Protein AF-A0A352IZT3-F1 (afdb_monomer_lite)

pLDDT: mean 89.81, std 9.84, range [55.5, 98.81]

Sequence (440 aa):
MKTVVSVSQGSGEYDYDIETSFLGQPFRIIRIGTDGDLSRAEAVLESVHPQADAIGLSMVHDHYEVGREQLEHPDTARLEACVPDKPVTTGAGLRAILQEWAVRHTQSELGHFFDNARVLFLNGQAGYRIARALSEHTENLFFADPYTDFGVPRLLTSLKQLETYTSLTAPIMFRPAAVKAVETILRTPLYRLGENLVKGSLHHAVSEAHVIVASIGDLENFTAKELDGKTVITSRVTDAAMDWMRSRKVAMVVDYSPWLEGRPVGVNVMEAMISAALSRTPDQLGPDDYLDVIQSLQIEPRILYPNGYRRVNRFAFVIHPLSQQYLTKTPPLDWVANVSPPVVMNLVEKAIAYSPPFIYSKVSGIRSPNGDEVEGWLITVGGTPREIMAHGPEFTYARLLQAAKLAKKLGAQIMGLGAFTKVVGDAGITVAKRAPLPIT

Secondary structure (DSSP, 8-state):
-EEEEEEESS-GGG-EEEEEEETTEEEEEEEEE-TT-HHHHHHHHHHHTTT-SEEEEESSPPPEEETTEEE--HHHHHHHTTSTTS-EE-SHHHHHHHHHHHHHHHHHHHSSSSTT--EEES-TTTTHHHHHHHHTT-S-EEE-HHHHHH--S--B-SHHHHHHHHHHHHHHHT-HHHHHHHHHHHTSHHHHHHHHHHHHHHHHHHHH-SEEE--TGGGTT--HHHHTT-EEEES---HHHHHHHHHTT--EEEE---EETTEE--HHHHHHHHHHHHT--GGG--HHHHHHHHHHHT---EEE-TTS---EEEEEEEE--SSHHHHTTSTTHHHHHTT--HHHHHHHHHHHHTSPPEEEEEEEEEE-TTS-EEEEEEEEPS--HHHHHHS-HHHHHHHHHHHHHHHHHHT-SEEE-TTHHHHSTTTTHHHHHH-SS-B-

Structure (mmCIF, N/CA/C/O backbone):
data_AF-A0A352IZT3-F1
#
_entry.id   AF-A0A352IZT3-F1
#
loop_
_atom_site.group_PDB
_atom_site.id
_atom_site.type_symbol
_atom_site.label_atom_id
_atom_site.label_alt_id
_atom_site.label_comp_id
_atom_site.label_asym_id
_atom_site.label_entity_id
_atom_site.label_seq_id
_atom_site.pdbx_PDB_ins_code
_atom_site.Cartn_x
_atom_site.Cartn_y
_atom_site.Cartn_z
_atom_site.occupancy
_atom_site.B_iso_or_equiv
_atom_site.auth_seq_id
_atom_site.auth_comp_id
_atom_site.auth_asym_id
_atom_site.auth_atom_id
_atom_site.pdbx_PDB_model_num
ATOM 1 N N . MET A 1 1 ? -16.660 -14.679 31.565 1.00 93.44 1 MET A N 1
ATOM 2 C CA . MET A 1 1 ? -16.627 -14.410 30.114 1.00 93.44 1 MET A CA 1
ATOM 3 C C . MET A 1 1 ? -16.031 -13.032 29.942 1.00 93.44 1 MET A C 1
ATOM 5 O O . MET A 1 1 ? -16.462 -12.153 30.678 1.00 93.44 1 MET A O 1
ATOM 9 N N . LYS A 1 2 ? -15.026 -12.875 29.076 1.00 97.56 2 LYS A N 1
ATOM 10 C CA . LYS A 1 2 ? -14.408 -11.568 28.808 1.00 97.56 2 LYS A CA 1
ATOM 11 C C . LYS A 1 2 ? -15.221 -10.815 27.756 1.00 97.56 2 LYS A C 1
ATOM 13 O O . LYS A 1 2 ? -15.743 -11.447 26.842 1.00 97.56 2 LYS A O 1
ATOM 18 N N . THR A 1 3 ? -15.330 -9.500 27.861 1.00 98.25 3 THR A N 1
ATOM 19 C CA . THR A 1 3 ? -16.083 -8.650 26.936 1.00 98.25 3 THR A CA 1
ATOM 20 C C . THR A 1 3 ? -15.140 -7.677 26.245 1.00 98.25 3 THR A C 1
ATOM 22 O O . THR A 1 3 ? -14.497 -6.854 26.892 1.00 98.25 3 THR A O 1
ATOM 25 N N . VAL A 1 4 ? -15.084 -7.739 24.919 1.00 98.12 4 VAL A N 1
ATOM 26 C CA . VAL A 1 4 ? -14.354 -6.774 24.093 1.00 98.12 4 VAL A CA 1
ATOM 27 C C . VAL A 1 4 ? -15.353 -5.898 23.363 1.00 98.12 4 VAL A C 1
ATOM 29 O O . VAL A 1 4 ? -16.278 -6.405 22.725 1.00 98.12 4 VAL A O 1
ATOM 32 N N . VAL A 1 5 ? -15.157 -4.584 23.432 1.00 98.12 5 VAL A N 1
ATOM 33 C CA . VAL A 1 5 ? -16.035 -3.627 22.755 1.00 98.12 5 VAL A CA 1
ATOM 34 C C . VAL A 1 5 ? -15.265 -2.861 21.695 1.00 98.12 5 VAL A C 1
ATOM 36 O O . VAL A 1 5 ? -14.282 -2.189 21.985 1.00 98.12 5 VAL A O 1
ATOM 39 N N . SER A 1 6 ? -15.724 -2.937 20.452 1.00 97.62 6 SER A N 1
ATOM 40 C CA . SER A 1 6 ? -15.241 -2.099 19.370 1.00 97.62 6 SER A CA 1
ATOM 41 C C . SER A 1 6 ? -16.131 -0.879 19.198 1.00 97.62 6 SER A C 1
ATOM 43 O O . SER A 1 6 ? -17.259 -0.995 18.721 1.00 97.62 6 SER A O 1
ATOM 45 N N . VAL A 1 7 ? -15.602 0.292 19.542 1.00 97.88 7 VAL A N 1
ATOM 46 C CA . VAL A 1 7 ? -16.253 1.576 19.261 1.00 97.88 7 VAL A CA 1
ATOM 47 C C . VAL A 1 7 ? -15.748 2.062 17.909 1.00 97.88 7 VAL A C 1
ATOM 49 O O . VAL A 1 7 ? -14.551 2.268 17.719 1.00 97.88 7 VAL A O 1
ATOM 52 N N . SER A 1 8 ? -16.645 2.160 16.933 1.00 95.69 8 SER A N 1
ATOM 53 C CA . SER A 1 8 ? -16.301 2.413 15.536 1.00 95.69 8 SER A CA 1
ATOM 54 C C . SER A 1 8 ? -16.874 3.739 15.067 1.00 95.69 8 SER A C 1
ATOM 56 O O . SER A 1 8 ? -18.080 3.929 15.139 1.00 95.69 8 SER A O 1
ATOM 58 N N . GLN A 1 9 ? -16.044 4.592 14.463 1.00 93.50 9 GLN A N 1
ATOM 59 C CA . GLN A 1 9 ? -16.520 5.778 13.733 1.00 93.50 9 GLN A CA 1
ATOM 60 C C . GLN A 1 9 ? -17.295 5.425 12.451 1.00 93.50 9 GLN A C 1
ATOM 62 O O . GLN A 1 9 ? -17.866 6.296 11.806 1.00 93.50 9 GLN A O 1
ATOM 67 N N . GLY A 1 10 ? -17.338 4.147 12.065 1.00 90.31 10 GLY A N 1
ATOM 68 C CA . GLY A 1 10 ? -18.179 3.674 10.969 1.00 90.31 10 GLY A CA 1
ATOM 69 C C . GLY A 1 10 ? -19.666 3.624 11.332 1.00 90.31 10 GLY A C 1
ATOM 70 O O . GLY A 1 10 ? -20.070 3.889 12.466 1.00 90.31 10 GLY A O 1
ATOM 71 N N . SER A 1 11 ? -20.486 3.225 10.357 1.00 90.81 11 SER A N 1
ATOM 72 C CA . SER A 1 11 ? -21.936 3.195 10.547 1.00 90.81 11 SER A CA 1
ATOM 73 C C . SER A 1 11 ? -22.393 2.166 11.587 1.00 90.81 11 SER A C 1
ATOM 75 O O . SER A 1 11 ? -21.790 1.091 11.709 1.00 90.81 11 SER A O 1
ATOM 77 N N . GLY A 1 12 ? -23.476 2.490 12.300 1.00 90.50 12 GLY A N 1
ATOM 78 C CA . GLY A 1 12 ? -24.198 1.568 13.184 1.00 90.50 12 GLY A CA 1
ATOM 79 C C . GLY A 1 12 ? -24.889 0.402 12.461 1.00 90.50 12 GLY A C 1
ATOM 80 O O . GLY A 1 12 ? -25.223 -0.599 13.083 1.00 90.50 12 GLY A O 1
ATOM 81 N N . GLU A 1 13 ? -25.065 0.476 11.136 1.00 90.44 13 GLU A N 1
ATOM 82 C CA . GLU A 1 13 ? -25.659 -0.613 10.336 1.00 90.44 13 GLU A CA 1
ATOM 83 C C . GLU A 1 13 ? -24.861 -1.927 10.431 1.00 90.44 13 GLU A C 1
ATOM 85 O O . GLU A 1 13 ? -25.414 -3.016 10.298 1.00 90.44 13 GLU A O 1
ATOM 90 N N . TYR A 1 14 ? -23.560 -1.830 10.710 1.00 88.44 14 TYR A N 1
ATOM 91 C CA . TYR A 1 14 ? -22.654 -2.973 10.827 1.00 88.44 14 TYR A CA 1
ATOM 92 C C . TYR A 1 14 ? -22.436 -3.421 12.279 1.00 88.44 14 TYR A C 1
ATOM 94 O O . TYR A 1 14 ? -21.427 -4.070 12.585 1.00 88.44 14 TYR A O 1
ATOM 102 N N . ASP A 1 15 ? -23.293 -2.993 13.205 1.00 94.75 15 ASP A N 1
ATOM 103 C CA . ASP A 1 15 ? -23.199 -3.358 14.618 1.00 94.75 15 ASP A CA 1
ATOM 104 C C . ASP A 1 15 ? -23.476 -4.846 14.809 1.00 94.75 15 ASP A C 1
ATOM 106 O O . ASP A 1 15 ? -24.270 -5.465 14.099 1.00 94.75 15 ASP A O 1
ATOM 110 N N . TYR A 1 16 ? -22.773 -5.441 15.765 1.00 93.88 16 TYR A N 1
ATOM 111 C CA . TYR A 1 16 ? -22.929 -6.851 16.084 1.00 93.88 16 TYR A CA 1
ATOM 112 C C . TYR A 1 16 ? -22.620 -7.115 17.551 1.00 93.88 16 TYR A C 1
ATOM 114 O O . TYR A 1 16 ? -21.836 -6.404 18.178 1.00 93.88 16 TYR A O 1
ATOM 122 N N . ASP A 1 17 ? -23.206 -8.188 18.064 1.00 95.94 17 ASP A N 1
ATOM 123 C CA . ASP A 1 17 ? -22.959 -8.739 19.389 1.00 95.94 17 ASP A CA 1
ATOM 124 C C . ASP A 1 17 ? -22.908 -10.255 19.249 1.00 95.94 17 ASP A C 1
ATOM 126 O O . ASP A 1 17 ? -23.835 -10.874 18.722 1.00 95.94 17 ASP A O 1
ATOM 130 N N . ILE A 1 18 ? -21.775 -10.834 19.610 1.00 94.06 18 ILE A N 1
ATOM 131 C CA . ILE A 1 18 ? -21.470 -12.236 19.347 1.00 94.06 18 ILE A CA 1
ATOM 132 C C . ILE A 1 18 ? -20.691 -12.834 20.508 1.00 94.06 18 ILE A C 1
ATOM 134 O O . ILE A 1 18 ? -19.965 -12.134 21.215 1.00 94.06 18 ILE A O 1
ATOM 138 N N . GLU A 1 19 ? -20.754 -14.152 20.617 1.00 95.56 19 GLU A N 1
ATOM 139 C CA . GLU A 1 19 ? -19.918 -14.933 21.518 1.00 95.56 19 GLU A CA 1
ATOM 140 C C . GLU A 1 19 ? -18.978 -15.825 20.706 1.00 95.56 19 GLU A C 1
ATOM 142 O O . GLU A 1 19 ? -19.343 -16.309 19.637 1.00 95.56 19 GLU A O 1
ATOM 147 N N . THR A 1 20 ? -17.754 -16.011 21.193 1.00 93.88 20 THR A N 1
ATOM 148 C CA . THR A 1 20 ? -16.701 -16.792 20.528 1.00 93.88 20 THR A CA 1
ATOM 149 C C . THR A 1 20 ? -15.732 -17.368 21.561 1.00 93.88 20 THR A C 1
ATOM 151 O O . THR A 1 20 ? -15.731 -16.964 22.731 1.00 93.88 20 THR A O 1
ATOM 154 N N . SER A 1 21 ? -14.882 -18.307 21.147 1.00 92.69 21 SER A N 1
ATOM 155 C CA . SER A 1 21 ? -13.728 -18.737 21.936 1.00 92.69 21 SER A CA 1
ATOM 156 C C . SER A 1 21 ? -12.425 -18.207 21.347 1.00 92.69 21 SER A C 1
ATOM 158 O O . SER A 1 21 ? -12.172 -18.316 20.152 1.00 92.69 21 SER A O 1
ATOM 160 N N . PHE A 1 22 ? -11.563 -17.667 22.205 1.00 93.69 22 PHE A N 1
ATOM 161 C CA . PHE A 1 22 ? -10.248 -17.167 21.821 1.00 93.69 22 PHE A CA 1
ATOM 162 C C . PHE A 1 22 ? -9.214 -17.568 22.869 1.00 93.69 22 PHE A C 1
ATOM 164 O O . PHE A 1 22 ? -9.412 -17.338 24.063 1.00 93.69 22 PHE A O 1
ATOM 171 N N . LEU A 1 23 ? -8.134 -18.222 22.425 1.00 91.50 23 LEU A N 1
ATOM 172 C CA . LEU A 1 23 ? -7.086 -18.790 23.288 1.00 91.50 23 LEU A CA 1
ATOM 173 C C . LEU A 1 23 ? -7.653 -19.653 24.436 1.00 91.50 23 LEU A C 1
ATOM 175 O O . LEU A 1 23 ? -7.215 -19.565 25.583 1.00 91.50 23 LEU A O 1
ATOM 179 N N . GLY A 1 24 ? -8.683 -20.454 24.137 1.00 91.00 24 GLY A N 1
ATOM 180 C CA . GLY A 1 24 ? -9.352 -21.329 25.106 1.00 91.00 24 GLY A CA 1
ATOM 181 C C . GLY A 1 24 ? -10.252 -20.614 26.123 1.00 91.00 24 GLY A C 1
ATOM 182 O O . GLY A 1 24 ? -10.745 -21.253 27.050 1.00 91.00 24 GLY A O 1
ATOM 183 N N . GLN A 1 25 ? -10.488 -19.307 25.973 1.00 95.12 25 GLN A N 1
ATOM 184 C CA . GLN A 1 25 ? -11.322 -18.504 26.872 1.00 95.12 25 GLN A CA 1
ATOM 185 C C . GLN A 1 25 ? -12.613 -18.055 26.161 1.00 95.12 25 GLN A C 1
ATOM 187 O O . GLN A 1 25 ? -12.575 -17.780 24.960 1.00 95.12 25 GLN A O 1
ATOM 192 N N . PRO A 1 26 ? -13.763 -17.968 26.860 1.00 96.94 26 PRO A N 1
ATOM 193 C CA . PRO A 1 26 ? -15.004 -17.455 26.285 1.00 96.94 26 PRO A CA 1
ATOM 194 C C . PRO A 1 26 ? -15.005 -15.922 26.235 1.00 96.94 26 PRO A C 1
ATOM 196 O O . PRO A 1 26 ? -14.772 -15.256 27.256 1.00 96.94 26 PRO A O 1
ATOM 199 N N . PHE A 1 27 ? -15.331 -15.382 25.064 1.00 97.50 27 PHE A N 1
ATOM 200 C CA . PHE A 1 27 ? -15.415 -13.956 24.773 1.00 97.50 27 PHE A CA 1
ATOM 201 C C . PHE A 1 27 ? -16.803 -13.565 24.271 1.00 97.50 27 PHE A C 1
ATOM 203 O O . PHE A 1 27 ? -17.392 -14.278 23.464 1.00 97.50 27 PHE A O 1
ATOM 210 N N . ARG A 1 28 ? -17.267 -12.383 24.677 1.00 97.31 28 ARG A N 1
ATOM 211 C CA . ARG A 1 28 ? -18.326 -11.623 24.012 1.00 97.31 28 ARG A CA 1
ATOM 212 C C . ARG A 1 28 ? -17.690 -10.447 23.281 1.00 97.31 28 ARG A C 1
ATOM 214 O O . ARG A 1 28 ? -16.887 -9.724 23.870 1.00 97.31 28 ARG A O 1
ATOM 221 N N . ILE A 1 29 ? -18.024 -10.253 22.012 1.00 96.44 29 ILE A N 1
ATOM 222 C CA . ILE A 1 29 ? -17.505 -9.153 21.196 1.00 96.44 29 ILE A CA 1
ATOM 223 C C . ILE A 1 29 ? -18.677 -8.298 20.747 1.00 96.44 29 ILE A C 1
ATOM 225 O O . ILE A 1 29 ? -19.578 -8.780 20.066 1.00 96.44 29 ILE A O 1
ATOM 229 N N . ILE A 1 30 ? -18.622 -7.015 21.079 1.00 96.94 30 ILE A N 1
ATOM 230 C CA . ILE A 1 30 ? -19.651 -6.041 20.728 1.00 96.94 30 ILE A CA 1
ATOM 231 C C . ILE A 1 30 ? -19.013 -5.009 19.807 1.00 96.94 30 ILE A C 1
ATOM 233 O O . ILE A 1 30 ? -17.962 -4.470 20.138 1.00 96.94 30 ILE A O 1
ATOM 237 N N . ARG A 1 31 ? -19.620 -4.709 18.661 1.00 96.19 31 ARG A N 1
ATOM 238 C CA . ARG A 1 31 ? -19.262 -3.541 17.847 1.00 96.19 31 ARG A CA 1
ATOM 239 C C . ARG A 1 31 ? -20.408 -2.542 17.878 1.00 96.19 31 ARG A C 1
ATOM 241 O O . ARG A 1 31 ? -21.535 -2.920 17.580 1.00 96.19 31 ARG A O 1
ATOM 248 N N . ILE A 1 32 ? -20.080 -1.287 18.179 1.00 97.75 32 ILE A N 1
ATOM 249 C CA . ILE A 1 32 ? -21.017 -0.163 18.209 1.00 97.75 32 ILE A CA 1
ATOM 250 C C . ILE A 1 32 ? -20.498 0.942 17.289 1.00 97.75 32 ILE A C 1
ATOM 252 O O . ILE A 1 32 ? -19.382 1.440 17.465 1.00 97.75 32 ILE A O 1
ATOM 256 N N . GLY A 1 33 ? -21.304 1.310 16.301 1.00 96.75 33 GLY A N 1
ATOM 257 C CA . GLY A 1 33 ? -21.048 2.374 15.344 1.00 96.75 33 GLY A CA 1
ATOM 258 C C . GLY A 1 33 ? -21.517 3.731 15.860 1.00 96.75 33 GLY A C 1
ATOM 259 O O . GLY A 1 33 ? -22.563 3.859 16.506 1.00 96.75 33 GLY A O 1
ATOM 260 N N . THR A 1 34 ? -20.736 4.762 15.560 1.00 96.50 34 THR A N 1
ATOM 261 C CA . THR A 1 34 ? -20.986 6.143 15.990 1.00 96.50 34 THR A CA 1
ATOM 262 C C . THR A 1 34 ? -21.278 7.069 14.813 1.00 96.50 34 THR A C 1
ATOM 264 O O . THR A 1 34 ? -21.516 8.252 15.029 1.00 96.50 34 THR A O 1
ATOM 267 N N . ASP A 1 35 ? -21.319 6.534 13.584 1.00 92.69 35 ASP A N 1
ATOM 268 C CA . ASP A 1 35 ? -21.677 7.253 12.352 1.00 92.69 35 ASP A CA 1
ATOM 269 C C . ASP A 1 35 ? -20.827 8.526 12.124 1.00 92.69 35 ASP A C 1
ATOM 271 O O . ASP A 1 35 ? -21.317 9.545 11.640 1.00 92.69 35 ASP A O 1
ATOM 275 N N . GLY A 1 36 ? -19.543 8.473 12.491 1.00 89.62 36 GLY A N 1
ATOM 276 C CA . GLY A 1 36 ? -18.584 9.574 12.361 1.00 89.62 36 GLY A CA 1
ATOM 277 C C . GLY A 1 36 ? -18.680 10.654 13.445 1.00 89.62 36 GLY A C 1
ATOM 278 O O . GLY A 1 36 ? -17.962 11.651 13.371 1.00 89.62 36 GLY A O 1
ATOM 279 N N . ASP A 1 37 ? -19.561 10.493 14.437 1.00 93.19 37 ASP A N 1
ATOM 280 C CA . ASP A 1 37 ? -19.717 11.441 15.539 1.00 93.19 37 ASP A CA 1
ATOM 281 C C . ASP A 1 37 ? -18.793 11.079 16.714 1.00 93.19 37 ASP A C 1
ATOM 283 O O . ASP A 1 37 ? -18.967 10.069 17.407 1.00 93.19 37 ASP A O 1
ATOM 287 N N . LEU A 1 38 ? -17.802 11.941 16.953 1.00 92.75 38 LEU A N 1
ATOM 288 C CA . LEU A 1 38 ? -16.836 11.783 18.035 1.00 92.75 38 LEU A CA 1
ATOM 289 C C . LEU A 1 38 ? -17.475 11.908 19.424 1.00 92.75 38 LEU A C 1
ATOM 291 O O . LEU A 1 38 ? -17.121 11.148 20.317 1.00 92.75 38 LEU A O 1
ATOM 295 N N . SER A 1 39 ? -18.449 12.799 19.609 1.00 95.31 39 SER A N 1
ATOM 296 C CA . SER A 1 39 ? -19.148 12.946 20.891 1.00 95.31 39 SER A CA 1
ATOM 297 C C . SER A 1 39 ? -20.062 11.763 21.181 1.00 95.31 39 SER A C 1
ATOM 299 O O . SER A 1 39 ? -20.186 11.334 22.328 1.00 95.31 39 SER A O 1
ATOM 301 N N . ARG A 1 40 ? -20.655 11.164 20.145 1.00 96.31 40 ARG A N 1
ATOM 302 C CA . ARG A 1 40 ? -21.346 9.880 20.296 1.00 96.31 40 ARG A CA 1
ATOM 303 C C . ARG A 1 40 ? -20.377 8.763 20.681 1.00 96.31 40 ARG A C 1
ATOM 305 O O . ARG A 1 40 ? -20.745 7.921 21.495 1.00 96.31 40 ARG A O 1
ATOM 312 N N . ALA A 1 41 ? -19.161 8.749 20.136 1.00 97.25 41 ALA A N 1
ATOM 313 C CA . ALA A 1 41 ? -18.144 7.771 20.519 1.00 97.25 41 ALA A CA 1
ATOM 314 C C . ALA A 1 41 ? -17.748 7.883 21.997 1.00 97.25 41 ALA A C 1
ATOM 316 O O . ALA A 1 41 ? -17.681 6.857 22.669 1.00 97.25 41 ALA A O 1
ATOM 317 N N . GLU A 1 42 ? -17.582 9.099 22.522 1.00 97.75 42 GLU A N 1
ATOM 318 C CA . GLU A 1 42 ? -17.353 9.337 23.957 1.00 97.75 42 GLU A CA 1
ATOM 319 C C . GLU A 1 42 ? -18.495 8.774 24.812 1.00 97.75 42 GLU A C 1
ATOM 321 O O . GLU A 1 42 ? -18.259 7.988 25.727 1.00 97.75 42 GLU A O 1
ATOM 326 N N . ALA A 1 43 ? -19.747 9.089 24.461 1.00 97.31 43 ALA A N 1
ATOM 327 C CA . ALA A 1 43 ? -20.914 8.588 25.187 1.00 97.31 43 ALA A CA 1
ATOM 328 C C . ALA A 1 43 ? -21.011 7.050 25.154 1.00 97.31 43 ALA A C 1
ATOM 330 O O . ALA A 1 43 ? -21.382 6.417 26.145 1.00 97.31 43 ALA A O 1
ATOM 331 N N . VAL A 1 44 ? -20.659 6.428 24.023 1.00 97.44 44 VAL A N 1
ATOM 332 C CA . VAL A 1 44 ? -20.593 4.966 23.916 1.00 97.44 44 VAL A CA 1
ATOM 333 C C . VAL A 1 44 ? -19.501 4.414 24.830 1.00 97.44 44 VAL A C 1
ATOM 335 O O . VAL A 1 44 ? -19.785 3.473 25.570 1.00 97.44 44 VAL A O 1
ATOM 338 N N . LEU A 1 45 ? -18.298 4.995 24.825 1.00 97.81 45 LEU A N 1
ATOM 339 C CA . LEU A 1 45 ? -17.187 4.574 25.686 1.00 97.81 45 LEU A CA 1
ATOM 340 C C . LEU A 1 45 ? -17.569 4.616 27.167 1.00 97.81 45 LEU A C 1
ATOM 342 O O . LEU A 1 45 ? -17.378 3.621 27.865 1.00 97.81 45 LEU A O 1
ATOM 346 N N . GLU A 1 46 ? -18.190 5.704 27.622 1.00 96.19 46 GLU A N 1
ATOM 347 C CA . GLU A 1 46 ? -18.705 5.826 28.991 1.00 96.19 46 GLU A CA 1
ATOM 348 C C . GLU A 1 46 ? -19.743 4.740 29.310 1.00 96.19 46 GLU A C 1
ATOM 350 O O . GLU A 1 46 ? -19.701 4.121 30.373 1.00 96.19 46 GLU A O 1
ATOM 355 N N . SER A 1 47 ? -20.657 4.456 28.375 1.00 96.50 47 SER A N 1
ATOM 356 C CA . SER A 1 47 ? -21.720 3.465 28.586 1.00 96.50 47 SER A CA 1
ATOM 357 C C . SER A 1 47 ? -21.209 2.022 28.683 1.00 96.50 47 SER A C 1
ATOM 359 O O . SER A 1 47 ? -21.774 1.212 29.419 1.00 96.50 47 SER A O 1
ATOM 361 N N . VAL A 1 48 ? -20.140 1.684 27.953 1.00 95.62 48 VAL A N 1
ATOM 362 C CA . VAL A 1 48 ? -19.591 0.318 27.895 1.00 95.62 48 VAL A CA 1
ATOM 363 C C . VAL A 1 48 ? -18.437 0.096 28.866 1.00 95.62 48 VAL A C 1
ATOM 365 O O . VAL A 1 48 ? -18.077 -1.054 29.125 1.00 95.62 48 VAL A O 1
ATOM 368 N N . HIS A 1 49 ? -17.882 1.168 29.431 1.00 94.81 49 HIS A N 1
ATOM 369 C CA . HIS A 1 49 ? -16.771 1.138 30.380 1.00 94.81 49 HIS A CA 1
ATOM 370 C C . HIS A 1 49 ? -16.941 0.109 31.516 1.00 94.81 49 HIS A C 1
ATOM 372 O O . HIS A 1 49 ? -16.014 -0.681 31.724 1.00 94.81 49 HIS A O 1
ATOM 378 N N . PRO A 1 50 ? -18.105 -0.010 32.193 1.00 95.25 50 PRO A N 1
ATOM 379 C CA . PRO A 1 50 ? -18.242 -0.938 33.318 1.00 95.25 50 PRO A CA 1
ATOM 380 C C . PRO A 1 50 ? -18.158 -2.415 32.918 1.00 95.25 50 PRO A C 1
ATOM 382 O O . PRO A 1 50 ? -17.802 -3.253 33.744 1.00 95.25 50 PRO A O 1
ATOM 385 N N . GLN A 1 51 ? -18.502 -2.740 31.668 1.00 95.06 51 GLN A N 1
ATOM 386 C CA . GLN A 1 51 ? -18.611 -4.118 31.183 1.00 95.06 51 GLN A CA 1
ATOM 387 C C . GLN A 1 51 ? -17.438 -4.560 30.301 1.00 95.06 51 GLN A C 1
ATOM 389 O O . GLN A 1 51 ? -17.281 -5.758 30.095 1.00 95.06 51 GLN A O 1
ATOM 394 N N . ALA A 1 52 ? -16.639 -3.634 29.764 1.00 97.50 52 ALA A N 1
ATOM 395 C CA . ALA A 1 52 ? -15.544 -3.954 28.852 1.00 97.50 52 ALA A CA 1
ATOM 396 C C . ALA A 1 52 ? -14.266 -4.374 29.600 1.00 97.50 52 ALA A C 1
ATOM 398 O O . ALA A 1 52 ? -13.810 -3.677 30.508 1.00 97.50 52 ALA A O 1
ATOM 399 N N . ASP A 1 53 ? -13.654 -5.482 29.179 1.00 98.19 53 ASP A N 1
ATOM 400 C CA . ASP A 1 53 ? -12.312 -5.910 29.598 1.00 98.19 53 ASP A CA 1
ATOM 401 C C . ASP A 1 53 ? -11.215 -5.269 28.735 1.00 98.19 53 ASP A C 1
ATOM 403 O O . ASP A 1 53 ? -10.113 -5.027 29.218 1.00 98.19 53 ASP A O 1
ATOM 407 N N . ALA A 1 54 ? -11.516 -4.979 27.467 1.00 98.25 54 ALA A N 1
ATOM 408 C CA . ALA A 1 54 ? -10.673 -4.201 26.562 1.00 98.25 54 ALA A CA 1
ATOM 409 C C . ALA A 1 54 ? -11.523 -3.541 25.468 1.00 98.25 54 ALA A C 1
ATOM 411 O O . ALA A 1 54 ? -12.619 -4.011 25.136 1.00 98.25 54 ALA A O 1
ATOM 412 N N . ILE A 1 55 ? -11.012 -2.454 24.898 1.00 98.44 55 ILE A N 1
ATOM 413 C CA . ILE A 1 55 ? -11.718 -1.621 23.926 1.00 98.44 55 ILE A CA 1
ATOM 414 C C . ILE A 1 55 ? -10.879 -1.473 22.655 1.00 98.44 55 ILE A C 1
ATOM 416 O O . ILE A 1 55 ? -9.697 -1.150 22.698 1.00 98.44 55 ILE A O 1
ATOM 420 N N . GLY A 1 56 ? -11.512 -1.693 21.504 1.00 98.00 56 GLY A N 1
ATOM 421 C CA . GLY A 1 56 ? -10.909 -1.490 20.190 1.00 98.00 56 GLY A CA 1
ATOM 422 C C . GLY A 1 56 ? -11.516 -0.285 19.471 1.00 98.00 56 GLY A C 1
ATOM 423 O O . GLY A 1 56 ? -12.624 -0.391 18.940 1.00 98.00 56 GLY A O 1
ATOM 424 N N . LEU A 1 57 ? -10.791 0.820 19.346 1.00 97.56 57 LEU A N 1
ATOM 425 C CA . LEU A 1 57 ? -11.206 1.963 18.534 1.00 97.56 57 LEU A CA 1
ATOM 426 C C . LEU A 1 57 ? -11.052 1.628 17.043 1.00 97.56 57 LEU A C 1
ATOM 428 O O . LEU A 1 57 ? -10.007 1.167 16.591 1.00 97.56 57 LEU A O 1
ATOM 432 N N . SER A 1 58 ? -12.115 1.806 16.264 1.00 93.31 58 SER A N 1
ATOM 433 C CA . SER A 1 58 ? -12.156 1.454 14.840 1.00 93.31 58 SER A CA 1
ATOM 434 C C . SER A 1 58 ? -12.468 2.674 13.985 1.00 93.31 58 SER A C 1
ATOM 436 O O . SER A 1 58 ? -13.309 3.489 14.363 1.00 93.31 58 SER A O 1
ATOM 438 N N . MET A 1 59 ? -11.849 2.761 12.801 1.00 89.25 59 MET A N 1
ATOM 439 C CA . MET A 1 59 ? -12.011 3.890 11.869 1.00 89.25 59 MET A CA 1
ATOM 440 C C . MET A 1 59 ? -11.613 5.243 12.491 1.00 89.25 59 MET A C 1
ATOM 442 O O . MET A 1 59 ? -12.112 6.288 12.088 1.00 89.25 59 MET A O 1
ATOM 446 N N . VAL A 1 60 ? -10.718 5.212 13.480 1.00 90.25 60 VAL A N 1
ATOM 447 C CA . VAL A 1 60 ? -10.020 6.384 14.017 1.00 90.25 60 VAL A CA 1
ATOM 448 C C . VAL A 1 60 ? -8.590 6.390 13.484 1.00 90.25 60 VAL A C 1
ATOM 450 O O . VAL A 1 60 ? -8.083 5.351 13.056 1.00 90.25 60 VAL A O 1
ATOM 453 N N . HIS A 1 61 ? -7.937 7.546 13.516 1.00 88.38 61 HIS A N 1
ATOM 454 C CA . HIS A 1 61 ? -6.512 7.632 13.220 1.00 88.38 61 HIS A CA 1
ATOM 455 C C . HIS A 1 61 ? -5.679 6.977 14.328 1.00 88.38 61 HIS A C 1
ATOM 457 O O . HIS A 1 61 ? -6.073 6.953 15.494 1.00 88.38 61 HIS A O 1
ATOM 463 N N . ASP A 1 62 ? -4.508 6.468 13.968 1.00 89.62 62 ASP A N 1
ATOM 464 C CA . ASP A 1 62 ? -3.553 5.949 14.943 1.00 89.62 62 ASP A CA 1
ATOM 465 C C . ASP A 1 62 ? -2.747 7.068 15.587 1.00 89.62 62 ASP A C 1
ATOM 467 O O . ASP A 1 62 ? -2.628 8.167 15.044 1.00 89.62 62 ASP A O 1
ATOM 471 N N . HIS A 1 63 ? -2.078 6.732 16.685 1.00 89.94 63 HIS A N 1
ATOM 472 C CA . HIS A 1 63 ? -0.818 7.390 17.002 1.00 89.94 63 HIS A CA 1
ATOM 473 C C . HIS A 1 63 ? 0.216 6.959 15.954 1.00 89.94 63 HIS A C 1
ATOM 475 O O . HIS A 1 63 ? 0.411 5.765 15.711 1.00 89.94 63 HIS A O 1
ATOM 481 N N . TYR A 1 64 ? 0.846 7.920 15.284 1.00 84.06 64 TYR A N 1
ATOM 482 C CA . TYR A 1 64 ? 1.737 7.632 14.166 1.00 84.06 64 TYR A CA 1
ATOM 483 C C . TYR A 1 64 ? 3.184 7.487 14.630 1.00 84.06 64 TYR A C 1
ATOM 485 O O . TYR A 1 64 ? 3.724 8.377 15.283 1.00 84.06 64 TYR A O 1
ATOM 493 N N . GLU A 1 65 ? 3.831 6.408 14.190 1.00 87.38 65 GLU A N 1
ATOM 494 C CA . GLU A 1 65 ? 5.279 6.216 14.271 1.00 87.38 65 GLU A CA 1
ATOM 495 C C . GLU A 1 65 ? 5.868 6.276 12.855 1.00 87.38 65 GLU A C 1
ATOM 497 O O . GLU A 1 65 ? 5.799 5.311 12.086 1.00 87.38 65 GLU A O 1
ATOM 502 N N . VAL A 1 66 ? 6.455 7.420 12.496 1.00 88.00 66 VAL A N 1
ATOM 503 C CA . VAL A 1 66 ? 7.049 7.646 11.170 1.00 88.00 66 VAL A CA 1
ATOM 504 C C . VAL A 1 66 ? 8.524 7.981 11.330 1.00 88.00 66 VAL A C 1
ATOM 506 O O . VAL A 1 66 ? 8.917 9.095 11.684 1.00 88.00 66 VAL A O 1
ATOM 509 N N . GLY A 1 67 ? 9.375 6.995 11.058 1.00 89.00 67 GLY A N 1
ATOM 510 C CA . GLY A 1 67 ? 10.813 7.109 11.272 1.00 89.00 67 GLY A CA 1
ATOM 511 C C . GLY A 1 67 ? 11.139 7.279 12.755 1.00 89.00 67 GLY A C 1
ATOM 512 O O . GLY A 1 67 ? 11.097 6.312 13.507 1.00 89.00 67 GLY A O 1
ATOM 513 N N . ARG A 1 68 ? 11.513 8.496 13.161 1.00 84.88 68 ARG A N 1
ATOM 514 C CA . ARG A 1 68 ? 11.782 8.853 14.569 1.00 84.88 68 ARG A CA 1
ATOM 515 C C . ARG A 1 68 ? 10.671 9.685 15.203 1.00 84.88 68 ARG A C 1
ATOM 517 O O . ARG A 1 68 ? 10.727 9.934 16.403 1.00 84.88 68 ARG A O 1
ATOM 524 N N . GLU A 1 69 ? 9.716 10.144 14.403 1.00 83.25 69 GLU A N 1
ATOM 525 C CA . GLU A 1 69 ? 8.610 10.963 14.878 1.00 83.25 69 GLU A CA 1
ATOM 526 C C . GLU A 1 69 ? 7.543 10.058 15.491 1.00 83.25 69 GLU A C 1
ATOM 528 O O . GLU A 1 69 ? 7.127 9.075 14.875 1.00 83.25 69 GLU A O 1
ATOM 533 N N . GLN A 1 70 ? 7.116 10.413 16.698 1.00 87.38 70 GLN A N 1
ATOM 534 C CA . GLN A 1 70 ? 6.011 9.793 17.421 1.00 87.38 70 GLN A CA 1
ATOM 535 C C . GLN A 1 70 ? 4.947 10.865 17.607 1.00 87.38 70 GLN A C 1
ATOM 537 O O . GLN A 1 70 ? 5.219 11.912 18.200 1.00 87.38 70 GLN A O 1
ATOM 542 N N . LEU A 1 71 ? 3.765 10.639 17.047 1.00 86.81 71 LEU A N 1
ATOM 543 C CA . LEU A 1 71 ? 2.718 11.646 16.959 1.00 86.81 71 LEU A CA 1
ATOM 544 C C . LEU A 1 71 ? 1.433 11.125 17.570 1.00 86.81 71 LEU A C 1
ATOM 546 O O . LEU A 1 71 ? 0.873 10.127 17.124 1.00 86.81 71 LEU A O 1
ATOM 550 N N . GLU A 1 72 ? 0.949 11.845 18.572 1.00 88.69 72 GLU A N 1
ATOM 551 C CA . GLU A 1 72 ? -0.297 11.522 19.241 1.00 88.69 72 GLU A CA 1
ATOM 552 C C . GLU A 1 72 ? -1.475 12.171 18.505 1.00 88.69 72 GLU A C 1
ATOM 554 O O . GLU A 1 72 ? -1.519 13.395 18.353 1.00 88.69 72 GLU A O 1
ATOM 559 N N . HIS A 1 73 ? -2.428 11.366 18.027 1.00 88.38 73 HIS A N 1
ATOM 560 C CA . HIS A 1 73 ? -3.605 11.908 17.356 1.00 88.38 73 HIS A CA 1
ATOM 561 C C . HIS A 1 73 ? -4.623 12.420 18.395 1.00 88.38 73 HIS A C 1
ATOM 563 O O . HIS A 1 73 ? -5.067 11.637 19.237 1.00 88.38 73 HIS A O 1
ATOM 569 N N . PRO A 1 74 ? -5.048 13.699 18.339 1.00 87.06 74 PRO A N 1
ATOM 570 C CA . PRO A 1 74 ? -5.815 14.341 19.405 1.00 87.06 74 PRO A CA 1
ATOM 571 C C . PRO A 1 74 ? -7.188 13.708 19.619 1.00 87.06 74 PRO A C 1
ATOM 573 O O . PRO A 1 74 ? -7.610 13.566 20.761 1.00 87.06 74 PRO A O 1
ATOM 576 N N . ASP A 1 75 ? -7.875 13.297 18.550 1.00 89.75 75 ASP A N 1
ATOM 577 C CA . ASP A 1 75 ? -9.181 12.644 18.694 1.00 89.75 75 ASP A CA 1
ATOM 578 C C . ASP A 1 75 ? -9.051 11.246 19.306 1.00 89.75 75 ASP A C 1
ATOM 580 O O . ASP A 1 75 ? -9.919 10.828 20.063 1.00 89.75 75 ASP A O 1
ATOM 584 N N . THR A 1 76 ? -7.956 10.535 19.024 1.00 93.38 76 THR A N 1
ATOM 585 C CA . THR A 1 76 ? -7.718 9.185 19.557 1.00 93.38 76 THR A CA 1
ATOM 586 C C . THR A 1 76 ? -7.348 9.279 21.030 1.00 93.38 76 THR A C 1
ATOM 588 O O . THR A 1 76 ? -8.006 8.654 21.854 1.00 93.38 76 THR A O 1
ATOM 591 N N . ALA A 1 77 ? -6.427 10.183 21.377 1.00 93.19 77 ALA A N 1
ATOM 592 C CA . ALA A 1 77 ? -6.083 10.511 22.760 1.00 93.19 77 ALA A CA 1
ATOM 593 C C . ALA A 1 77 ? -7.299 10.958 23.585 1.00 93.19 77 ALA A C 1
ATOM 595 O O . ALA A 1 77 ? -7.467 10.575 24.742 1.00 93.19 77 ALA A O 1
ATOM 596 N N . ARG A 1 78 ? -8.186 11.759 22.980 1.00 93.62 78 ARG A N 1
ATOM 597 C CA . ARG A 1 78 ? -9.439 12.199 23.602 1.00 93.62 78 ARG A CA 1
ATOM 598 C C . ARG A 1 78 ? -10.357 11.020 23.930 1.00 93.62 78 ARG A C 1
ATOM 600 O O . ARG A 1 78 ? -10.911 10.994 25.022 1.00 93.62 78 ARG A O 1
ATOM 607 N N . LEU A 1 79 ? -10.494 10.052 23.023 1.00 95.88 79 LEU A N 1
ATOM 608 C CA . LEU A 1 79 ? -11.290 8.842 23.255 1.00 95.88 79 LEU A CA 1
ATOM 609 C C . LEU A 1 79 ? -10.649 7.917 24.298 1.00 95.88 79 LEU A C 1
ATOM 611 O O . LEU A 1 79 ? -11.348 7.388 25.158 1.00 95.88 79 LEU A O 1
ATOM 615 N N . GLU A 1 80 ? -9.331 7.742 24.264 1.00 95.81 80 GLU A N 1
ATOM 616 C CA . GLU A 1 80 ? -8.598 6.958 25.268 1.00 95.81 80 GLU A CA 1
ATOM 617 C C . GLU A 1 80 ? -8.760 7.551 26.675 1.00 95.81 80 GLU A C 1
ATOM 619 O O . GLU A 1 80 ? -8.998 6.822 27.640 1.00 95.81 80 GLU A O 1
ATOM 624 N N . ALA A 1 81 ? -8.740 8.882 26.791 1.00 95.25 81 ALA A N 1
ATOM 625 C CA . ALA A 1 81 ? -8.925 9.589 28.055 1.00 95.25 81 ALA A CA 1
ATOM 626 C C . ALA A 1 81 ? -10.322 9.409 28.684 1.00 95.25 81 ALA A C 1
ATOM 628 O O . ALA A 1 81 ? -10.466 9.636 29.886 1.00 95.25 81 ALA A O 1
ATOM 629 N N . CYS A 1 82 ? -11.341 8.985 27.924 1.00 95.88 82 CYS A N 1
ATOM 630 C CA . CYS A 1 82 ? -12.666 8.661 28.471 1.00 95.88 82 CYS A CA 1
ATOM 631 C C . CYS A 1 82 ? -12.652 7.401 29.351 1.00 95.88 82 CYS A C 1
ATOM 633 O O . CYS A 1 82 ? -13.541 7.225 30.183 1.00 95.88 82 CYS A O 1
ATOM 635 N N . VAL A 1 83 ? -11.676 6.509 29.159 1.00 95.25 83 VAL A N 1
ATOM 636 C CA . VAL A 1 83 ? -11.622 5.176 29.782 1.00 95.25 83 VAL A CA 1
ATOM 637 C C . VAL A 1 83 ? -10.187 4.815 30.223 1.00 95.25 83 VAL A C 1
ATOM 639 O O . VAL A 1 83 ? -9.653 3.782 29.819 1.00 95.25 83 VAL A O 1
ATOM 642 N N . PRO A 1 84 ? -9.538 5.646 31.065 1.00 93.06 84 PRO A N 1
ATOM 643 C CA . PRO A 1 84 ? -8.091 5.592 31.315 1.00 93.06 84 PRO A CA 1
ATOM 644 C C . PRO A 1 84 ? -7.612 4.334 32.060 1.00 93.06 84 PRO A C 1
ATOM 646 O O . PRO A 1 84 ? -6.420 4.046 32.099 1.00 93.06 84 PRO A O 1
ATOM 649 N N . ASP A 1 85 ? -8.522 3.596 32.690 1.00 93.81 85 ASP A N 1
ATOM 650 C CA . ASP A 1 85 ? -8.279 2.347 33.417 1.00 93.81 85 ASP A CA 1
ATOM 651 C C . ASP A 1 85 ? -8.526 1.090 32.564 1.00 93.81 85 ASP A C 1
ATOM 653 O O . ASP A 1 85 ? -8.397 -0.030 33.065 1.00 93.81 85 ASP A O 1
ATOM 657 N N . LYS A 1 86 ? -8.883 1.247 31.282 1.00 95.19 86 LYS A N 1
ATOM 658 C CA . LYS A 1 86 ? -9.130 0.137 30.357 1.00 95.19 86 LYS A CA 1
ATOM 659 C C . LYS A 1 86 ? -8.006 0.005 29.329 1.00 95.19 86 LYS A C 1
ATOM 661 O O . LYS A 1 86 ? -7.495 1.011 28.848 1.00 95.19 86 LYS A O 1
ATOM 666 N N . PRO A 1 87 ? -7.653 -1.224 28.914 1.00 96.75 87 PRO A N 1
ATOM 667 C CA . PRO A 1 87 ? -6.871 -1.434 27.701 1.00 96.75 87 PRO A CA 1
ATOM 668 C C . PRO A 1 87 ? -7.640 -0.894 26.485 1.00 96.75 87 PRO A C 1
ATOM 670 O O . PRO A 1 87 ? -8.709 -1.417 26.159 1.00 96.75 87 PRO A O 1
ATOM 673 N N . VAL A 1 88 ? -7.106 0.128 25.814 1.00 97.38 88 VAL A N 1
ATOM 674 C CA . VAL A 1 88 ? -7.684 0.715 24.594 1.00 97.38 88 VAL A CA 1
ATOM 675 C C . VAL A 1 88 ? -6.683 0.615 23.457 1.00 97.38 88 VAL A C 1
ATOM 677 O O . VAL A 1 88 ? -5.513 0.918 23.650 1.00 97.38 88 VAL A O 1
ATOM 680 N N . THR A 1 89 ? -7.129 0.194 22.275 1.00 97.19 89 THR A N 1
ATOM 681 C CA . THR A 1 89 ? -6.260 0.109 21.099 1.00 97.19 89 THR A CA 1
ATOM 682 C C . THR A 1 89 ? -6.962 0.433 19.779 1.00 97.19 89 THR A C 1
ATOM 684 O O . THR A 1 89 ? -8.140 0.133 19.599 1.00 97.19 89 THR A O 1
ATOM 687 N N . THR A 1 90 ? -6.217 0.962 18.805 1.00 95.75 90 THR A N 1
ATOM 688 C CA . THR A 1 90 ? -6.607 1.027 17.384 1.00 95.75 90 THR A CA 1
ATOM 689 C C . THR A 1 90 ? -6.199 -0.219 16.575 1.00 95.75 90 THR A C 1
ATOM 691 O O . THR A 1 90 ? -6.551 -0.364 15.401 1.00 95.75 90 THR A O 1
ATOM 694 N N . GLY A 1 91 ? -5.444 -1.145 17.174 1.00 94.50 91 GLY A N 1
ATOM 695 C CA . GLY A 1 91 ? -4.851 -2.309 16.512 1.00 94.50 91 GLY A CA 1
ATOM 696 C C . GLY A 1 91 ? -3.601 -1.984 15.692 1.00 94.50 91 GLY A C 1
ATOM 697 O O . GLY A 1 91 ? -3.268 -2.736 14.771 1.00 94.50 91 GLY A O 1
ATOM 698 N N . ALA A 1 92 ? -2.956 -0.838 15.933 1.00 92.38 92 ALA A N 1
ATOM 699 C CA . ALA A 1 92 ? -1.780 -0.397 15.184 1.00 92.38 92 ALA A CA 1
ATOM 700 C C . ALA A 1 92 ? -0.600 -1.375 15.301 1.00 92.38 92 ALA A C 1
ATOM 702 O O . ALA A 1 92 ? 0.040 -1.667 14.287 1.00 92.38 92 ALA A O 1
ATOM 703 N N . GLY A 1 93 ? -0.353 -1.927 16.495 1.00 91.50 93 GLY A N 1
ATOM 704 C CA . GLY A 1 93 ? 0.735 -2.878 16.741 1.00 91.50 93 GLY A CA 1
ATOM 705 C C . GLY A 1 93 ? 0.584 -4.143 15.898 1.00 91.50 93 GLY A C 1
ATOM 706 O O . GLY A 1 93 ? 1.431 -4.452 15.053 1.00 91.50 93 GLY A O 1
ATOM 707 N N . LEU A 1 94 ? -0.550 -4.821 16.052 1.00 93.88 94 LEU A N 1
ATOM 708 C CA . LEU A 1 94 ? -0.902 -6.030 15.323 1.00 93.88 94 LEU A CA 1
ATOM 709 C C . LEU A 1 94 ? -0.962 -5.787 13.815 1.00 93.88 94 LEU A C 1
ATOM 711 O O . LEU A 1 94 ? -0.437 -6.590 13.045 1.00 93.88 94 LEU A O 1
ATOM 715 N N . ARG A 1 95 ? -1.566 -4.681 13.361 1.00 93.50 95 ARG A N 1
ATOM 716 C CA . ARG A 1 95 ? -1.605 -4.348 11.928 1.00 93.50 95 ARG A CA 1
ATOM 717 C C . ARG A 1 95 ? -0.211 -4.260 11.339 1.00 93.50 95 ARG A C 1
ATOM 719 O O . ARG A 1 95 ? -0.002 -4.783 10.249 1.00 93.50 95 ARG A O 1
ATOM 726 N N . ALA A 1 96 ? 0.716 -3.604 12.028 1.00 91.75 96 ALA A N 1
ATOM 727 C CA . ALA A 1 96 ? 2.060 -3.423 11.512 1.00 91.75 96 ALA A CA 1
ATOM 728 C C . ALA A 1 96 ?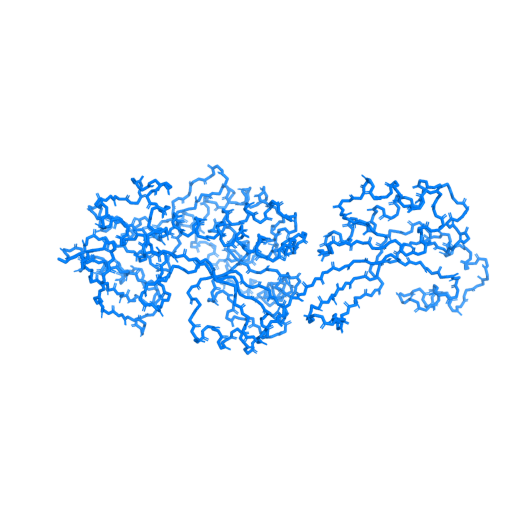 2.774 -4.774 11.320 1.00 91.75 96 ALA A C 1
ATOM 730 O O . ALA A 1 96 ? 3.409 -4.984 10.287 1.00 91.75 96 ALA A O 1
ATOM 731 N N . ILE A 1 97 ? 2.588 -5.708 12.261 1.00 93.44 97 ILE A N 1
ATOM 732 C CA . ILE A 1 97 ? 3.102 -7.084 12.179 1.00 93.44 97 ILE A CA 1
ATOM 733 C C . ILE A 1 97 ? 2.451 -7.843 11.016 1.00 93.44 97 ILE A C 1
ATOM 735 O O . ILE A 1 97 ? 3.153 -8.391 10.167 1.00 93.44 97 ILE A O 1
ATOM 739 N N . LEU A 1 98 ? 1.117 -7.852 10.941 1.00 95.12 98 LEU A N 1
ATOM 740 C CA . LEU A 1 98 ? 0.382 -8.594 9.911 1.00 95.12 98 LEU A CA 1
ATOM 741 C C . LEU A 1 98 ? 0.662 -8.063 8.502 1.00 95.12 98 LEU A C 1
ATOM 743 O O . LEU A 1 98 ? 0.778 -8.844 7.561 1.00 95.12 98 LEU A O 1
ATOM 747 N N . GLN A 1 99 ? 0.802 -6.748 8.341 1.00 95.44 99 GLN A N 1
ATOM 748 C CA . GLN A 1 99 ? 1.130 -6.144 7.054 1.00 95.44 99 GLN A CA 1
ATOM 749 C C . GLN A 1 99 ? 2.558 -6.467 6.603 1.00 95.44 99 GLN A C 1
ATOM 751 O O . GLN A 1 99 ? 2.760 -6.816 5.439 1.00 95.44 99 GLN A O 1
ATOM 756 N N . GLU A 1 100 ? 3.548 -6.361 7.497 1.00 94.94 100 GLU A N 1
ATOM 757 C CA . GLU A 1 100 ? 4.922 -6.768 7.186 1.00 94.94 100 GLU A CA 1
ATOM 758 C C . GLU A 1 100 ? 4.962 -8.249 6.801 1.00 94.94 100 GLU A C 1
ATOM 760 O O . GLU A 1 100 ? 5.549 -8.619 5.780 1.00 94.94 100 GLU A O 1
ATOM 765 N N . TRP A 1 101 ? 4.276 -9.090 7.574 1.00 95.19 101 TRP A N 1
ATOM 766 C CA . TRP A 1 101 ? 4.199 -10.507 7.281 1.00 95.19 101 TRP A CA 1
ATOM 767 C C . TRP A 1 101 ? 3.538 -10.789 5.930 1.00 95.19 101 TRP A C 1
ATOM 769 O O . TRP A 1 101 ? 4.070 -11.576 5.152 1.00 95.19 101 TRP A O 1
ATOM 779 N N . ALA A 1 102 ? 2.446 -10.105 5.594 1.00 97.25 102 ALA A N 1
ATOM 780 C CA . ALA A 1 102 ? 1.766 -10.268 4.313 1.00 97.25 102 ALA A CA 1
ATOM 781 C C . ALA A 1 102 ? 2.671 -9.960 3.112 1.00 97.25 102 ALA A C 1
ATOM 783 O O . ALA A 1 102 ? 2.634 -10.682 2.110 1.00 97.25 102 ALA A O 1
ATOM 784 N N . VAL A 1 103 ? 3.530 -8.941 3.219 1.00 98.06 103 VAL A N 1
ATOM 785 C CA . VAL A 1 103 ? 4.542 -8.636 2.195 1.00 98.06 103 VAL A CA 1
ATOM 786 C C . VAL A 1 103 ? 5.559 -9.771 2.090 1.00 98.06 103 VAL A C 1
ATOM 788 O O . VAL A 1 103 ? 5.777 -10.291 0.995 1.00 98.06 103 VAL A O 1
ATOM 791 N N . ARG A 1 104 ? 6.147 -10.194 3.217 1.00 96.19 104 ARG A N 1
ATOM 792 C CA . ARG A 1 104 ? 7.175 -11.249 3.243 1.00 96.19 104 ARG A CA 1
ATOM 793 C C . ARG A 1 104 ? 6.634 -12.591 2.741 1.00 96.19 104 ARG A C 1
ATOM 795 O O . ARG A 1 104 ? 7.281 -13.236 1.920 1.00 96.19 104 ARG A O 1
ATOM 802 N N . HIS A 1 105 ? 5.434 -12.969 3.175 1.00 96.50 105 HIS A N 1
ATOM 803 C CA . HIS A 1 105 ? 4.731 -14.171 2.734 1.00 96.50 105 HIS A CA 1
ATOM 804 C C . HIS A 1 105 ? 4.479 -14.133 1.223 1.00 96.50 105 HIS A C 1
ATOM 806 O O . HIS A 1 105 ? 4.913 -15.030 0.510 1.00 96.50 105 HIS A O 1
ATOM 812 N N . THR A 1 106 ? 3.895 -13.048 0.704 1.00 97.75 106 THR A N 1
ATOM 813 C CA . THR A 1 106 ? 3.620 -12.913 -0.738 1.00 97.75 106 THR A CA 1
ATOM 814 C C . THR A 1 106 ? 4.897 -12.960 -1.576 1.00 97.75 106 THR A C 1
ATOM 816 O O . THR A 1 106 ? 4.929 -13.612 -2.620 1.00 97.75 106 THR A O 1
ATOM 819 N N . GLN A 1 107 ? 5.967 -12.293 -1.131 1.00 96.62 107 GLN A N 1
ATOM 820 C CA . GLN A 1 107 ? 7.251 -12.320 -1.832 1.00 96.62 107 GLN A CA 1
ATOM 821 C C . GLN A 1 107 ? 7.864 -13.729 -1.845 1.00 96.62 107 GLN A C 1
ATOM 823 O O . GLN A 1 107 ? 8.413 -14.130 -2.872 1.00 96.62 107 GLN A O 1
ATOM 828 N N . SER A 1 108 ? 7.761 -14.466 -0.734 1.00 96.38 108 SER A N 1
ATOM 829 C CA . SER A 1 108 ? 8.243 -15.845 -0.604 1.00 96.38 108 SER A CA 1
ATOM 830 C C . SER A 1 108 ? 7.458 -16.810 -1.496 1.00 96.38 108 SER A C 1
ATOM 832 O O . SER A 1 108 ? 8.059 -17.549 -2.270 1.00 96.38 108 SER A O 1
ATOM 834 N N . GLU A 1 109 ? 6.125 -16.766 -1.432 1.00 96.38 109 GLU A N 1
ATOM 835 C CA . GLU A 1 109 ? 5.236 -17.672 -2.171 1.00 96.38 109 GLU A CA 1
ATOM 836 C C . GLU A 1 109 ? 5.291 -17.445 -3.685 1.00 96.38 109 GLU A C 1
ATOM 838 O O . GLU A 1 109 ? 5.336 -18.392 -4.469 1.00 96.38 109 GLU A O 1
ATOM 843 N N . LEU A 1 110 ? 5.283 -16.182 -4.125 1.00 95.00 110 LEU A N 1
ATOM 844 C CA . LEU A 1 110 ? 5.165 -15.864 -5.550 1.00 95.00 110 LEU A CA 1
ATOM 845 C C . LEU A 1 110 ? 6.511 -15.630 -6.242 1.00 95.00 110 LEU A C 1
ATOM 847 O O . LEU A 1 110 ? 6.569 -15.731 -7.470 1.00 95.00 110 LEU A O 1
ATOM 851 N N . GLY A 1 111 ? 7.570 -15.309 -5.492 1.00 93.69 111 GLY A N 1
ATOM 852 C CA . GLY A 1 111 ? 8.913 -15.030 -6.001 1.00 93.69 111 GLY A CA 1
ATOM 853 C C . GLY A 1 111 ? 8.995 -13.775 -6.879 1.00 93.69 111 GLY A C 1
ATOM 854 O O . GLY A 1 111 ? 8.286 -13.636 -7.878 1.00 93.69 111 GLY A O 1
ATOM 855 N N . HIS A 1 112 ? 9.903 -12.853 -6.552 1.00 93.69 112 HIS A N 1
ATOM 856 C CA . HIS A 1 112 ? 10.153 -11.629 -7.335 1.00 93.69 112 HIS A CA 1
ATOM 857 C C . HIS A 1 112 ? 8.899 -10.772 -7.599 1.00 93.69 112 HIS A C 1
ATOM 859 O O . HIS A 1 112 ? 8.807 -10.063 -8.606 1.00 93.69 112 HIS A O 1
ATOM 865 N N . PHE A 1 113 ? 7.882 -10.875 -6.739 1.00 96.38 113 PHE A N 1
ATOM 866 C CA . PHE A 1 113 ? 6.572 -10.294 -7.014 1.00 96.38 113 PHE A CA 1
ATOM 867 C C . PHE A 1 113 ? 6.592 -8.767 -6.893 1.00 96.38 113 PHE A C 1
ATOM 869 O O . PHE A 1 113 ? 6.125 -8.066 -7.795 1.00 96.38 113 PHE A O 1
ATOM 876 N N . PHE A 1 114 ? 7.180 -8.252 -5.811 1.00 98.06 114 PHE A N 1
ATOM 877 C CA . PHE A 1 114 ? 7.287 -6.815 -5.551 1.00 98.06 114 PHE A CA 1
ATOM 878 C C . PHE A 1 114 ? 8.512 -6.159 -6.189 1.00 98.06 114 PHE A C 1
ATOM 880 O O . PHE A 1 114 ? 8.637 -4.935 -6.124 1.00 98.06 114 PHE A O 1
ATOM 887 N N . ASP A 1 115 ? 9.391 -6.937 -6.826 1.00 97.56 115 ASP A N 1
ATOM 888 C CA . ASP A 1 115 ? 10.634 -6.446 -7.418 1.00 97.56 115 ASP A CA 1
ATOM 889 C C . ASP A 1 115 ? 10.356 -5.258 -8.347 1.00 97.56 115 ASP A C 1
ATOM 891 O O . ASP A 1 115 ? 9.636 -5.359 -9.344 1.00 97.56 115 ASP A O 1
ATOM 895 N N . ASN A 1 116 ? 10.913 -4.102 -7.984 1.00 98.12 116 ASN A N 1
ATOM 896 C CA . ASN A 1 116 ? 10.769 -2.832 -8.694 1.00 98.12 116 ASN A CA 1
ATOM 897 C C . ASN A 1 116 ? 9.310 -2.376 -8.965 1.00 98.12 116 ASN A C 1
ATOM 899 O O . ASN A 1 116 ? 9.070 -1.504 -9.807 1.00 98.12 116 ASN A O 1
ATOM 903 N N . ALA A 1 117 ? 8.316 -2.921 -8.258 1.00 98.19 117 ALA A N 1
ATOM 904 C CA . ALA A 1 117 ? 6.917 -2.539 -8.418 1.00 98.19 117 ALA A CA 1
ATOM 905 C C . ALA A 1 117 ? 6.689 -1.064 -8.044 1.00 98.19 117 ALA A C 1
ATOM 907 O O . ALA A 1 117 ? 7.310 -0.545 -7.120 1.00 98.19 117 ALA A O 1
ATOM 908 N N . ARG A 1 118 ? 5.778 -0.383 -8.748 1.00 98.75 118 ARG A N 1
ATOM 909 C CA . ARG A 1 118 ? 5.319 0.963 -8.388 1.00 98.75 118 ARG A CA 1
ATOM 910 C C . ARG A 1 118 ? 4.250 0.814 -7.316 1.00 98.75 118 ARG A C 1
ATOM 912 O O . ARG A 1 118 ? 3.165 0.310 -7.611 1.00 98.75 118 ARG A O 1
ATOM 919 N N . VAL A 1 119 ? 4.574 1.196 -6.088 1.00 98.81 119 VAL A N 1
ATOM 920 C CA . VAL A 1 119 ? 3.704 1.008 -4.925 1.00 98.81 119 VAL A CA 1
ATOM 921 C C . VAL A 1 119 ? 3.140 2.354 -4.505 1.00 98.81 119 VAL A C 1
ATOM 923 O O . VAL A 1 119 ? 3.902 3.268 -4.194 1.00 98.81 119 VAL A O 1
ATOM 926 N N . LEU A 1 120 ? 1.815 2.469 -4.492 1.00 98.75 120 LEU A N 1
ATOM 927 C CA . LEU A 1 120 ? 1.105 3.643 -4.000 1.00 98.75 120 LEU A CA 1
ATOM 928 C C . LEU A 1 120 ? 0.509 3.354 -2.621 1.00 98.75 120 LEU A C 1
ATOM 930 O O . LEU A 1 120 ? -0.262 2.411 -2.467 1.00 98.75 120 LEU A O 1
ATOM 934 N N . PHE A 1 121 ? 0.825 4.195 -1.645 1.00 98.56 121 PHE A N 1
ATOM 935 C CA . PHE A 1 121 ? 0.202 4.212 -0.327 1.00 98.56 121 PHE A CA 1
ATOM 936 C C . PHE A 1 121 ? -0.804 5.357 -0.297 1.00 98.56 121 PHE A C 1
ATOM 938 O O . PHE A 1 121 ? -0.420 6.509 -0.517 1.00 98.56 121 PHE A O 1
ATOM 945 N N . LEU A 1 122 ? -2.078 5.051 -0.040 1.00 96.56 122 LEU A N 1
ATOM 946 C CA . LEU A 1 122 ? -3.086 6.099 0.155 1.00 96.56 122 LEU A CA 1
ATOM 947 C C . LEU A 1 122 ? -2.969 6.759 1.533 1.00 96.56 122 LEU A C 1
ATOM 949 O O . LEU A 1 122 ? -3.285 7.933 1.659 1.00 96.56 122 LEU A O 1
ATOM 953 N N . ASN A 1 123 ? -2.425 6.037 2.516 1.00 93.44 123 ASN A N 1
ATOM 954 C CA . ASN A 1 123 ? -2.020 6.574 3.812 1.00 93.44 123 ASN A CA 1
ATOM 955 C C . ASN A 1 123 ? -0.643 5.996 4.186 1.00 93.44 123 ASN A C 1
ATOM 957 O O . ASN A 1 123 ? -0.524 4.846 4.620 1.00 93.44 123 ASN A O 1
ATOM 961 N N . GLY A 1 124 ? 0.412 6.767 3.928 1.00 94.75 124 GLY A N 1
ATOM 962 C CA . GLY A 1 124 ? 1.796 6.396 4.191 1.00 94.75 124 GLY A CA 1
ATOM 963 C C . GLY A 1 124 ? 2.162 6.449 5.667 1.00 94.75 124 GLY A C 1
ATOM 964 O O . GLY A 1 124 ? 2.907 5.585 6.125 1.00 94.75 124 GLY A O 1
ATOM 965 N N . GLN A 1 125 ? 1.635 7.420 6.413 1.00 92.12 125 GLN A N 1
ATOM 966 C CA . GLN A 1 125 ? 1.878 7.576 7.849 1.00 92.12 125 GLN A CA 1
ATOM 967 C C . GLN A 1 125 ? 1.377 6.364 8.643 1.00 92.12 125 GLN A C 1
ATOM 969 O O . GLN A 1 125 ? 2.148 5.754 9.382 1.00 92.12 125 GLN A O 1
ATOM 974 N N . ALA A 1 126 ? 0.129 5.940 8.418 1.00 89.00 126 ALA A N 1
ATOM 975 C CA . ALA A 1 126 ? -0.434 4.724 9.012 1.00 89.00 126 ALA A CA 1
ATOM 976 C C . ALA A 1 126 ? 0.211 3.440 8.456 1.00 89.00 126 ALA A C 1
ATOM 978 O O . ALA A 1 126 ? 0.205 2.394 9.105 1.00 89.00 126 ALA A O 1
ATOM 979 N N . GLY A 1 127 ? 0.741 3.506 7.230 1.00 92.56 127 GLY A N 1
ATOM 980 C CA . GLY A 1 127 ? 1.373 2.405 6.505 1.00 92.56 127 GLY A CA 1
ATOM 981 C C . GLY A 1 127 ? 2.905 2.402 6.551 1.00 92.56 127 GLY A C 1
ATOM 982 O O . GLY A 1 127 ? 3.529 1.777 5.691 1.00 92.56 127 GLY A O 1
ATOM 983 N N . TYR A 1 128 ? 3.551 3.085 7.502 1.00 95.00 128 TYR A N 1
ATOM 984 C CA . TYR A 1 128 ? 5.005 3.283 7.448 1.00 95.00 128 TYR A CA 1
ATOM 985 C C . TYR A 1 128 ? 5.794 1.963 7.538 1.00 95.00 128 TYR A C 1
ATOM 987 O O . TYR A 1 128 ? 6.752 1.759 6.787 1.00 95.00 128 TYR A O 1
ATOM 995 N N . ARG A 1 129 ? 5.375 1.017 8.395 1.00 93.75 129 ARG A N 1
ATOM 996 C CA . ARG A 1 129 ? 6.065 -0.284 8.533 1.00 93.75 129 ARG A CA 1
ATOM 997 C C . ARG A 1 129 ? 5.947 -1.149 7.277 1.00 93.75 129 ARG A C 1
ATOM 999 O O . ARG A 1 129 ? 6.955 -1.672 6.807 1.00 93.75 129 ARG A O 1
ATOM 1006 N N . ILE A 1 130 ? 4.760 -1.228 6.672 1.00 96.94 130 ILE A N 1
ATOM 1007 C CA . ILE A 1 130 ? 4.586 -1.938 5.397 1.00 96.94 130 ILE A CA 1
ATOM 1008 C C . ILE A 1 130 ? 5.349 -1.254 4.257 1.00 96.94 130 ILE A C 1
ATOM 1010 O O . ILE A 1 130 ? 5.935 -1.931 3.412 1.00 96.94 130 ILE A O 1
ATOM 1014 N N . ALA A 1 131 ? 5.427 0.078 4.262 1.00 98.06 131 ALA A N 1
ATOM 1015 C CA . ALA A 1 131 ? 6.245 0.811 3.305 1.00 98.06 131 ALA A CA 1
ATOM 1016 C C . ALA A 1 131 ? 7.736 0.482 3.443 1.00 98.06 131 ALA A C 1
ATOM 1018 O O . ALA A 1 131 ? 8.419 0.317 2.431 1.00 98.06 131 ALA A O 1
ATOM 1019 N N . ARG A 1 132 ? 8.240 0.317 4.674 1.00 97.69 132 ARG A N 1
ATOM 1020 C CA . ARG A 1 132 ? 9.606 -0.168 4.921 1.00 97.69 132 ARG A CA 1
ATOM 1021 C C . ARG A 1 132 ? 9.816 -1.590 4.410 1.00 97.69 132 ARG A C 1
ATOM 1023 O O . ARG A 1 132 ? 10.801 -1.807 3.711 1.00 97.69 132 ARG A O 1
ATOM 1030 N N . ALA A 1 133 ? 8.895 -2.513 4.676 1.00 97.88 133 ALA A N 1
ATOM 1031 C CA . ALA A 1 133 ? 8.987 -3.882 4.164 1.00 97.88 133 ALA A CA 1
ATOM 1032 C C . ALA A 1 133 ? 9.021 -3.913 2.623 1.00 97.88 133 ALA A C 1
ATOM 1034 O O . ALA A 1 133 ? 9.876 -4.557 2.026 1.00 97.88 133 ALA A O 1
ATOM 1035 N N . LEU A 1 134 ? 8.157 -3.141 1.956 1.00 98.56 134 LEU A N 1
ATOM 1036 C CA . LEU A 1 134 ? 8.145 -3.042 0.490 1.00 98.56 134 LEU A CA 1
ATOM 1037 C C . LEU A 1 134 ? 9.392 -2.341 -0.069 1.00 98.56 134 LEU A C 1
ATOM 1039 O O . LEU A 1 134 ? 9.828 -2.670 -1.174 1.00 98.56 134 LEU A O 1
ATOM 1043 N N . SER A 1 135 ? 10.008 -1.428 0.689 1.00 98.06 135 SER A N 1
ATOM 1044 C CA . SER A 1 135 ? 11.250 -0.754 0.282 1.00 98.06 135 SER A CA 1
ATOM 1045 C C . SER A 1 135 ? 12.445 -1.702 0.121 1.00 98.06 135 SER A C 1
ATOM 1047 O O . SER A 1 135 ? 13.384 -1.375 -0.602 1.00 98.06 135 SER A O 1
ATOM 1049 N N . GLU A 1 136 ? 12.395 -2.894 0.729 1.00 97.44 136 GLU A N 1
ATOM 1050 C CA . GLU A 1 136 ? 13.396 -3.953 0.535 1.00 97.44 136 GLU A CA 1
ATOM 1051 C C . GLU A 1 136 ? 13.365 -4.519 -0.901 1.00 97.44 136 GLU A C 1
ATOM 1053 O O . GLU A 1 136 ? 14.360 -5.071 -1.371 1.00 97.44 136 GLU A O 1
ATOM 1058 N N . HIS A 1 137 ? 12.246 -4.357 -1.620 1.00 97.44 137 HIS A N 1
ATOM 1059 C CA . HIS A 1 137 ? 12.020 -4.921 -2.959 1.00 97.44 137 HIS A CA 1
ATOM 1060 C C . HIS A 1 137 ? 11.900 -3.862 -4.065 1.00 97.44 137 HIS A C 1
ATOM 1062 O O . HIS A 1 137 ? 12.068 -4.169 -5.250 1.00 97.44 137 HIS A O 1
ATOM 1068 N N . THR A 1 138 ? 11.607 -2.606 -3.719 1.00 97.81 138 THR A N 1
ATOM 1069 C CA . THR A 1 138 ? 11.422 -1.536 -4.704 1.00 97.81 138 THR A CA 1
ATOM 1070 C C . THR A 1 138 ? 11.748 -0.147 -4.161 1.00 97.81 138 THR A C 1
ATOM 1072 O O . THR A 1 138 ? 11.430 0.204 -3.031 1.00 97.81 138 THR A O 1
ATOM 1075 N N . GLU A 1 139 ? 12.335 0.689 -5.020 1.00 96.69 139 GLU A N 1
ATOM 1076 C CA . GLU A 1 139 ? 12.537 2.123 -4.763 1.00 96.69 139 GLU A CA 1
ATOM 1077 C C . GLU A 1 139 ? 11.364 2.983 -5.273 1.00 96.69 139 GLU A C 1
ATOM 1079 O O . GLU A 1 139 ? 11.303 4.178 -4.988 1.00 96.69 139 GLU A O 1
ATOM 1084 N N . ASN A 1 140 ? 10.429 2.405 -6.037 1.00 98.00 140 ASN A N 1
ATOM 1085 C CA . ASN A 1 140 ? 9.299 3.118 -6.641 1.00 98.00 140 ASN A CA 1
ATOM 1086 C C . ASN A 1 140 ? 8.121 3.236 -5.659 1.00 98.00 140 ASN A C 1
ATOM 1088 O O . ASN A 1 140 ? 7.031 2.716 -5.911 1.00 98.00 140 ASN A O 1
ATOM 1092 N N . LEU A 1 141 ? 8.356 3.908 -4.535 1.00 98.56 141 LEU A N 1
ATOM 1093 C CA . LEU A 1 141 ? 7.346 4.166 -3.510 1.00 98.56 141 LEU A CA 1
ATOM 1094 C C . LEU A 1 141 ? 6.703 5.533 -3.738 1.00 98.56 141 LEU A C 1
ATOM 1096 O O . LEU A 1 141 ? 7.407 6.516 -3.973 1.00 98.56 141 LEU A O 1
ATOM 1100 N N . PHE A 1 142 ? 5.381 5.600 -3.632 1.00 98.62 142 PHE A N 1
ATOM 1101 C CA . PHE A 1 142 ? 4.596 6.817 -3.790 1.00 98.62 142 PHE A CA 1
ATOM 1102 C C . PHE A 1 142 ? 3.602 6.945 -2.641 1.00 98.62 142 PHE A C 1
ATOM 1104 O O . PHE A 1 142 ? 2.861 6.010 -2.367 1.00 98.62 142 PHE A O 1
ATOM 1111 N N . PHE A 1 143 ? 3.558 8.104 -1.997 1.00 98.50 143 PHE A N 1
ATOM 1112 C CA . PHE A 1 143 ? 2.701 8.356 -0.841 1.00 98.50 143 PHE A CA 1
ATOM 1113 C C . PHE A 1 143 ? 1.743 9.501 -1.150 1.00 98.50 143 PHE A C 1
ATOM 1115 O O . PHE A 1 143 ? 2.181 10.570 -1.597 1.00 98.50 143 PHE A O 1
ATOM 1122 N N . ALA A 1 144 ? 0.449 9.251 -0.960 1.00 97.19 144 ALA A N 1
ATOM 1123 C CA . ALA A 1 144 ? -0.621 10.196 -1.241 1.00 97.19 144 ALA A CA 1
ATOM 1124 C C . ALA A 1 144 ? -1.005 11.061 -0.031 1.00 97.19 144 ALA A C 1
ATOM 1126 O O . ALA A 1 144 ? -1.941 11.836 -0.148 1.00 97.19 144 ALA A O 1
ATOM 1127 N N . ASP A 1 145 ? -0.267 11.010 1.077 1.00 94.38 145 ASP A N 1
ATOM 1128 C CA . ASP A 1 145 ? -0.556 11.763 2.306 1.00 94.38 145 ASP A CA 1
ATOM 1129 C C . ASP A 1 145 ? -0.809 13.271 2.053 1.00 94.38 145 ASP A C 1
ATOM 1131 O O . ASP A 1 145 ? -1.817 13.802 2.513 1.00 94.38 145 ASP A O 1
ATOM 1135 N N . PRO A 1 146 ? -0.039 13.984 1.195 1.00 93.56 146 PRO A N 1
ATOM 1136 C CA . PRO A 1 146 ? -0.368 15.377 0.868 1.00 93.56 146 PRO A CA 1
ATOM 1137 C C . PRO A 1 146 ? -1.740 15.570 0.198 1.00 93.56 146 PRO A C 1
ATOM 1139 O O . PRO A 1 146 ? -2.329 16.648 0.318 1.00 93.56 146 PRO A O 1
ATOM 1142 N N . TYR A 1 147 ? -2.249 14.555 -0.512 1.00 89.56 147 TYR A N 1
ATOM 1143 C CA . TYR A 1 147 ? -3.595 14.558 -1.087 1.00 89.56 147 TYR A CA 1
ATOM 1144 C C . TYR A 1 147 ? -4.668 14.384 -0.016 1.00 89.56 147 TYR A C 1
ATOM 1146 O O . TYR A 1 147 ? -5.694 15.057 -0.071 1.00 89.56 147 TYR A O 1
ATOM 1154 N N . THR A 1 148 ? -4.465 13.462 0.919 1.00 83.38 148 THR A N 1
ATOM 1155 C CA . THR A 1 148 ? -5.469 13.143 1.938 1.00 83.38 148 THR A CA 1
ATOM 1156 C C . THR A 1 148 ? -5.552 14.232 2.996 1.00 83.38 148 THR A C 1
ATOM 1158 O O . THR A 1 148 ? -6.652 14.620 3.376 1.00 83.38 148 THR A O 1
ATOM 1161 N N . ASP A 1 149 ? -4.412 14.787 3.401 1.00 85.25 149 ASP A N 1
ATOM 1162 C CA . ASP A 1 149 ? -4.348 15.688 4.554 1.00 85.25 149 ASP A CA 1
ATOM 1163 C C . ASP A 1 149 ? -4.704 17.131 4.169 1.00 85.25 149 ASP A C 1
ATOM 1165 O O . ASP A 1 149 ? -5.381 17.847 4.906 1.00 85.25 149 ASP A O 1
ATOM 1169 N N . PHE A 1 150 ? -4.240 17.576 2.993 1.00 83.88 150 PHE A N 1
ATOM 1170 C CA . PHE A 1 150 ? -4.330 18.977 2.556 1.00 83.88 150 PHE A CA 1
ATOM 1171 C C . PHE A 1 150 ? -4.796 19.141 1.098 1.00 83.88 150 PHE A C 1
ATOM 1173 O O . PHE A 1 150 ? -4.794 20.260 0.581 1.00 83.88 150 PHE A O 1
ATOM 1180 N N . GLY A 1 151 ? -5.120 18.034 0.416 1.00 82.31 151 GLY A N 1
ATOM 1181 C CA . GLY A 1 151 ? -5.377 17.939 -1.028 1.00 82.31 151 GLY A CA 1
ATOM 1182 C C . GLY A 1 151 ? -4.445 18.752 -1.914 1.00 82.31 151 GLY A C 1
ATOM 1183 O O . GLY A 1 151 ? -4.831 19.411 -2.881 1.00 82.31 151 GLY A O 1
ATOM 1184 N N . VAL A 1 152 ? -3.161 18.628 -1.602 1.00 87.69 152 VAL A N 1
ATOM 1185 C CA . VAL A 1 152 ? -2.065 19.080 -2.445 1.00 87.69 152 VAL A CA 1
ATOM 1186 C C . VAL A 1 152 ? -1.783 17.984 -3.479 1.00 87.69 152 VAL A C 1
ATOM 1188 O O . VAL A 1 152 ? -1.487 16.854 -3.091 1.00 87.69 152 VAL A O 1
ATOM 1191 N N . PRO A 1 153 ? -1.811 18.282 -4.795 1.00 89.44 153 PRO A N 1
ATOM 1192 C CA . PRO A 1 153 ? -1.670 17.281 -5.852 1.00 89.44 153 PRO A CA 1
ATOM 1193 C C . PRO A 1 153 ? -0.207 16.862 -6.064 1.00 89.44 153 PRO A C 1
ATOM 1195 O O . PRO A 1 153 ? 0.378 17.050 -7.135 1.00 89.44 153 PRO A O 1
ATOM 1198 N N . ARG A 1 154 ? 0.429 16.330 -5.018 1.00 92.56 154 ARG A N 1
ATOM 1199 C CA . ARG A 1 154 ? 1.838 15.941 -5.018 1.00 92.56 154 ARG A CA 1
ATOM 1200 C C . ARG A 1 154 ? 2.041 14.649 -4.247 1.00 92.56 154 ARG A C 1
ATOM 1202 O O . ARG A 1 154 ? 1.700 14.556 -3.078 1.00 92.56 154 ARG A O 1
ATOM 1209 N N . LEU A 1 155 ? 2.666 13.679 -4.905 1.00 96.88 155 LEU A N 1
ATOM 1210 C CA . LEU A 1 155 ? 3.109 12.451 -4.254 1.00 96.88 155 LEU A CA 1
ATOM 1211 C C . LEU A 1 155 ? 4.474 12.672 -3.605 1.00 96.88 155 LEU A C 1
ATOM 1213 O O . LEU A 1 155 ? 5.349 13.321 -4.191 1.00 96.88 155 LEU A O 1
ATOM 1217 N N . LEU A 1 156 ? 4.672 12.082 -2.433 1.00 98.12 156 LEU A N 1
ATOM 1218 C CA . LEU A 1 156 ? 6.008 11.884 -1.875 1.00 98.12 156 LEU A CA 1
ATOM 1219 C C . LEU A 1 156 ? 6.580 10.602 -2.478 1.00 98.12 156 LEU A C 1
ATOM 1221 O O . LEU A 1 156 ? 5.848 9.640 -2.676 1.00 98.12 156 LEU A O 1
ATOM 1225 N N . THR A 1 157 ? 7.872 10.577 -2.791 1.00 97.44 157 THR A N 1
ATOM 1226 C CA . THR A 1 157 ? 8.485 9.493 -3.579 1.00 97.44 157 THR A CA 1
ATOM 1227 C C . THR A 1 157 ? 9.541 8.690 -2.820 1.00 97.44 157 THR A C 1
ATOM 1229 O O . THR A 1 157 ? 10.367 8.016 -3.428 1.00 97.44 157 THR A O 1
ATOM 1232 N N . SER A 1 158 ? 9.619 8.839 -1.495 1.00 97.12 158 SER A N 1
ATOM 1233 C CA . SER A 1 158 ? 10.508 8.039 -0.641 1.00 97.12 158 SER A CA 1
ATOM 1234 C C . SER A 1 158 ? 10.101 8.125 0.828 1.00 97.12 158 SER A C 1
ATOM 1236 O O . SER A 1 158 ? 9.496 9.113 1.243 1.00 97.12 158 SER A O 1
ATOM 1238 N N . LEU A 1 159 ? 10.524 7.138 1.625 1.00 97.56 159 LEU A N 1
ATOM 1239 C CA . LEU A 1 159 ? 10.344 7.131 3.083 1.00 97.56 159 LEU A CA 1
ATOM 1240 C C . LEU A 1 159 ? 10.898 8.404 3.737 1.00 97.56 159 LEU A C 1
ATOM 1242 O O . LEU A 1 159 ? 10.233 9.017 4.560 1.00 97.56 159 LEU A O 1
ATOM 1246 N N . LYS A 1 160 ? 12.063 8.886 3.286 1.00 97.00 160 LYS A N 1
ATOM 1247 C CA . LYS A 1 160 ? 12.654 10.135 3.788 1.00 97.00 160 LYS A CA 1
ATOM 1248 C C . LYS A 1 160 ? 11.770 11.359 3.525 1.00 97.00 160 LYS A C 1
ATOM 1250 O O . LYS A 1 160 ? 11.707 12.265 4.355 1.00 97.00 160 LYS A O 1
ATOM 1255 N N . GLN A 1 161 ? 11.112 11.419 2.364 1.00 97.19 161 GLN A N 1
ATOM 1256 C CA . GLN A 1 161 ? 10.162 12.497 2.081 1.00 97.19 161 GLN A CA 1
ATOM 1257 C C . GLN A 1 161 ? 8.915 12.385 2.959 1.00 97.19 161 GLN A C 1
ATOM 1259 O O . GLN A 1 161 ? 8.455 13.416 3.430 1.00 97.19 161 GLN A O 1
ATOM 1264 N N . LEU A 1 162 ? 8.416 11.171 3.215 1.00 96.81 162 LEU A N 1
ATOM 1265 C CA . LEU A 1 162 ? 7.308 10.929 4.144 1.00 96.81 162 LEU A CA 1
ATOM 1266 C C . LEU A 1 162 ? 7.656 11.352 5.579 1.00 96.81 162 LEU A C 1
ATOM 1268 O O . LEU A 1 162 ? 6.883 12.071 6.204 1.00 96.81 162 LEU A O 1
ATOM 1272 N N . GLU A 1 163 ? 8.842 10.999 6.074 1.00 95.62 163 GLU A N 1
ATOM 1273 C CA . GLU A 1 163 ? 9.346 11.429 7.388 1.00 95.62 163 GLU A CA 1
ATOM 1274 C C . GLU A 1 163 ? 9.459 12.955 7.484 1.00 95.62 163 GLU A C 1
ATOM 1276 O O . GLU A 1 163 ? 8.981 13.563 8.439 1.00 95.62 163 GLU A O 1
ATOM 1281 N N . THR A 1 164 ? 10.044 13.594 6.464 1.00 95.19 164 THR A N 1
ATOM 1282 C CA . THR A 1 164 ? 10.186 15.061 6.417 1.00 95.19 164 THR A CA 1
ATOM 1283 C C . THR A 1 164 ? 8.824 15.749 6.345 1.00 95.19 164 THR A C 1
ATOM 1285 O O . THR A 1 164 ? 8.597 16.758 6.999 1.00 95.19 164 THR A O 1
ATOM 1288 N N . TYR A 1 165 ? 7.908 15.219 5.539 1.00 94.06 165 TYR A N 1
ATOM 1289 C CA . TYR A 1 165 ? 6.548 15.732 5.441 1.00 94.06 165 TYR A CA 1
ATOM 1290 C C . TYR A 1 165 ? 5.825 15.632 6.785 1.00 94.06 165 TYR A C 1
ATOM 1292 O O . TYR A 1 165 ? 5.224 16.605 7.233 1.00 94.06 165 TYR A O 1
ATOM 1300 N N . THR A 1 166 ? 5.944 14.488 7.455 1.00 91.94 166 THR A N 1
ATOM 1301 C CA . THR A 1 166 ? 5.295 14.214 8.739 1.00 91.94 166 THR A CA 1
ATOM 1302 C C . THR A 1 166 ? 5.791 15.155 9.835 1.00 91.94 166 THR A C 1
ATOM 1304 O O . THR A 1 166 ? 4.978 15.787 10.506 1.00 91.94 166 THR A O 1
ATOM 1307 N N . SER A 1 167 ? 7.107 15.357 9.959 1.00 89.94 167 SER A N 1
ATOM 1308 C CA . SER A 1 167 ? 7.659 16.296 10.949 1.00 89.94 167 SER A CA 1
ATOM 1309 C C . SER A 1 167 ? 7.255 17.752 10.684 1.00 89.94 167 SER A C 1
ATOM 1311 O O . SER A 1 167 ? 6.991 18.506 11.621 1.00 89.94 167 SER A O 1
ATOM 1313 N N . LEU A 1 168 ? 7.149 18.157 9.413 1.00 90.69 168 LEU A N 1
ATOM 1314 C CA . LEU A 1 168 ? 6.726 19.509 9.035 1.00 90.69 168 LEU A CA 1
ATOM 1315 C C . LEU A 1 168 ? 5.231 19.761 9.262 1.00 90.69 168 LEU A C 1
ATOM 1317 O O . LEU A 1 168 ? 4.840 20.891 9.558 1.00 90.69 168 LEU A O 1
ATOM 1321 N N . THR A 1 169 ? 4.394 18.739 9.096 1.00 88.31 169 THR A N 1
ATOM 1322 C CA . THR A 1 169 ? 2.929 18.869 9.138 1.00 88.31 169 THR A CA 1
ATOM 1323 C C . THR A 1 169 ? 2.335 18.556 10.503 1.00 88.31 169 THR A C 1
ATOM 1325 O O . THR A 1 169 ? 1.258 19.067 10.811 1.00 88.31 169 THR A O 1
ATOM 1328 N N . ALA A 1 170 ? 3.047 17.829 11.367 1.00 83.44 170 ALA A N 1
ATOM 1329 C CA . ALA A 1 170 ? 2.610 17.515 12.724 1.00 83.44 170 ALA A CA 1
ATOM 1330 C C . ALA A 1 170 ? 2.088 18.733 13.522 1.00 83.44 170 ALA A C 1
ATOM 1332 O O . ALA A 1 170 ? 0.980 18.662 14.059 1.00 83.44 170 ALA A O 1
ATOM 1333 N N . PRO A 1 171 ? 2.766 19.902 13.555 1.00 79.88 171 PRO A N 1
ATOM 1334 C CA . PRO A 1 171 ? 2.250 21.059 14.290 1.00 79.88 171 PRO A CA 1
ATOM 1335 C C . PRO A 1 171 ? 0.918 21.599 13.751 1.00 79.88 171 PRO A C 1
ATOM 1337 O O . PRO A 1 171 ? 0.221 22.315 14.467 1.00 79.88 171 PRO A O 1
ATOM 1340 N N . ILE A 1 172 ? 0.593 21.313 12.488 1.00 79.56 172 ILE A N 1
ATOM 1341 C CA . ILE A 1 172 ? -0.628 21.760 11.811 1.00 79.56 172 ILE A CA 1
ATOM 1342 C C . ILE A 1 172 ? -1.746 20.738 12.023 1.00 79.56 172 ILE A C 1
ATOM 1344 O O . ILE A 1 172 ? -2.850 21.133 12.389 1.00 79.56 172 ILE A O 1
ATOM 1348 N N . MET A 1 173 ? -1.455 19.446 11.845 1.00 74.88 173 MET A N 1
ATOM 1349 C CA . MET A 1 173 ? -2.444 18.367 11.958 1.00 74.88 173 MET A CA 1
ATOM 1350 C C . MET A 1 173 ? -2.965 18.167 13.382 1.00 74.88 173 MET A C 1
ATOM 1352 O O . MET A 1 173 ? -4.114 17.784 13.561 1.00 74.88 173 MET A O 1
ATOM 1356 N N . PHE A 1 174 ? -2.158 18.469 14.402 1.00 70.06 174 PHE A N 1
ATOM 1357 C CA . PHE A 1 174 ? -2.521 18.178 15.796 1.00 70.06 174 PHE A CA 1
ATOM 1358 C C . PHE A 1 174 ? -2.870 19.418 16.625 1.00 70.06 174 PHE A C 1
ATOM 1360 O O . PHE A 1 174 ? -3.164 19.313 17.814 1.00 70.06 174 PHE A O 1
ATOM 1367 N N . ARG A 1 175 ? -2.869 20.618 16.025 1.00 73.56 175 ARG A N 1
ATOM 1368 C CA . ARG A 1 175 ? -3.333 21.845 16.695 1.00 73.56 175 ARG A CA 1
ATOM 1369 C C . ARG A 1 175 ? -4.745 22.200 16.227 1.00 73.56 175 ARG A C 1
ATOM 1371 O O . ARG A 1 175 ? -4.886 22.624 15.081 1.00 73.56 175 ARG A O 1
ATOM 1378 N N . PRO A 1 176 ? -5.771 22.180 17.102 1.00 70.31 176 PRO A N 1
ATOM 1379 C CA . PRO A 1 176 ? -7.163 22.427 16.706 1.00 70.31 176 PRO A CA 1
ATOM 1380 C C . PRO A 1 176 ? -7.379 23.735 15.929 1.00 70.31 176 PRO A C 1
ATOM 1382 O O . PRO A 1 176 ? -8.139 23.785 14.965 1.00 70.31 176 PRO A O 1
ATOM 1385 N N . ALA A 1 177 ? -6.669 24.803 16.309 1.00 70.12 177 ALA A N 1
ATOM 1386 C CA . ALA A 1 177 ? -6.734 26.087 15.611 1.00 70.12 177 ALA A CA 1
ATOM 1387 C C . ALA A 1 177 ? -6.157 26.026 14.183 1.00 70.12 177 ALA A C 1
ATOM 1389 O O . ALA A 1 177 ? -6.681 26.679 13.282 1.00 70.12 177 ALA A O 1
ATOM 1390 N N . ALA A 1 178 ? -5.097 25.241 13.974 1.00 70.25 178 ALA A N 1
ATOM 1391 C CA . ALA A 1 178 ? -4.465 25.064 12.673 1.00 70.25 178 ALA A CA 1
ATOM 1392 C C . ALA A 1 178 ? -5.296 24.139 11.770 1.00 70.25 178 ALA A C 1
ATOM 1394 O O . ALA A 1 178 ? -5.528 24.493 10.617 1.00 70.25 178 ALA A O 1
ATOM 1395 N N . VAL A 1 179 ? -5.839 23.042 12.312 1.00 70.81 179 VAL A N 1
ATOM 1396 C CA . VAL A 1 179 ? -6.783 22.155 11.605 1.00 70.81 179 VAL A CA 1
ATOM 1397 C C . VAL A 1 179 ? -7.993 22.943 11.113 1.00 70.81 179 VAL A C 1
ATOM 1399 O O . VAL A 1 179 ? -8.293 22.942 9.923 1.00 70.81 179 VAL A O 1
ATOM 1402 N N . LYS A 1 180 ? -8.633 23.724 11.992 1.00 69.75 180 LYS A N 1
ATOM 1403 C CA . LYS A 1 180 ? -9.788 24.552 11.620 1.00 69.75 180 LYS A CA 1
ATOM 1404 C C . LYS A 1 180 ? -9.449 25.581 10.538 1.00 69.75 180 LYS A C 1
ATOM 1406 O O . LYS A 1 180 ? -10.276 25.865 9.669 1.00 69.75 180 LYS A O 1
ATOM 1411 N N . ALA A 1 181 ? -8.243 26.151 10.571 1.00 71.00 181 ALA A N 1
ATOM 1412 C CA . ALA A 1 181 ? -7.774 27.063 9.531 1.00 71.00 181 ALA A CA 1
ATOM 1413 C C . ALA A 1 181 ? -7.592 26.342 8.186 1.00 71.00 181 ALA A C 1
ATOM 1415 O O . ALA A 1 181 ? -8.052 26.848 7.163 1.00 71.00 181 ALA A O 1
ATOM 1416 N N . VAL A 1 182 ? -6.996 25.146 8.190 1.00 72.19 182 VAL A N 1
ATOM 1417 C CA . VAL A 1 182 ? -6.856 24.291 7.003 1.00 72.19 182 VAL A CA 1
ATOM 1418 C C . VAL A 1 182 ? -8.223 23.914 6.442 1.00 72.19 182 VAL A C 1
ATOM 1420 O O . VAL A 1 182 ? -8.479 24.188 5.276 1.00 72.19 182 VAL A O 1
ATOM 1423 N N . GLU A 1 183 ? -9.144 23.394 7.255 1.00 71.75 183 GLU A N 1
ATOM 1424 C CA . GLU A 1 183 ? -10.507 23.061 6.815 1.00 71.75 183 GLU A CA 1
ATOM 1425 C C . GLU A 1 183 ? -11.219 24.260 6.184 1.00 71.75 183 GLU A C 1
ATOM 1427 O O . GLU A 1 183 ? -11.908 24.133 5.170 1.00 71.75 183 GLU A O 1
ATOM 1432 N N . THR A 1 184 ? -11.036 25.449 6.764 1.00 76.06 184 THR A N 1
ATOM 1433 C CA . THR A 1 184 ? -11.602 26.687 6.222 1.00 76.06 184 THR A CA 1
ATOM 1434 C C . THR A 1 184 ? -11.013 27.000 4.847 1.00 76.06 184 THR A C 1
ATOM 1436 O O . THR A 1 184 ? -11.765 27.336 3.934 1.00 76.06 184 THR A O 1
ATOM 1439 N N . ILE A 1 185 ? -9.694 26.846 4.673 1.00 75.75 185 ILE A N 1
ATOM 1440 C CA . ILE A 1 185 ? -8.995 27.042 3.393 1.00 75.75 185 ILE A CA 1
ATOM 1441 C C . ILE A 1 185 ? -9.464 26.022 2.348 1.00 75.75 185 ILE A C 1
ATOM 1443 O O . ILE A 1 185 ? -9.800 26.419 1.230 1.00 75.75 185 ILE A O 1
ATOM 1447 N N . LEU A 1 186 ? -9.559 24.740 2.708 1.00 73.00 186 LEU A N 1
ATOM 1448 C CA . LEU A 1 186 ? -10.036 23.670 1.823 1.00 73.00 186 LEU A CA 1
ATOM 1449 C C . LEU A 1 186 ? -11.488 23.901 1.373 1.00 73.00 186 LEU A C 1
ATOM 1451 O O . LEU A 1 186 ? -11.879 23.515 0.279 1.00 73.00 186 LEU A O 1
ATOM 1455 N N . ARG A 1 187 ? -12.303 24.599 2.172 1.00 75.94 187 ARG A N 1
ATOM 1456 C CA . ARG A 1 187 ? -13.683 24.961 1.803 1.00 75.94 187 ARG A CA 1
ATOM 1457 C C . ARG A 1 187 ? -13.788 26.223 0.938 1.00 75.94 187 ARG A C 1
ATOM 1459 O O . ARG A 1 187 ? -14.897 26.570 0.522 1.00 75.94 187 ARG A O 1
ATOM 1466 N N . THR A 1 188 ? -12.685 26.921 0.655 1.00 77.31 188 THR A N 1
ATOM 1467 C CA . THR A 1 188 ? -12.720 28.157 -0.142 1.00 77.31 188 THR A CA 1
ATOM 1468 C C . THR A 1 188 ? -13.052 27.902 -1.619 1.00 77.31 188 THR A C 1
ATOM 1470 O O . THR A 1 188 ? -12.712 26.853 -2.171 1.00 77.31 188 THR A O 1
ATOM 1473 N N . PRO A 1 189 ? -13.659 28.882 -2.320 1.00 72.81 189 PRO A N 1
ATOM 1474 C CA . PRO A 1 189 ? -13.941 28.771 -3.753 1.00 72.81 189 PRO A CA 1
ATOM 1475 C C . PRO A 1 189 ? -12.690 28.521 -4.608 1.00 72.81 189 PRO A C 1
ATOM 1477 O O . PRO A 1 189 ? -12.768 27.820 -5.613 1.00 72.81 189 PRO A O 1
ATOM 1480 N N . LEU A 1 190 ? -11.539 29.071 -4.200 1.00 72.50 190 LEU A N 1
ATOM 1481 C CA . LEU A 1 190 ? -10.262 28.896 -4.897 1.00 72.50 190 LEU A CA 1
ATOM 1482 C C . LEU A 1 190 ? -9.794 27.438 -4.864 1.00 72.50 190 LEU A C 1
ATOM 1484 O O . LEU A 1 190 ? -9.330 26.917 -5.874 1.00 72.50 190 LEU A O 1
ATOM 1488 N N . TYR A 1 191 ? -9.957 26.773 -3.722 1.00 71.25 191 TYR A N 1
ATOM 1489 C CA . TYR A 1 191 ? -9.631 25.362 -3.591 1.00 71.25 191 TYR A CA 1
ATOM 1490 C C . TYR A 1 191 ? -10.611 24.481 -4.382 1.00 71.25 191 TYR A C 1
ATOM 1492 O O . TYR A 1 191 ? -10.185 23.610 -5.140 1.00 71.25 191 TYR A O 1
ATOM 1500 N N . ARG A 1 192 ? -11.914 24.795 -4.334 1.00 71.62 192 ARG A N 1
ATOM 1501 C CA . ARG A 1 192 ? -12.954 24.113 -5.131 1.00 71.62 192 ARG A CA 1
ATOM 1502 C C . ARG A 1 192 ? -12.707 24.164 -6.641 1.00 71.62 192 ARG A C 1
ATOM 1504 O O . ARG A 1 192 ? -13.017 23.208 -7.343 1.00 71.62 192 ARG A O 1
ATOM 1511 N N . LEU A 1 193 ? -12.120 25.251 -7.149 1.00 70.56 193 LEU A N 1
ATOM 1512 C CA . LEU A 1 193 ? -11.695 25.362 -8.552 1.00 70.56 193 LEU A CA 1
ATOM 1513 C C . LEU A 1 193 ? -10.587 24.353 -8.912 1.00 70.56 193 LEU A C 1
ATOM 1515 O O . LEU A 1 193 ? -10.524 23.894 -10.052 1.00 70.56 193 LEU A O 1
ATOM 1519 N N . GLY A 1 194 ? -9.728 24.000 -7.951 1.00 76.56 194 GLY A N 1
ATOM 1520 C CA . GLY A 1 194 ? -8.632 23.044 -8.109 1.00 76.56 194 GLY A CA 1
ATOM 1521 C C . GLY A 1 194 ? -8.996 21.587 -7.807 1.00 76.56 194 GLY A C 1
ATOM 1522 O O . GLY A 1 194 ? -8.262 20.696 -8.229 1.00 76.56 194 GLY A O 1
ATOM 1523 N N . GLU A 1 195 ? -10.122 21.309 -7.143 1.00 78.88 195 GLU A N 1
ATOM 1524 C CA . GLU A 1 195 ? -10.514 19.951 -6.723 1.00 78.88 195 GLU A CA 1
ATOM 1525 C C . GLU A 1 195 ? -10.527 18.939 -7.874 1.00 78.88 195 GLU A C 1
ATOM 1527 O O . GLU A 1 195 ? -10.074 17.809 -7.710 1.00 78.88 195 GLU A O 1
ATOM 1532 N N . ASN A 1 196 ? -11.001 19.337 -9.057 1.00 82.31 196 ASN A N 1
ATOM 1533 C CA . ASN A 1 196 ? -11.019 18.453 -10.224 1.00 82.31 196 ASN A CA 1
ATOM 1534 C C . ASN A 1 196 ? -9.608 18.101 -10.711 1.00 82.31 196 ASN A C 1
ATOM 1536 O O . ASN A 1 196 ? -9.386 16.986 -11.181 1.00 82.31 196 ASN A O 1
ATOM 1540 N N . LEU A 1 197 ? -8.652 19.026 -10.582 1.00 83.38 197 LEU A N 1
ATOM 1541 C CA . LEU A 1 197 ? -7.250 18.770 -10.913 1.00 83.38 197 LEU A CA 1
ATOM 1542 C C . LEU A 1 197 ? -6.619 17.822 -9.892 1.00 83.38 197 LEU A C 1
ATOM 1544 O O . LEU A 1 197 ? -5.936 16.884 -10.292 1.00 83.38 197 LEU A O 1
ATOM 1548 N N . VAL A 1 198 ? -6.894 18.027 -8.600 1.00 84.44 198 VAL A N 1
ATOM 1549 C CA . VAL A 1 198 ? -6.410 17.163 -7.509 1.00 84.44 198 VAL A CA 1
ATOM 1550 C C . VAL A 1 198 ? -6.962 15.747 -7.653 1.00 84.44 198 VAL A C 1
ATOM 1552 O O . VAL A 1 198 ? -6.203 14.779 -7.634 1.00 84.44 198 VAL A O 1
ATOM 1555 N N . LYS A 1 199 ? -8.273 15.618 -7.880 1.00 85.88 199 LYS A N 1
ATOM 1556 C CA . LYS A 1 199 ? -8.917 14.331 -8.169 1.00 85.88 199 LYS A CA 1
ATOM 1557 C C . LYS A 1 199 ? -8.306 13.696 -9.414 1.00 85.88 199 LYS A C 1
ATOM 1559 O O . LYS A 1 199 ? -7.869 12.553 -9.361 1.00 85.88 199 LYS A O 1
ATOM 1564 N N . GLY A 1 200 ? -8.202 14.441 -10.514 1.00 89.69 200 GLY A N 1
ATOM 1565 C CA . GLY A 1 200 ? -7.614 13.944 -11.757 1.00 89.69 200 GLY A CA 1
ATOM 1566 C C . GLY A 1 200 ? -6.183 13.425 -11.584 1.00 89.69 200 GLY A C 1
ATOM 1567 O O . GLY A 1 200 ? -5.854 12.359 -12.105 1.00 89.69 200 GLY A O 1
ATOM 1568 N N . SER A 1 201 ? -5.339 14.123 -10.819 1.00 92.88 201 SER A N 1
ATOM 1569 C CA . SER A 1 201 ? -3.959 13.686 -10.587 1.00 92.88 201 SER A CA 1
ATOM 1570 C C . SER A 1 201 ? -3.864 12.489 -9.640 1.00 92.88 201 SER A C 1
ATOM 1572 O O . SER A 1 201 ? -3.004 11.636 -9.858 1.00 92.88 201 SER A O 1
ATOM 1574 N N . LEU A 1 202 ? -4.759 12.361 -8.653 1.00 94.12 202 LEU A N 1
ATOM 1575 C CA . LEU A 1 202 ? -4.844 11.162 -7.814 1.00 94.12 202 LEU A CA 1
ATOM 1576 C C . LEU A 1 202 ? -5.318 9.944 -8.621 1.00 94.12 202 LEU A C 1
ATOM 1578 O O . LEU A 1 202 ? -4.692 8.890 -8.551 1.00 94.12 202 LEU A O 1
ATOM 1582 N N . HIS A 1 203 ? -6.358 10.090 -9.451 1.00 95.88 203 HIS A N 1
ATOM 1583 C CA . HIS A 1 203 ? -6.796 9.032 -10.375 1.00 95.88 203 HIS A CA 1
ATOM 1584 C C . HIS A 1 203 ? -5.655 8.598 -11.303 1.00 95.88 203 HIS A C 1
ATOM 1586 O O . HIS A 1 203 ? -5.437 7.403 -11.512 1.00 95.88 203 HIS A O 1
ATOM 1592 N N . HIS A 1 204 ? -4.875 9.556 -11.813 1.00 95.69 204 HIS A N 1
ATOM 1593 C CA . HIS A 1 204 ? -3.689 9.245 -12.601 1.00 95.69 204 HIS A CA 1
ATOM 1594 C C . HIS A 1 204 ? -2.637 8.476 -11.782 1.00 95.69 204 HIS A C 1
ATOM 1596 O O . HIS A 1 204 ? -2.135 7.456 -12.251 1.00 95.69 204 HIS A O 1
ATOM 1602 N N . ALA A 1 205 ? -2.355 8.887 -10.542 1.00 96.62 205 ALA A N 1
ATOM 1603 C CA . ALA A 1 205 ? -1.431 8.182 -9.652 1.00 96.62 205 ALA A CA 1
ATOM 1604 C C . ALA A 1 205 ? -1.847 6.721 -9.406 1.00 96.62 205 ALA A C 1
ATOM 1606 O O . ALA A 1 205 ? -1.009 5.825 -9.498 1.00 96.62 205 ALA A O 1
ATOM 1607 N N . VAL A 1 206 ? -3.138 6.473 -9.160 1.00 97.75 206 VAL A N 1
ATOM 1608 C CA . VAL A 1 206 ? -3.694 5.118 -9.002 1.00 97.75 206 VAL A CA 1
ATOM 1609 C C . VAL A 1 206 ? -3.551 4.316 -10.296 1.00 97.75 206 VAL A C 1
ATOM 1611 O O . VAL A 1 206 ? -3.107 3.168 -10.263 1.00 97.75 206 VAL A O 1
ATOM 1614 N N . SER A 1 207 ? -3.845 4.924 -11.451 1.00 96.62 207 SER A N 1
ATOM 1615 C CA . SER A 1 207 ? -3.717 4.257 -12.754 1.00 96.62 207 SER A CA 1
ATOM 1616 C C . SER A 1 207 ? -2.278 3.826 -13.072 1.00 96.62 207 SER A C 1
ATOM 1618 O O . SER A 1 207 ? -2.067 2.781 -13.690 1.00 96.62 207 SER A O 1
ATOM 1620 N N . GLU A 1 208 ? -1.292 4.581 -12.586 1.00 96.12 208 GLU A N 1
ATOM 1621 C CA . GLU A 1 208 ? 0.137 4.328 -12.782 1.00 96.12 208 GLU A CA 1
ATOM 1622 C C . GLU A 1 208 ? 0.749 3.383 -11.732 1.00 96.12 208 GLU A C 1
ATOM 1624 O O . GLU A 1 208 ? 1.909 2.984 -11.867 1.00 96.12 208 GLU A O 1
ATOM 1629 N N . ALA A 1 209 ? 0.022 3.039 -10.667 1.00 98.31 209 ALA A N 1
ATOM 1630 C CA . ALA A 1 209 ? 0.492 2.103 -9.650 1.00 98.31 209 ALA A CA 1
ATOM 1631 C C . ALA A 1 209 ? 0.427 0.652 -10.159 1.00 98.31 209 ALA A C 1
ATOM 1633 O O . ALA A 1 209 ? -0.370 0.312 -11.032 1.00 98.31 209 ALA A O 1
ATOM 1634 N N . HIS A 1 210 ? 1.253 -0.231 -9.604 1.00 98.44 210 HIS A N 1
ATOM 1635 C CA . HIS A 1 210 ? 1.142 -1.685 -9.789 1.00 98.44 210 HIS A CA 1
ATOM 1636 C C . HIS A 1 210 ? 0.522 -2.333 -8.549 1.00 98.44 210 HIS A C 1
ATOM 1638 O O . HIS A 1 210 ? -0.320 -3.226 -8.655 1.00 98.44 210 HIS A O 1
ATOM 1644 N N . VAL A 1 211 ? 0.934 -1.840 -7.381 1.00 98.75 211 VAL A N 1
ATOM 1645 C CA . VAL A 1 211 ? 0.468 -2.265 -6.065 1.00 98.75 211 VAL A CA 1
ATOM 1646 C C . VAL A 1 211 ? -0.103 -1.048 -5.348 1.00 98.75 211 VAL A C 1
ATOM 1648 O O . VAL A 1 211 ? 0.510 0.021 -5.369 1.00 98.75 211 VAL A O 1
ATOM 1651 N N . ILE A 1 212 ? -1.262 -1.204 -4.718 1.00 98.75 212 ILE A N 1
ATOM 1652 C CA . ILE A 1 212 ? -1.911 -0.159 -3.927 1.00 98.75 212 ILE A CA 1
ATOM 1653 C C . ILE A 1 212 ? -2.080 -0.672 -2.499 1.00 98.75 212 ILE A C 1
ATOM 1655 O O . ILE A 1 212 ? -2.655 -1.739 -2.291 1.00 98.75 212 ILE A O 1
ATOM 1659 N N . VAL A 1 213 ? -1.585 0.087 -1.527 1.00 98.62 213 VAL A N 1
ATOM 1660 C CA . VAL A 1 213 ? -1.779 -0.159 -0.095 1.00 98.62 213 VAL A CA 1
ATOM 1661 C C . VAL A 1 213 ? -2.815 0.836 0.411 1.00 98.62 213 VAL A C 1
ATOM 1663 O O . VAL A 1 213 ? -2.572 2.046 0.411 1.00 98.62 213 VAL A O 1
ATOM 1666 N N . ALA A 1 214 ? -3.988 0.327 0.779 1.00 96.25 214 ALA A N 1
ATOM 1667 C CA . ALA A 1 214 ? -5.154 1.145 1.100 1.00 96.25 214 ALA A CA 1
ATOM 1668 C C . ALA A 1 214 ? -6.197 0.358 1.902 1.00 96.25 214 ALA A C 1
ATOM 1670 O O . ALA A 1 214 ? -6.248 -0.875 1.828 1.00 96.25 214 ALA A O 1
ATOM 1671 N N . SER A 1 215 ? -7.075 1.056 2.621 1.00 92.81 215 SER A N 1
ATOM 1672 C CA . SER A 1 215 ? -8.337 0.464 3.066 1.00 92.81 215 SER A CA 1
ATOM 1673 C C . SER A 1 215 ? -9.301 0.324 1.881 1.00 92.81 215 SER A C 1
ATOM 1675 O O . SER A 1 215 ? -9.150 0.984 0.854 1.00 92.81 215 SER A O 1
ATOM 1677 N N . ILE A 1 216 ? -10.314 -0.536 2.010 1.00 90.62 216 ILE A N 1
ATOM 1678 C CA . ILE A 1 216 ? -11.349 -0.677 0.973 1.00 90.62 216 ILE A CA 1
ATOM 1679 C C . ILE A 1 216 ? -12.096 0.652 0.763 1.00 90.62 216 ILE A C 1
ATOM 1681 O O . ILE A 1 216 ? -12.375 1.008 -0.380 1.00 90.62 216 ILE A O 1
ATOM 1685 N N . GLY A 1 217 ? -12.351 1.400 1.844 1.00 89.06 217 GLY A N 1
ATOM 1686 C CA . GLY A 1 217 ? -13.029 2.699 1.798 1.00 89.06 217 GLY A CA 1
ATOM 1687 C C . GLY A 1 217 ? -12.268 3.737 0.970 1.00 89.06 217 GLY A C 1
ATOM 1688 O O . GLY A 1 217 ? -12.863 4.447 0.162 1.00 89.06 217 GLY A O 1
ATOM 1689 N N . ASP A 1 218 ? -10.935 3.755 1.067 1.00 91.06 218 ASP A N 1
ATOM 1690 C CA . ASP A 1 218 ? -10.100 4.672 0.276 1.00 91.06 218 ASP A CA 1
ATOM 1691 C C . ASP A 1 218 ? -10.225 4.422 -1.236 1.00 91.06 218 ASP A C 1
ATOM 1693 O O . ASP A 1 218 ? -9.940 5.305 -2.049 1.00 91.06 218 ASP A O 1
ATOM 1697 N N . LEU A 1 219 ? -10.641 3.213 -1.631 1.00 94.50 219 LEU A N 1
ATOM 1698 C CA . LEU A 1 219 ? -10.729 2.803 -3.027 1.00 94.50 219 LEU A CA 1
ATOM 1699 C C . LEU A 1 219 ? -12.109 3.030 -3.661 1.00 94.50 219 LEU A C 1
ATOM 1701 O O . LEU A 1 219 ? -12.247 2.863 -4.875 1.00 94.50 219 LEU A O 1
ATOM 1705 N N . GLU A 1 220 ? -13.122 3.425 -2.883 1.00 90.62 220 GLU A N 1
ATOM 1706 C CA . GLU A 1 220 ? -14.521 3.538 -3.328 1.00 90.62 220 GLU A CA 1
ATOM 1707 C C . GLU A 1 220 ? -14.711 4.470 -4.530 1.00 90.62 220 GLU A C 1
ATOM 1709 O O . GLU A 1 220 ? -15.539 4.202 -5.404 1.00 90.62 220 GLU A O 1
ATOM 1714 N N . ASN A 1 221 ? -13.901 5.528 -4.604 1.00 89.69 221 ASN A N 1
ATOM 1715 C CA . ASN A 1 221 ? -13.967 6.539 -5.659 1.00 89.69 221 ASN A CA 1
ATOM 1716 C C . ASN A 1 221 ? -13.318 6.101 -6.985 1.00 89.69 221 ASN A C 1
ATOM 1718 O O . ASN A 1 221 ? -13.450 6.804 -7.990 1.00 89.69 221 ASN A O 1
ATOM 1722 N N . PHE A 1 222 ? -12.632 4.955 -7.020 1.00 95.56 222 PHE A N 1
ATOM 1723 C CA . PHE A 1 222 ? -11.966 4.458 -8.222 1.00 95.56 222 PHE A CA 1
ATOM 1724 C C . PHE A 1 222 ? -12.785 3.383 -8.934 1.00 95.56 222 PHE A C 1
ATOM 1726 O O . PHE A 1 222 ? -13.568 2.623 -8.354 1.00 95.56 222 PHE A O 1
ATOM 1733 N N . THR A 1 223 ? -12.591 3.311 -10.246 1.00 96.44 223 THR A N 1
ATOM 1734 C CA . THR A 1 223 ? -13.331 2.410 -11.126 1.00 96.44 223 THR A CA 1
ATOM 1735 C C . THR A 1 223 ? -12.405 1.360 -11.726 1.00 96.44 223 THR A C 1
ATOM 1737 O O . THR A 1 223 ? -11.198 1.337 -11.485 1.00 96.44 223 THR A O 1
ATOM 1740 N N . ALA A 1 224 ? -12.959 0.499 -12.582 1.00 96.88 224 ALA A N 1
ATOM 1741 C CA . ALA A 1 224 ? -12.158 -0.427 -13.375 1.00 96.88 224 ALA A CA 1
ATOM 1742 C C . ALA A 1 224 ? -11.111 0.284 -14.258 1.00 96.88 224 ALA A C 1
ATOM 1744 O O . ALA A 1 224 ? -10.126 -0.337 -14.635 1.00 96.88 224 ALA A O 1
ATOM 1745 N N . LYS A 1 225 ? -11.293 1.572 -14.598 1.00 96.50 225 LYS A N 1
ATOM 1746 C CA . LYS A 1 225 ? -10.306 2.320 -15.396 1.00 96.50 225 LYS A CA 1
ATOM 1747 C C . LYS A 1 225 ? -8.962 2.435 -14.683 1.00 96.50 225 LYS A C 1
ATOM 1749 O O . LYS A 1 225 ? -7.926 2.377 -15.336 1.00 96.50 225 LYS A O 1
ATOM 1754 N N . GLU A 1 226 ? -8.989 2.608 -13.367 1.00 97.75 226 GLU A N 1
ATOM 1755 C CA . GLU A 1 226 ? -7.794 2.766 -12.546 1.00 97.75 226 GLU A CA 1
ATOM 1756 C C . GLU A 1 226 ? -7.341 1.445 -11.910 1.00 97.75 226 GLU A C 1
ATOM 1758 O O . GLU A 1 226 ? -6.141 1.239 -11.745 1.00 97.75 226 GLU A O 1
ATOM 1763 N N . LEU A 1 227 ? -8.277 0.552 -11.561 1.00 98.00 227 LEU A N 1
ATOM 1764 C CA . LEU A 1 227 ? -8.009 -0.640 -10.744 1.00 98.00 227 LEU A CA 1
ATOM 1765 C C . LEU A 1 227 ? -7.810 -1.950 -11.530 1.00 98.00 227 LEU A C 1
ATOM 1767 O O . LEU A 1 227 ? -7.389 -2.949 -10.939 1.00 98.00 227 LEU A O 1
ATOM 1771 N N . ASP A 1 228 ? -8.058 -1.968 -12.844 1.00 96.50 228 ASP A N 1
ATOM 1772 C CA . ASP A 1 228 ? -7.825 -3.159 -13.671 1.00 96.50 228 ASP A CA 1
ATOM 1773 C C . ASP A 1 228 ? -6.345 -3.573 -13.626 1.00 96.50 228 ASP A C 1
ATOM 1775 O O . ASP A 1 228 ? -5.433 -2.773 -13.855 1.00 96.50 228 ASP A O 1
ATOM 1779 N N . GLY A 1 229 ? -6.102 -4.843 -13.301 1.00 95.56 229 GLY A N 1
ATOM 1780 C CA . GLY A 1 229 ? -4.760 -5.417 -13.276 1.00 95.56 229 GLY A CA 1
ATOM 1781 C C . GLY A 1 229 ? -3.954 -5.085 -12.018 1.00 95.56 229 GLY A C 1
ATOM 1782 O O . GLY A 1 229 ? -2.824 -5.557 -11.891 1.00 95.56 229 GLY A O 1
ATOM 1783 N N . LYS A 1 230 ? -4.497 -4.291 -11.085 1.00 97.88 230 LYS A N 1
ATOM 1784 C CA . LYS A 1 230 ? -3.783 -3.893 -9.864 1.00 97.88 230 LYS A CA 1
ATOM 1785 C C . LYS A 1 230 ? -3.729 -5.020 -8.845 1.00 97.88 230 LYS A C 1
ATOM 1787 O O . LYS A 1 230 ? -4.628 -5.859 -8.769 1.00 97.88 230 LYS A O 1
ATOM 1792 N N . THR A 1 231 ? -2.675 -4.987 -8.037 1.00 98.50 231 THR A N 1
ATOM 1793 C CA . THR A 1 231 ? -2.633 -5.694 -6.757 1.00 98.50 231 THR A CA 1
ATOM 1794 C C . THR A 1 231 ? -3.043 -4.740 -5.646 1.00 98.50 231 THR A C 1
ATOM 1796 O O . THR A 1 231 ? -2.502 -3.639 -5.562 1.00 98.50 231 THR A O 1
ATOM 1799 N N . VAL A 1 232 ? -3.963 -5.155 -4.783 1.00 98.62 232 VAL A N 1
ATOM 1800 C CA . VAL A 1 232 ? -4.374 -4.377 -3.607 1.00 98.62 232 VAL A CA 1
ATOM 1801 C C . VAL A 1 232 ? -3.905 -5.094 -2.347 1.00 98.62 232 VAL A C 1
ATOM 1803 O O . VAL A 1 232 ? -4.222 -6.263 -2.159 1.00 98.62 232 VAL A O 1
ATOM 1806 N N . ILE A 1 233 ? -3.161 -4.410 -1.480 1.00 98.69 233 ILE A N 1
ATOM 1807 C CA . ILE A 1 233 ? -2.830 -4.904 -0.140 1.00 98.69 233 ILE A CA 1
ATOM 1808 C C . ILE A 1 233 ? -3.772 -4.223 0.845 1.00 98.69 233 ILE A C 1
ATOM 1810 O O . ILE A 1 233 ? -3.736 -3.001 0.998 1.00 98.69 233 ILE A O 1
ATOM 1814 N N . THR A 1 234 ? -4.641 -5.003 1.481 1.00 97.12 234 THR A N 1
ATOM 1815 C CA . THR A 1 234 ? -5.703 -4.476 2.345 1.00 97.12 234 THR A CA 1
ATOM 1816 C C . THR A 1 234 ? -6.137 -5.503 3.390 1.00 97.12 234 THR A C 1
ATOM 1818 O O . THR A 1 234 ? -5.587 -6.598 3.474 1.00 97.12 234 THR A O 1
ATOM 1821 N N . SER A 1 235 ? -7.113 -5.138 4.216 1.00 94.62 235 SER A N 1
ATOM 1822 C CA . SER A 1 235 ? -7.713 -6.025 5.210 1.00 94.62 235 SER A CA 1
ATOM 1823 C C . SER A 1 235 ? -9.231 -5.939 5.183 1.00 94.62 235 SER A C 1
ATOM 1825 O O . SER A 1 235 ? -9.826 -5.139 4.463 1.00 94.62 235 SER A O 1
ATOM 1827 N N . ARG A 1 236 ? -9.852 -6.787 5.996 1.00 90.69 236 ARG A N 1
ATOM 1828 C CA . ARG A 1 236 ? -11.284 -7.034 6.102 1.00 90.69 236 ARG A CA 1
ATOM 1829 C C . ARG A 1 236 ? -11.916 -7.380 4.756 1.00 90.69 236 ARG A C 1
ATOM 1831 O O . ARG A 1 236 ? -12.998 -6.902 4.427 1.00 90.69 236 ARG A O 1
ATOM 1838 N N . VAL A 1 237 ? -11.243 -8.243 3.991 1.00 93.81 237 VAL A N 1
ATOM 1839 C CA . VAL A 1 237 ? -11.717 -8.710 2.684 1.00 93.81 237 VAL A CA 1
ATOM 1840 C C . VAL A 1 237 ? -12.836 -9.740 2.875 1.00 93.81 237 VAL A C 1
ATOM 1842 O O . VAL A 1 237 ? -12.594 -10.941 3.016 1.00 93.81 237 VAL A O 1
ATOM 1845 N N . THR A 1 238 ? -14.069 -9.237 2.929 1.00 92.94 238 THR A N 1
ATOM 1846 C CA . THR A 1 238 ? -15.318 -10.014 2.940 1.00 92.94 238 THR A CA 1
ATOM 1847 C C . THR A 1 238 ? -15.722 -10.448 1.528 1.00 92.94 238 THR A C 1
ATOM 1849 O O . THR A 1 238 ? -15.160 -9.973 0.542 1.00 92.94 238 THR A O 1
ATOM 1852 N N . ASP A 1 239 ? -16.751 -11.289 1.410 1.00 93.25 239 ASP A N 1
ATOM 1853 C CA . ASP A 1 239 ? -17.307 -11.677 0.105 1.00 93.25 239 ASP A CA 1
ATOM 1854 C C . ASP A 1 239 ? -17.823 -10.465 -0.689 1.00 93.25 239 ASP A C 1
ATOM 1856 O O . ASP A 1 239 ? -17.538 -10.332 -1.876 1.00 93.25 239 ASP A O 1
ATOM 1860 N N . ALA A 1 240 ? -18.482 -9.512 -0.019 1.00 93.25 240 ALA A N 1
ATOM 1861 C CA . ALA A 1 240 ? -18.923 -8.266 -0.648 1.00 93.25 240 ALA A CA 1
ATOM 1862 C C . ALA A 1 240 ? -17.738 -7.423 -1.156 1.00 93.25 240 ALA A C 1
ATOM 1864 O O . ALA A 1 240 ? -17.794 -6.863 -2.253 1.00 93.25 240 ALA A O 1
ATOM 1865 N N . ALA A 1 241 ? -16.642 -7.360 -0.391 1.00 94.25 241 ALA A N 1
ATOM 1866 C CA . ALA A 1 241 ? -15.416 -6.699 -0.831 1.00 94.25 241 ALA A CA 1
ATOM 1867 C C . ALA A 1 241 ? -14.783 -7.424 -2.030 1.00 94.25 241 ALA A C 1
ATOM 1869 O O . ALA A 1 241 ? -14.345 -6.778 -2.982 1.00 94.25 241 ALA A O 1
ATOM 1870 N N . MET A 1 242 ? -14.779 -8.759 -2.023 1.00 95.81 242 MET A N 1
ATOM 1871 C CA . MET A 1 242 ? -14.303 -9.569 -3.145 1.00 95.81 242 MET A CA 1
ATOM 1872 C C . MET A 1 242 ? -15.122 -9.327 -4.412 1.00 95.81 242 MET A C 1
ATOM 1874 O O . MET A 1 242 ? -14.538 -9.134 -5.479 1.00 95.81 242 MET A O 1
ATOM 1878 N N . ASP A 1 243 ? -16.449 -9.271 -4.314 1.00 96.69 243 ASP A N 1
ATOM 1879 C CA . ASP A 1 243 ? -17.334 -8.963 -5.440 1.00 96.69 243 ASP A CA 1
ATOM 1880 C C . ASP A 1 243 ? -17.118 -7.534 -5.961 1.00 96.69 243 ASP A C 1
ATOM 1882 O O . ASP A 1 243 ? -17.049 -7.307 -7.174 1.00 96.69 243 ASP A O 1
ATOM 1886 N N . TRP A 1 244 ? -16.923 -6.574 -5.054 1.00 96.50 244 TRP A N 1
ATOM 1887 C CA . TRP A 1 244 ? -16.587 -5.191 -5.394 1.00 96.50 244 TRP A CA 1
ATOM 1888 C C . TRP A 1 244 ? -15.254 -5.098 -6.154 1.00 96.50 244 TRP A C 1
ATOM 1890 O O . TRP A 1 244 ? -15.171 -4.407 -7.175 1.00 96.50 244 TRP A O 1
ATOM 1900 N N . MET A 1 245 ? -14.222 -5.822 -5.711 1.00 97.44 245 MET A N 1
ATOM 1901 C CA . MET A 1 245 ? -12.913 -5.874 -6.378 1.00 97.44 245 MET A CA 1
ATOM 1902 C C . MET A 1 245 ? -12.996 -6.620 -7.713 1.00 97.44 245 MET A C 1
ATOM 1904 O O . MET A 1 245 ? -12.371 -6.211 -8.699 1.00 97.44 245 MET A O 1
ATOM 1908 N N . ARG A 1 246 ? -13.827 -7.669 -7.783 1.00 97.56 246 ARG A N 1
ATOM 1909 C CA . ARG A 1 246 ? -14.111 -8.420 -9.009 1.00 97.56 246 ARG A CA 1
ATOM 1910 C C . ARG A 1 246 ? -14.682 -7.507 -10.087 1.00 97.56 246 ARG A C 1
ATOM 1912 O O . ARG A 1 246 ? -14.148 -7.486 -11.197 1.00 97.56 246 ARG A O 1
ATOM 1919 N N . SER A 1 247 ? -15.697 -6.702 -9.763 1.00 96.81 247 SER A N 1
ATOM 1920 C CA . SER A 1 247 ? -16.335 -5.789 -10.725 1.00 96.81 247 SER A CA 1
ATOM 1921 C C . SER A 1 247 ? -15.402 -4.677 -11.227 1.00 96.81 247 SER A C 1
ATOM 1923 O O . SER A 1 247 ? -15.677 -4.050 -12.250 1.00 96.81 247 SER A O 1
ATOM 1925 N N . ARG A 1 248 ? -14.284 -4.442 -10.530 1.00 97.56 248 ARG A N 1
ATOM 1926 C CA . ARG A 1 248 ? -13.233 -3.471 -10.879 1.00 97.56 248 ARG A CA 1
ATOM 1927 C C . ARG A 1 248 ? -11.997 -4.106 -11.510 1.00 97.56 248 ARG A C 1
ATOM 1929 O O . ARG A 1 248 ? -11.051 -3.394 -11.822 1.00 97.56 248 ARG A O 1
ATOM 1936 N N . LYS A 1 249 ? -12.029 -5.421 -11.753 1.00 97.12 249 LYS A N 1
ATOM 1937 C CA . LYS A 1 249 ? -10.956 -6.186 -12.408 1.00 97.12 249 LYS A CA 1
ATOM 1938 C C . LYS A 1 249 ? -9.609 -6.131 -11.679 1.00 97.12 249 LYS A C 1
ATOM 1940 O O . LYS A 1 249 ? -8.560 -6.276 -12.311 1.00 97.12 249 LYS A O 1
ATOM 1945 N N . VAL A 1 250 ? -9.640 -5.985 -10.353 1.00 98.06 250 VAL A N 1
ATOM 1946 C CA . VAL A 1 250 ? -8.452 -6.168 -9.508 1.00 98.06 250 VAL A CA 1
ATOM 1947 C C . VAL A 1 250 ? -7.882 -7.561 -9.784 1.00 98.06 250 VAL A C 1
ATOM 1949 O O . VAL A 1 250 ? -8.627 -8.546 -9.811 1.00 98.06 250 VAL A O 1
ATOM 1952 N N . ALA A 1 251 ? -6.577 -7.635 -10.053 1.00 97.38 251 ALA A N 1
ATOM 1953 C CA . ALA A 1 251 ? -5.920 -8.886 -10.420 1.00 97.38 251 ALA A CA 1
ATOM 1954 C C . ALA A 1 251 ? -5.676 -9.765 -9.195 1.00 97.38 251 ALA A C 1
ATOM 1956 O O . ALA A 1 251 ? -5.948 -10.962 -9.233 1.00 97.38 251 ALA A O 1
ATOM 1957 N N . MET A 1 252 ? -5.189 -9.158 -8.114 1.00 98.19 252 MET A N 1
ATOM 1958 C CA . MET A 1 252 ? -4.792 -9.868 -6.906 1.00 98.19 252 MET A CA 1
ATOM 1959 C C . MET A 1 252 ? -5.049 -9.013 -5.669 1.00 98.19 252 MET A C 1
ATOM 1961 O O . MET A 1 252 ? -4.925 -7.787 -5.706 1.00 98.19 252 MET A O 1
ATOM 1965 N N . VAL A 1 253 ? -5.380 -9.666 -4.566 1.00 98.50 253 VAL A N 1
ATOM 1966 C CA . VAL A 1 253 ? -5.550 -9.041 -3.259 1.00 98.50 253 VAL A CA 1
ATOM 1967 C C . VAL A 1 253 ? -4.639 -9.761 -2.282 1.00 98.50 253 VAL A C 1
ATOM 1969 O O . VAL A 1 253 ? -4.705 -10.981 -2.163 1.00 98.50 253 VAL A O 1
ATOM 1972 N N . VAL A 1 254 ? -3.789 -9.006 -1.600 1.00 98.44 254 VAL A N 1
ATOM 1973 C CA . VAL A 1 254 ? -3.031 -9.490 -0.449 1.00 98.44 254 VAL A CA 1
ATOM 1974 C C . VAL A 1 254 ? -3.820 -9.074 0.783 1.00 98.44 254 VAL A C 1
ATOM 1976 O O . VAL A 1 254 ? -3.830 -7.901 1.160 1.00 98.44 254 VAL A O 1
ATOM 1979 N N . ASP A 1 255 ? -4.536 -10.030 1.360 1.00 97.62 255 ASP A N 1
ATOM 1980 C CA . ASP A 1 255 ? -5.374 -9.821 2.531 1.00 97.62 255 ASP A CA 1
ATOM 1981 C C . ASP A 1 255 ? -4.603 -10.156 3.810 1.00 97.62 255 ASP A C 1
ATOM 1983 O O . ASP A 1 255 ? -4.289 -11.319 4.060 1.00 97.62 255 ASP A O 1
ATOM 1987 N N . TYR A 1 256 ? -4.333 -9.142 4.631 1.00 95.81 256 TYR A N 1
ATOM 1988 C CA . TYR A 1 256 ? -3.662 -9.304 5.927 1.00 95.81 256 TYR A CA 1
ATOM 1989 C C . TYR A 1 256 ? -4.639 -9.386 7.112 1.00 95.81 256 TYR A C 1
ATOM 1991 O O . TYR A 1 256 ? -4.234 -9.217 8.261 1.00 95.81 256 TYR A O 1
ATOM 1999 N N . SER A 1 257 ? -5.936 -9.597 6.863 1.00 94.44 257 SER A N 1
ATOM 2000 C CA . SER A 1 257 ? -6.930 -9.723 7.934 1.00 94.44 257 SER A CA 1
ATOM 2001 C C . SER A 1 257 ? -6.575 -10.836 8.919 1.00 94.44 257 SER A C 1
ATOM 2003 O O . SER A 1 257 ? -6.325 -11.958 8.481 1.00 94.44 257 SER A O 1
ATOM 2005 N N . PRO A 1 258 ? -6.684 -10.604 10.236 1.00 92.44 258 PRO A N 1
ATOM 2006 C CA . PRO A 1 258 ? -6.861 -11.707 11.166 1.00 92.44 258 PRO A CA 1
ATOM 2007 C C . PRO A 1 258 ? -8.242 -12.345 10.946 1.00 92.44 258 PRO A C 1
ATOM 2009 O O . PRO A 1 258 ? -9.237 -11.648 10.718 1.00 92.44 258 PRO A O 1
ATOM 2012 N N . TRP A 1 259 ? -8.301 -13.674 11.005 1.00 89.50 259 TRP A N 1
ATOM 2013 C CA . TRP A 1 259 ? -9.531 -14.454 10.857 1.00 89.50 259 TRP A CA 1
ATOM 2014 C C . TRP A 1 259 ? -9.891 -15.128 12.174 1.00 89.50 259 TRP A C 1
ATOM 2016 O O . TRP A 1 259 ? -9.028 -15.654 12.872 1.00 89.50 259 TRP A O 1
ATOM 2026 N N . LEU A 1 260 ? -11.180 -15.122 12.499 1.00 86.38 260 LEU A N 1
ATOM 2027 C CA . LEU A 1 260 ? -11.724 -15.802 13.668 1.00 86.38 260 LEU A CA 1
ATOM 2028 C C . LEU A 1 260 ? -13.046 -16.456 13.274 1.00 86.38 260 LEU A C 1
ATOM 2030 O O . LEU A 1 260 ? -13.911 -15.784 12.716 1.00 86.38 260 LEU A O 1
ATOM 2034 N N . GLU A 1 261 ? -13.187 -17.758 13.537 1.00 84.31 261 GLU A N 1
ATOM 2035 C CA . GLU A 1 261 ? -14.406 -18.538 13.246 1.00 84.31 261 GLU A CA 1
ATOM 2036 C C . GLU A 1 261 ? -14.937 -18.345 11.809 1.00 84.31 261 GLU A C 1
ATOM 2038 O O . GLU A 1 261 ? -16.127 -18.151 11.574 1.00 84.31 261 GLU A O 1
ATOM 2043 N N . GLY A 1 262 ? -14.038 -18.370 10.819 1.00 84.12 262 GLY A N 1
ATOM 2044 C CA . GLY A 1 262 ? -14.422 -18.320 9.404 1.00 84.12 262 GLY A CA 1
ATOM 2045 C C . GLY A 1 262 ? -14.824 -16.937 8.882 1.00 84.12 262 GLY A C 1
ATOM 2046 O O . GLY A 1 262 ? -15.428 -16.852 7.815 1.00 84.12 262 GLY A O 1
ATOM 2047 N N . ARG A 1 263 ? -14.484 -15.851 9.586 1.00 85.62 263 ARG A N 1
ATOM 2048 C CA . ARG A 1 263 ? -14.712 -14.476 9.113 1.00 85.62 263 ARG A CA 1
ATOM 2049 C C . ARG A 1 263 ? -13.547 -13.542 9.451 1.00 85.62 263 ARG A C 1
ATOM 2051 O O . ARG A 1 263 ? -12.876 -13.745 10.468 1.00 85.62 263 ARG A O 1
ATOM 2058 N N . PRO A 1 264 ? -13.314 -12.493 8.642 1.00 90.19 264 PRO A N 1
ATOM 2059 C CA . PRO A 1 2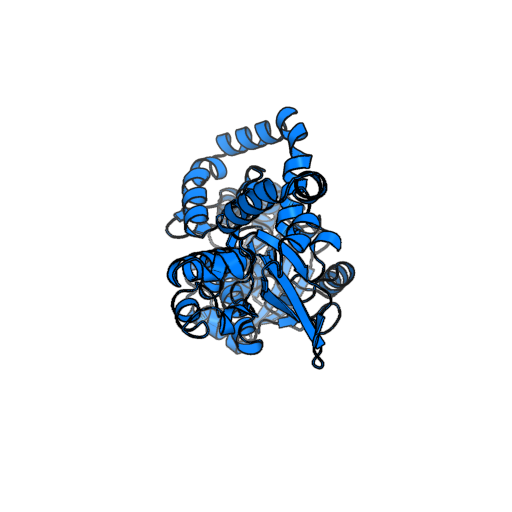64 ? -12.285 -11.513 8.942 1.00 90.19 264 PRO A CA 1
ATOM 2060 C C . PRO A 1 264 ? -12.726 -10.625 10.111 1.00 90.19 264 PRO A C 1
ATOM 2062 O O . PRO A 1 264 ? -13.858 -10.131 10.145 1.00 90.19 264 PRO A O 1
ATOM 2065 N N . VAL A 1 265 ? -11.819 -10.372 11.050 1.00 89.94 265 VAL A N 1
ATOM 2066 C CA . VAL A 1 265 ? -12.032 -9.448 12.172 1.00 89.94 265 VAL A CA 1
ATOM 2067 C C . VAL A 1 265 ? -11.113 -8.232 12.053 1.00 89.94 265 VAL A C 1
ATOM 2069 O O . VAL A 1 265 ? -10.124 -8.231 11.325 1.00 89.94 265 VAL A O 1
ATOM 2072 N N . GLY A 1 266 ? -11.483 -7.132 12.712 1.00 91.88 266 GLY A N 1
ATOM 2073 C CA . GLY A 1 266 ? -10.644 -5.933 12.732 1.00 91.88 266 GLY A CA 1
ATOM 2074 C C . GLY A 1 266 ? -9.400 -6.157 13.587 1.00 91.88 266 GLY A C 1
ATOM 2075 O O . GLY A 1 266 ? -9.484 -6.800 14.629 1.00 91.88 266 GLY A O 1
ATOM 2076 N N . VAL A 1 267 ? -8.267 -5.587 13.179 1.00 94.62 267 VAL A N 1
ATOM 2077 C CA . VAL A 1 267 ? -7.024 -5.598 13.974 1.00 94.62 267 VAL A CA 1
ATOM 2078 C C . VAL A 1 267 ? -7.218 -4.971 15.356 1.00 94.62 267 VAL A C 1
ATOM 2080 O O . VAL A 1 267 ? -6.686 -5.484 16.328 1.00 94.62 267 VAL A O 1
ATOM 2083 N N . ASN A 1 268 ? -8.061 -3.941 15.464 1.00 96.19 268 ASN A N 1
ATOM 2084 C CA . ASN A 1 268 ? -8.440 -3.312 16.729 1.00 96.19 268 ASN A CA 1
ATOM 2085 C C . ASN A 1 268 ? -9.198 -4.278 17.657 1.00 96.19 268 ASN A C 1
ATOM 2087 O O . ASN A 1 268 ? -8.976 -4.287 18.862 1.00 96.19 268 ASN A O 1
ATOM 2091 N N . VAL A 1 269 ? -10.078 -5.115 17.094 1.00 96.38 269 VAL A N 1
ATOM 2092 C CA . VAL A 1 269 ? -10.817 -6.140 17.846 1.00 96.38 269 VAL A CA 1
ATOM 2093 C C . VAL A 1 269 ? -9.861 -7.237 18.284 1.00 96.38 269 VAL A C 1
ATOM 2095 O O . VAL A 1 269 ? -9.868 -7.620 19.448 1.00 96.38 269 VAL A O 1
ATOM 2098 N N . MET A 1 270 ? -9.034 -7.734 17.361 1.00 95.75 270 MET A N 1
ATOM 2099 C CA . MET A 1 270 ? -8.118 -8.828 17.656 1.00 95.75 270 MET A CA 1
ATOM 2100 C C . MET A 1 270 ? -7.073 -8.424 18.694 1.00 95.75 270 MET A C 1
ATOM 2102 O O . MET A 1 270 ? -6.871 -9.163 19.648 1.00 95.75 270 MET A O 1
ATOM 2106 N N . GLU A 1 271 ? -6.470 -7.242 18.579 1.00 96.94 271 GLU A N 1
ATOM 2107 C CA . GLU A 1 271 ? -5.512 -6.753 19.574 1.00 96.94 271 GLU A CA 1
ATOM 2108 C C . GLU A 1 271 ? -6.174 -6.502 20.935 1.00 96.94 271 GLU A C 1
ATOM 2110 O O . GLU A 1 271 ? -5.629 -6.918 21.952 1.00 96.94 271 GLU A O 1
ATOM 2115 N N . ALA A 1 272 ? -7.397 -5.958 20.977 1.00 97.81 272 ALA A N 1
ATOM 2116 C CA . ALA A 1 272 ? -8.148 -5.841 22.228 1.00 97.81 272 ALA A CA 1
ATOM 2117 C C . ALA A 1 272 ? -8.446 -7.216 22.861 1.00 97.81 272 ALA A C 1
ATOM 2119 O O . ALA A 1 272 ? -8.363 -7.372 24.079 1.00 97.81 272 ALA A O 1
ATOM 2120 N N . MET A 1 273 ? -8.744 -8.243 22.057 1.00 97.19 273 MET A N 1
ATOM 2121 C CA . MET A 1 273 ? -8.898 -9.617 22.547 1.00 97.19 273 MET A CA 1
ATOM 2122 C C . MET A 1 273 ? -7.586 -10.195 23.082 1.00 97.19 273 MET A C 1
ATOM 2124 O O . MET A 1 273 ? -7.620 -10.869 24.110 1.00 97.19 273 MET A O 1
ATOM 2128 N N . ILE A 1 274 ? -6.445 -9.913 22.443 1.00 96.62 274 ILE A N 1
ATOM 2129 C CA . ILE A 1 274 ? -5.110 -10.290 22.939 1.00 96.62 274 ILE A CA 1
ATOM 2130 C C . ILE A 1 274 ? -4.855 -9.628 24.295 1.00 96.62 274 ILE A C 1
ATOM 2132 O O . ILE A 1 274 ? -4.577 -10.328 25.271 1.00 96.62 274 ILE A O 1
ATOM 2136 N N . SER A 1 275 ? -5.038 -8.307 24.386 1.00 97.38 275 SER A N 1
ATOM 2137 C CA . SER A 1 275 ? -4.907 -7.542 25.631 1.00 97.38 275 SER A CA 1
ATOM 2138 C C . SER A 1 275 ? -5.770 -8.120 26.749 1.00 97.38 275 SER A C 1
ATOM 2140 O O . SER A 1 275 ? -5.273 -8.426 27.836 1.00 97.38 275 SER A O 1
ATOM 2142 N N . ALA A 1 276 ? -7.054 -8.355 26.472 1.00 97.44 276 ALA A N 1
ATOM 2143 C CA . ALA A 1 276 ? -7.972 -8.944 27.434 1.00 97.44 276 ALA A CA 1
ATOM 2144 C C . ALA A 1 276 ? -7.559 -10.373 27.814 1.00 97.44 276 ALA A C 1
ATOM 2146 O O . ALA A 1 276 ? -7.587 -10.717 28.992 1.00 97.44 276 ALA A O 1
ATOM 2147 N N . ALA A 1 277 ? -7.167 -11.224 26.860 1.00 96.25 277 ALA A N 1
ATOM 2148 C CA . ALA A 1 277 ? -6.803 -12.622 27.107 1.00 96.25 277 ALA A CA 1
ATOM 2149 C C . ALA A 1 277 ? -5.559 -12.758 27.992 1.00 96.25 277 ALA A C 1
ATOM 2151 O O . ALA A 1 277 ? -5.564 -13.604 28.892 1.00 96.25 277 ALA A O 1
ATOM 2152 N N . LEU A 1 278 ? -4.553 -11.911 27.760 1.00 95.12 278 LEU A N 1
ATOM 2153 C CA . LEU A 1 278 ? -3.270 -11.898 28.468 1.00 95.12 278 LEU A CA 1
ATOM 2154 C C . LEU A 1 278 ? -3.270 -11.014 29.723 1.00 95.12 278 LEU A C 1
ATOM 2156 O O . LEU A 1 278 ? -2.294 -11.031 30.471 1.00 95.12 278 LEU A O 1
ATOM 2160 N N . SER A 1 279 ? -4.351 -10.264 29.963 1.00 94.88 279 SER A N 1
ATOM 2161 C CA . SER A 1 279 ? -4.449 -9.269 31.037 1.00 94.88 279 SER A CA 1
ATOM 2162 C C . SER A 1 279 ? -3.312 -8.240 30.977 1.00 94.88 279 SER A C 1
ATOM 2164 O O . SER A 1 279 ? -2.682 -7.937 31.991 1.00 94.88 279 SER A O 1
ATOM 2166 N N . ARG A 1 280 ? -3.034 -7.732 29.771 1.00 95.00 280 ARG A N 1
ATOM 2167 C CA . ARG A 1 280 ? -1.990 -6.740 29.478 1.00 95.00 280 ARG A CA 1
ATOM 2168 C C . ARG A 1 280 ? -2.560 -5.594 28.657 1.00 95.00 280 ARG A C 1
ATOM 2170 O O . ARG A 1 280 ? -3.394 -5.814 27.779 1.00 95.00 280 ARG A O 1
ATOM 2177 N N . THR A 1 281 ? -2.098 -4.379 28.913 1.00 93.12 281 THR A N 1
ATOM 2178 C CA . THR A 1 281 ? -2.413 -3.227 28.060 1.00 93.12 281 THR A CA 1
ATOM 2179 C C . THR A 1 281 ? -1.620 -3.296 26.746 1.00 93.12 281 THR A C 1
ATOM 2181 O O . THR A 1 281 ? -0.621 -4.014 26.678 1.00 93.12 281 THR A O 1
ATOM 2184 N N . PRO A 1 282 ? -2.039 -2.602 25.674 1.00 90.25 282 PRO A N 1
ATOM 2185 C CA . PRO A 1 282 ? -1.346 -2.664 24.383 1.00 90.25 282 PRO A CA 1
ATOM 2186 C C . PRO A 1 282 ? 0.130 -2.249 24.436 1.00 90.25 282 PRO A C 1
ATOM 2188 O O . PRO A 1 282 ? 0.950 -2.838 23.741 1.00 90.25 282 PRO A O 1
ATOM 2191 N N . ASP A 1 283 ? 0.494 -1.301 25.303 1.00 89.94 283 ASP A N 1
ATOM 2192 C CA . ASP A 1 283 ? 1.880 -0.878 25.558 1.00 89.94 283 ASP A CA 1
ATOM 2193 C C . ASP A 1 283 ? 2.730 -1.948 26.269 1.00 89.94 283 ASP A C 1
ATOM 2195 O O . ASP A 1 283 ? 3.957 -1.927 26.184 1.00 89.94 283 ASP A O 1
ATOM 2199 N N . GLN A 1 284 ? 2.084 -2.905 26.939 1.00 94.00 284 GLN A N 1
ATOM 2200 C CA . GLN A 1 284 ? 2.731 -4.050 27.583 1.00 94.00 284 GLN A CA 1
ATOM 2201 C C . GLN A 1 284 ? 2.854 -5.266 26.656 1.00 94.00 284 GLN A C 1
ATOM 2203 O O . GLN A 1 284 ? 3.499 -6.246 27.038 1.00 94.00 284 GLN A O 1
ATOM 2208 N N . LEU A 1 285 ? 2.223 -5.243 25.477 1.00 93.69 285 LEU A N 1
ATOM 2209 C CA . LEU A 1 285 ? 2.315 -6.329 24.504 1.00 93.69 285 LEU A CA 1
ATOM 2210 C C . LEU A 1 285 ? 3.633 -6.236 23.729 1.00 93.69 285 LEU A C 1
ATOM 2212 O O . LEU A 1 285 ? 3.923 -5.243 23.060 1.00 93.69 285 LEU A O 1
ATOM 2216 N N . GLY A 1 286 ? 4.427 -7.301 23.800 1.00 91.38 286 GLY A N 1
ATOM 2217 C CA . GLY A 1 286 ? 5.655 -7.454 23.029 1.00 91.38 286 GLY A CA 1
ATOM 2218 C C . GLY A 1 286 ? 5.432 -8.188 21.700 1.00 91.38 286 GLY A C 1
ATOM 2219 O O . GLY A 1 286 ? 4.394 -8.818 21.505 1.00 91.38 286 GLY A O 1
ATOM 2220 N N . PRO A 1 287 ? 6.422 -8.175 20.785 1.00 88.06 287 PRO A N 1
ATOM 2221 C CA . PRO A 1 287 ? 6.369 -8.948 19.541 1.00 88.06 287 PRO A CA 1
ATOM 2222 C C . PRO A 1 287 ? 6.055 -10.435 19.755 1.00 88.06 287 PRO A C 1
ATOM 2224 O O . PRO A 1 287 ? 5.252 -10.990 19.011 1.00 88.06 287 PRO A O 1
ATOM 2227 N N . ASP A 1 288 ? 6.629 -11.050 20.792 1.00 90.56 288 ASP A N 1
ATOM 2228 C CA . ASP A 1 288 ? 6.423 -12.469 21.106 1.00 90.56 288 ASP A CA 1
ATOM 2229 C C . ASP A 1 288 ? 4.960 -12.774 21.473 1.00 90.56 288 ASP A C 1
ATOM 2231 O O . ASP A 1 288 ? 4.419 -13.778 21.019 1.00 90.56 288 ASP A O 1
ATOM 2235 N N . ASP A 1 289 ? 4.277 -11.866 22.187 1.00 92.62 289 ASP A N 1
ATOM 2236 C CA . ASP A 1 289 ? 2.857 -12.035 22.532 1.00 92.62 289 ASP A CA 1
ATOM 2237 C C . ASP A 1 289 ? 1.981 -12.099 21.267 1.00 92.62 289 ASP A C 1
ATOM 2239 O O . ASP A 1 289 ? 1.046 -12.896 21.180 1.00 92.62 289 ASP A O 1
ATOM 2243 N N . TYR A 1 290 ? 2.289 -11.278 20.257 1.00 92.56 290 TYR A N 1
ATOM 2244 C CA . TYR A 1 290 ? 1.584 -11.318 18.974 1.00 92.56 290 TYR A CA 1
ATOM 2245 C C . TYR A 1 290 ? 1.909 -12.586 18.183 1.00 92.56 290 TYR A C 1
ATOM 2247 O O . TYR A 1 290 ? 1.003 -13.184 17.601 1.00 92.56 290 TYR A O 1
ATOM 2255 N N . LEU A 1 291 ? 3.181 -12.995 18.151 1.00 90.25 291 LEU A N 1
ATOM 2256 C CA . LEU A 1 291 ? 3.626 -14.185 17.425 1.00 90.25 291 LEU A CA 1
ATOM 2257 C C . LEU A 1 291 ? 2.975 -15.457 17.974 1.00 90.25 291 LEU A C 1
ATOM 2259 O O . LEU A 1 291 ? 2.464 -16.255 17.188 1.00 90.25 291 LEU A O 1
ATOM 2263 N N . ASP A 1 292 ? 2.908 -15.601 19.298 1.00 89.81 292 ASP A N 1
ATOM 2264 C CA . ASP A 1 292 ? 2.256 -16.735 19.956 1.00 89.81 292 ASP A CA 1
ATOM 2265 C C . ASP A 1 292 ? 0.780 -16.843 19.555 1.00 89.81 292 ASP A C 1
ATOM 2267 O O . ASP A 1 292 ? 0.275 -17.935 19.275 1.00 89.81 292 ASP A O 1
ATOM 2271 N N . VAL A 1 293 ? 0.076 -15.710 19.475 1.00 89.56 293 VAL A N 1
ATOM 2272 C CA . VAL A 1 293 ? -1.337 -15.665 19.073 1.00 89.56 293 VAL A CA 1
ATOM 2273 C C . VAL A 1 293 ? -1.507 -15.970 17.592 1.00 89.56 293 VAL A C 1
ATOM 2275 O O . VAL A 1 293 ? -2.370 -16.774 17.236 1.00 89.56 293 VAL A O 1
ATOM 2278 N N . ILE A 1 294 ? -0.685 -15.365 16.732 1.00 89.88 294 ILE A N 1
ATOM 2279 C CA . ILE A 1 294 ? -0.684 -15.624 15.288 1.00 89.88 294 ILE A CA 1
ATOM 2280 C C . ILE A 1 294 ? -0.479 -17.118 15.024 1.00 89.88 294 ILE A C 1
ATOM 2282 O O . ILE A 1 294 ? -1.250 -17.716 14.274 1.00 89.88 294 ILE A O 1
ATOM 2286 N N . GLN A 1 295 ? 0.500 -17.732 15.691 1.00 89.62 295 GLN A N 1
ATOM 2287 C CA . GLN A 1 295 ? 0.796 -19.154 15.563 1.00 89.62 295 GLN A CA 1
ATOM 2288 C C . GLN A 1 295 ? -0.335 -20.028 16.118 1.00 89.62 295 GLN A C 1
ATOM 2290 O O . GLN A 1 295 ? -0.743 -20.987 15.464 1.00 89.62 295 GLN A O 1
ATOM 2295 N N . SER A 1 296 ? -0.864 -19.695 17.298 1.00 88.69 296 SER A N 1
ATOM 2296 C CA . SER A 1 296 ? -1.935 -20.464 17.947 1.00 88.69 296 SER A CA 1
ATOM 2297 C C . SER A 1 296 ? -3.225 -20.469 17.136 1.00 88.69 296 SER A C 1
ATOM 2299 O O . SER A 1 296 ? -3.919 -21.482 17.081 1.00 88.69 296 SER A O 1
ATOM 2301 N N . LEU A 1 297 ? -3.554 -19.339 16.510 1.00 86.94 297 LEU A N 1
ATOM 2302 C CA . LEU A 1 297 ? -4.727 -19.213 15.653 1.00 86.94 297 LEU A CA 1
ATOM 2303 C C . LEU A 1 297 ? -4.476 -19.636 14.208 1.00 86.94 297 LEU A C 1
ATOM 2305 O O . LEU A 1 297 ? -5.431 -19.678 13.435 1.00 86.94 297 LEU A O 1
ATOM 2309 N N . GLN A 1 298 ? -3.222 -19.918 13.841 1.00 88.81 298 GLN A N 1
ATOM 2310 C CA . GLN A 1 298 ? -2.817 -20.156 12.455 1.00 88.81 298 GLN A CA 1
ATOM 2311 C C . GLN A 1 298 ? -3.340 -19.048 11.526 1.00 88.81 298 GLN A C 1
ATOM 2313 O O . GLN A 1 298 ? -3.806 -19.310 10.418 1.00 88.81 298 GLN A O 1
ATOM 2318 N N . ILE A 1 299 ? -3.331 -17.801 12.015 1.00 88.81 299 ILE A N 1
ATOM 2319 C CA . ILE A 1 299 ? -3.645 -16.639 11.177 1.00 88.81 299 ILE A CA 1
ATOM 2320 C C . ILE A 1 299 ? -2.612 -16.657 10.073 1.00 88.81 299 ILE A C 1
ATOM 2322 O O . ILE A 1 299 ? -1.456 -16.716 10.424 1.00 88.81 299 ILE A O 1
ATOM 2326 N N . GLU A 1 300 ? -2.991 -16.574 8.803 1.00 90.50 300 GLU A N 1
ATOM 2327 C CA . GLU A 1 300 ? -2.058 -16.456 7.680 1.00 90.50 300 GLU A CA 1
ATOM 2328 C C . GLU A 1 300 ? -2.569 -15.393 6.696 1.00 90.50 300 GLU A C 1
ATOM 2330 O O . GLU A 1 300 ? -3.784 -15.293 6.479 1.00 90.50 300 GLU A O 1
ATOM 2335 N N . PRO A 1 301 ? -1.683 -14.585 6.082 1.00 94.19 301 PRO A N 1
ATOM 2336 C CA . PRO A 1 301 ? -2.071 -13.692 5.004 1.00 94.19 301 PRO A CA 1
ATOM 2337 C C . PRO A 1 301 ? -2.612 -14.499 3.827 1.00 94.19 301 PRO A C 1
ATOM 2339 O O . PRO A 1 301 ? -2.096 -15.564 3.498 1.00 94.19 301 PRO A O 1
ATOM 2342 N N . ARG A 1 302 ? -3.627 -13.975 3.142 1.00 96.00 302 ARG A N 1
ATOM 2343 C CA . ARG A 1 302 ? -4.249 -14.669 2.010 1.00 96.00 302 ARG A CA 1
ATOM 2344 C C . ARG A 1 302 ? -3.930 -13.956 0.708 1.00 96.00 302 ARG A C 1
ATOM 2346 O O . ARG A 1 302 ? -4.116 -12.745 0.592 1.00 96.00 302 ARG A O 1
ATOM 2353 N N . ILE A 1 303 ? -3.514 -14.721 -0.295 1.00 97.94 303 ILE A N 1
ATOM 2354 C CA . ILE A 1 303 ? -3.344 -14.246 -1.669 1.00 97.94 303 ILE A CA 1
ATOM 2355 C C . ILE A 1 303 ? -4.598 -14.640 -2.447 1.00 97.94 303 ILE A C 1
ATOM 2357 O O . ILE A 1 303 ? -4.814 -15.807 -2.771 1.00 97.94 303 ILE A O 1
ATOM 2361 N N . LEU A 1 304 ? -5.460 -13.664 -2.710 1.00 97.69 304 LEU A N 1
ATOM 2362 C CA . LEU A 1 304 ? -6.765 -13.872 -3.326 1.00 97.69 304 LEU A CA 1
ATOM 2363 C C . LEU A 1 304 ? -6.776 -13.331 -4.755 1.00 97.69 304 LEU A C 1
ATOM 2365 O O . LEU A 1 304 ? -6.146 -12.321 -5.064 1.00 97.69 304 LEU A O 1
ATOM 2369 N N . TYR A 1 305 ? -7.561 -13.969 -5.620 1.00 97.56 305 TYR A N 1
ATOM 2370 C CA . TYR A 1 305 ? -7.699 -13.586 -7.023 1.00 97.56 305 TYR A CA 1
ATOM 2371 C C . TYR A 1 305 ? -9.181 -13.366 -7.373 1.00 97.56 305 TYR A C 1
ATOM 2373 O O . TYR A 1 305 ? -9.875 -14.330 -7.705 1.00 97.56 305 TYR A O 1
ATOM 2381 N N . PRO A 1 306 ? -9.703 -12.122 -7.311 1.00 96.81 306 PRO A N 1
ATOM 2382 C CA . PRO A 1 306 ? -11.137 -11.851 -7.472 1.00 96.81 306 PRO A CA 1
ATOM 2383 C C . PRO A 1 306 ? -11.752 -12.384 -8.773 1.00 96.81 306 PRO A C 1
ATOM 2385 O O . PRO A 1 306 ? -12.913 -12.797 -8.780 1.00 96.81 306 PRO A O 1
ATOM 2388 N N . ASN A 1 307 ? -10.971 -12.401 -9.859 1.00 93.00 307 ASN A N 1
ATOM 2389 C CA . ASN A 1 307 ? -11.361 -12.876 -11.193 1.00 93.00 307 ASN A CA 1
ATOM 2390 C C . ASN A 1 307 ? -10.600 -14.147 -11.629 1.00 93.00 307 ASN A C 1
ATOM 2392 O O . ASN A 1 307 ? -10.433 -14.389 -12.824 1.00 93.00 307 ASN A O 1
ATOM 2396 N N . GLY A 1 308 ? -10.125 -14.955 -10.675 1.00 95.00 308 GLY A N 1
ATOM 2397 C CA . GLY A 1 308 ? -9.224 -16.077 -10.952 1.00 95.00 308 GLY A CA 1
ATOM 2398 C C . GLY A 1 308 ? -7.779 -15.628 -11.184 1.00 95.00 308 GLY A C 1
ATOM 2399 O O . GLY A 1 308 ? -7.497 -14.431 -11.257 1.00 95.00 308 GLY A O 1
ATOM 2400 N N . TYR A 1 309 ? -6.859 -16.597 -11.247 1.00 95.25 309 TYR A N 1
ATOM 2401 C CA . TYR A 1 309 ? -5.419 -16.331 -11.282 1.00 95.25 309 TYR A CA 1
ATOM 2402 C C . TYR A 1 309 ? -5.040 -15.310 -12.360 1.00 95.25 309 TYR A C 1
ATOM 2404 O O . TYR A 1 309 ? -5.323 -15.500 -13.547 1.00 95.25 309 TYR A O 1
ATOM 2412 N N . ARG A 1 310 ? -4.367 -14.238 -11.937 1.00 94.31 310 ARG A N 1
ATOM 2413 C CA . ARG A 1 310 ? -3.823 -13.218 -12.829 1.00 94.31 310 ARG A CA 1
ATOM 2414 C C . ARG A 1 310 ? -2.605 -12.563 -12.197 1.00 94.31 310 ARG A C 1
ATOM 2416 O O . ARG A 1 310 ? -2.723 -11.781 -11.256 1.00 94.31 310 ARG A O 1
ATOM 2423 N N . ARG A 1 311 ? -1.434 -12.848 -12.755 1.00 93.50 311 ARG A N 1
ATOM 2424 C CA . ARG A 1 311 ? -0.171 -12.192 -12.418 1.00 93.50 311 ARG A CA 1
ATOM 2425 C C . ARG A 1 311 ? 0.288 -11.377 -13.614 1.00 93.50 311 ARG A C 1
ATOM 2427 O O . ARG A 1 311 ? 0.353 -11.899 -14.719 1.00 93.50 311 ARG A O 1
ATOM 2434 N N . VAL A 1 312 ? 0.626 -10.114 -13.384 1.00 94.19 312 VAL A N 1
ATOM 2435 C CA . VAL A 1 312 ? 1.192 -9.231 -14.409 1.00 94.19 312 VAL A CA 1
ATOM 2436 C C . VAL A 1 312 ? 2.647 -8.960 -14.038 1.00 94.19 312 VAL A C 1
ATOM 2438 O O . VAL A 1 312 ? 2.900 -8.406 -12.967 1.00 94.19 312 VAL A O 1
ATOM 2441 N N . ASN A 1 313 ? 3.596 -9.340 -14.892 1.00 95.12 313 ASN A N 1
ATOM 2442 C CA . ASN A 1 313 ? 5.013 -8.978 -14.776 1.00 95.12 313 ASN A CA 1
ATOM 2443 C C . ASN A 1 313 ? 5.357 -7.853 -15.766 1.00 95.12 313 ASN A C 1
ATOM 2445 O O . ASN A 1 313 ? 4.630 -7.612 -16.732 1.00 95.12 313 ASN A O 1
ATOM 2449 N N . ARG A 1 314 ? 6.451 -7.127 -15.520 1.00 96.81 314 ARG A N 1
ATOM 2450 C CA . ARG A 1 314 ? 6.794 -5.914 -16.278 1.00 96.81 314 ARG A CA 1
ATOM 2451 C C . ARG A 1 314 ? 8.194 -5.975 -16.861 1.00 96.81 314 ARG A C 1
ATOM 2453 O O . ARG A 1 314 ? 9.148 -6.250 -16.139 1.00 96.81 314 ARG A O 1
ATOM 2460 N N . PHE A 1 315 ? 8.342 -5.629 -18.133 1.00 97.62 315 PHE A N 1
ATOM 2461 C CA . PHE A 1 315 ? 9.641 -5.589 -18.808 1.00 97.62 315 PHE A CA 1
ATOM 2462 C C . PHE A 1 315 ? 9.890 -4.250 -19.506 1.00 97.62 315 PHE A C 1
ATOM 2464 O O . PHE A 1 315 ? 8.981 -3.469 -19.770 1.00 97.62 315 PHE A O 1
ATOM 2471 N N . ALA A 1 316 ? 11.141 -3.991 -19.851 1.00 98.00 316 ALA A N 1
ATOM 2472 C CA . ALA A 1 316 ? 11.506 -2.990 -20.837 1.00 98.00 316 ALA A CA 1
ATOM 2473 C C . ALA A 1 316 ? 12.344 -3.639 -21.935 1.00 98.00 316 ALA A C 1
ATOM 2475 O O . ALA A 1 316 ? 13.022 -4.643 -21.720 1.00 98.00 316 ALA A O 1
ATOM 2476 N N . PHE A 1 317 ? 12.307 -3.069 -23.128 1.00 96.06 317 PHE A N 1
ATOM 2477 C CA . PHE A 1 317 ? 13.118 -3.542 -24.235 1.00 96.06 317 PHE A CA 1
ATOM 2478 C C . PHE A 1 317 ? 13.691 -2.356 -24.989 1.00 96.06 317 PHE A C 1
ATOM 2480 O O . PHE A 1 317 ? 12.957 -1.458 -25.412 1.00 96.06 317 PHE A O 1
ATOM 2487 N N . VAL A 1 318 ? 15.012 -2.335 -25.131 1.00 93.06 318 VAL A N 1
ATOM 2488 C CA . VAL A 1 318 ? 15.691 -1.254 -25.831 1.00 93.06 318 VAL A CA 1
ATOM 2489 C C . VAL A 1 318 ? 15.617 -1.486 -27.332 1.00 93.06 318 VAL A C 1
ATOM 2491 O O . VAL A 1 318 ? 15.963 -2.554 -27.837 1.00 93.06 318 VAL A O 1
ATOM 2494 N N . ILE A 1 319 ? 15.204 -0.449 -28.051 1.00 88.75 319 ILE A N 1
ATOM 2495 C CA . ILE A 1 319 ? 15.180 -0.412 -29.510 1.00 88.75 319 ILE A CA 1
ATOM 2496 C C . ILE A 1 319 ? 16.018 0.758 -30.029 1.00 88.75 319 ILE A C 1
ATOM 2498 O O . ILE A 1 319 ? 16.380 1.674 -29.289 1.00 88.75 319 ILE A O 1
ATOM 2502 N N . HIS A 1 320 ? 16.316 0.727 -31.322 1.00 83.12 320 HIS A N 1
ATOM 2503 C CA . HIS A 1 320 ? 16.898 1.852 -32.041 1.00 83.12 320 HIS A CA 1
ATOM 2504 C C . HIS A 1 320 ? 16.292 1.927 -33.446 1.00 83.12 320 HIS A C 1
ATOM 2506 O O . HIS A 1 320 ? 15.882 0.898 -33.997 1.00 83.12 320 HIS A O 1
ATOM 2512 N N . PRO A 1 321 ? 16.240 3.117 -34.061 1.00 75.75 321 PRO A N 1
ATOM 2513 C CA . PRO A 1 321 ? 15.841 3.238 -35.455 1.00 75.75 321 PRO A CA 1
ATOM 2514 C C . PRO A 1 321 ? 16.841 2.486 -36.344 1.00 75.75 321 PRO A C 1
ATOM 2516 O O . PRO A 1 321 ? 18.054 2.682 -36.246 1.00 75.75 321 PRO A O 1
ATOM 2519 N N . LEU A 1 322 ? 16.338 1.618 -37.227 1.00 71.88 322 LEU A N 1
ATOM 2520 C CA . LEU A 1 322 ? 17.175 0.839 -38.151 1.00 71.88 322 LEU A CA 1
ATOM 2521 C C . LEU A 1 322 ? 17.800 1.712 -39.250 1.00 71.88 322 LEU A C 1
ATOM 2523 O O . LEU A 1 322 ? 18.841 1.366 -39.801 1.00 71.88 322 LEU A O 1
ATOM 2527 N N . SER A 1 323 ? 17.173 2.844 -39.573 1.00 66.44 323 SER A N 1
ATOM 2528 C CA . SER A 1 323 ? 17.659 3.810 -40.558 1.00 66.44 323 SER A CA 1
ATOM 2529 C C . SER A 1 323 ? 17.025 5.187 -40.344 1.00 66.44 323 SER A C 1
ATOM 2531 O O . SER A 1 323 ? 16.049 5.326 -39.600 1.00 66.44 323 SER A O 1
ATOM 2533 N N . GLN A 1 324 ? 17.530 6.200 -41.055 1.00 63.84 324 GLN A N 1
ATOM 2534 C CA . GLN A 1 324 ? 16.947 7.547 -41.062 1.00 63.84 324 GLN A CA 1
ATOM 2535 C C . GLN A 1 324 ? 15.464 7.564 -41.481 1.00 63.84 324 GLN A C 1
ATOM 2537 O O . GLN A 1 324 ? 14.710 8.416 -41.022 1.00 63.84 324 GLN A O 1
ATOM 2542 N N . GLN A 1 325 ? 15.012 6.598 -42.290 1.00 63.28 325 GLN A N 1
ATOM 2543 C CA . GLN A 1 325 ? 13.613 6.504 -42.738 1.00 63.28 325 GLN A CA 1
ATOM 2544 C C . GLN A 1 325 ? 12.633 6.161 -41.605 1.00 63.28 325 GLN A C 1
ATOM 2546 O O . GLN A 1 325 ? 11.432 6.360 -41.748 1.00 63.28 325 GLN A O 1
ATOM 2551 N N . TYR A 1 326 ? 13.115 5.628 -40.480 1.00 64.62 326 TYR A N 1
ATOM 2552 C CA . TYR A 1 326 ? 12.272 5.373 -39.307 1.00 64.62 326 TYR A CA 1
ATOM 2553 C C . TYR A 1 326 ? 12.138 6.609 -38.410 1.00 64.62 326 TYR A C 1
ATOM 2555 O O . TYR A 1 326 ? 11.135 6.758 -37.712 1.00 64.62 326 TYR A O 1
ATOM 2563 N N . LEU A 1 327 ? 13.096 7.539 -38.485 1.00 63.34 327 LEU A N 1
ATOM 2564 C CA . LEU A 1 327 ? 13.008 8.836 -37.810 1.00 63.34 327 LEU A CA 1
ATOM 2565 C C . LEU A 1 327 ? 11.890 9.701 -38.412 1.00 63.34 327 LEU A C 1
ATOM 2567 O O . LEU A 1 327 ? 11.265 10.474 -37.695 1.00 63.34 327 LEU A O 1
ATOM 2571 N N . THR A 1 328 ? 11.578 9.509 -39.700 1.00 59.97 328 THR A N 1
ATOM 2572 C CA . THR A 1 328 ? 10.530 10.256 -40.415 1.00 59.97 328 THR A CA 1
ATOM 2573 C C . THR A 1 328 ? 9.107 9.766 -40.130 1.00 59.97 328 THR A C 1
ATOM 2575 O O . THR A 1 328 ? 8.149 10.315 -40.666 1.00 59.97 328 THR A O 1
ATOM 2578 N N . LYS A 1 329 ? 8.947 8.723 -39.307 1.00 59.66 329 LYS A N 1
ATOM 2579 C CA . LYS A 1 329 ? 7.651 8.108 -38.966 1.00 59.66 329 LYS A CA 1
ATOM 2580 C C . LYS A 1 329 ? 7.264 8.281 -37.495 1.00 59.66 329 LYS A C 1
ATOM 2582 O O . LYS A 1 329 ? 6.297 7.673 -37.051 1.00 59.66 329 LYS A O 1
ATOM 2587 N N . THR A 1 330 ? 8.032 9.063 -36.735 1.00 61.75 330 THR A N 1
ATOM 2588 C CA . THR A 1 330 ? 7.823 9.262 -35.295 1.00 61.75 330 THR A CA 1
ATOM 2589 C C . THR A 1 330 ? 7.426 10.716 -35.032 1.00 61.75 330 THR A C 1
ATOM 2591 O O . THR A 1 330 ? 8.267 11.594 -35.209 1.00 61.75 330 THR A O 1
ATOM 2594 N N . PRO A 1 331 ? 6.187 11.014 -34.614 1.00 55.50 331 PRO A N 1
ATOM 2595 C CA . PRO A 1 331 ? 5.782 12.382 -34.293 1.00 55.50 331 PRO A CA 1
ATOM 2596 C C . PRO A 1 331 ? 6.559 12.975 -33.104 1.00 55.50 331 PRO A C 1
ATOM 2598 O O . PRO A 1 331 ? 6.858 12.240 -32.161 1.00 55.50 331 PRO A O 1
ATOM 2601 N N . PRO A 1 332 ? 6.884 14.287 -33.096 1.00 58.78 332 PRO A N 1
ATOM 2602 C CA . PRO A 1 332 ? 6.652 15.289 -34.149 1.00 58.78 332 PRO A CA 1
ATOM 2603 C C . PRO A 1 332 ? 7.777 15.360 -35.208 1.00 58.78 332 PRO A C 1
ATOM 2605 O O . PRO A 1 332 ? 7.854 16.320 -35.976 1.00 58.78 332 PRO A O 1
ATOM 2608 N N . LEU A 1 333 ? 8.713 14.403 -35.219 1.00 61.16 333 LEU A N 1
ATOM 2609 C CA . LEU A 1 333 ? 9.856 14.412 -36.140 1.00 61.16 333 LEU A CA 1
ATOM 2610 C C . LEU A 1 333 ? 9.475 14.045 -37.577 1.00 61.16 333 LEU A C 1
ATOM 2612 O O . LEU A 1 333 ? 10.194 14.406 -38.508 1.00 61.16 333 LEU A O 1
ATOM 2616 N N . ASP A 1 334 ? 8.344 13.375 -37.763 1.00 57.06 334 ASP A N 1
ATOM 2617 C CA . ASP A 1 334 ? 7.739 13.098 -39.061 1.00 57.06 334 ASP A CA 1
ATOM 2618 C C . ASP A 1 334 ? 7.523 14.369 -39.895 1.00 57.06 334 ASP A C 1
ATOM 2620 O O . ASP A 1 334 ? 7.874 14.401 -41.076 1.00 57.06 334 ASP A O 1
ATOM 2624 N N . TRP A 1 335 ? 7.044 15.451 -39.280 1.00 58.81 335 TRP A N 1
ATOM 2625 C CA . TRP A 1 335 ? 6.815 16.723 -39.966 1.00 58.81 335 TRP A CA 1
ATOM 2626 C C . TRP A 1 335 ? 8.111 17.360 -40.480 1.00 58.81 335 TRP A C 1
ATOM 2628 O O . TRP A 1 335 ? 8.176 17.801 -41.625 1.00 58.81 335 TRP A O 1
ATOM 2638 N N . VAL A 1 336 ? 9.167 17.358 -39.660 1.00 58.22 336 VAL A N 1
ATOM 2639 C CA . VAL A 1 336 ? 10.471 17.938 -40.023 1.00 58.22 336 VAL A CA 1
ATOM 2640 C C . VAL A 1 336 ? 11.170 17.084 -41.080 1.00 58.22 336 VAL A C 1
ATOM 2642 O O . VAL A 1 336 ? 11.775 17.607 -42.016 1.00 58.22 336 VAL A O 1
ATOM 2645 N N . ALA A 1 337 ? 11.088 15.763 -40.955 1.00 59.28 337 ALA A N 1
ATOM 2646 C CA . ALA A 1 337 ? 11.874 14.847 -41.765 1.00 59.28 337 ALA A CA 1
ATOM 2647 C C . ALA A 1 337 ? 11.294 14.600 -43.171 1.00 59.28 337 ALA A C 1
ATOM 2649 O O . ALA A 1 337 ? 12.054 14.326 -44.096 1.00 59.28 337 ALA A O 1
ATOM 2650 N N . ASN A 1 338 ? 9.978 14.751 -43.365 1.00 60.19 338 ASN A N 1
ATOM 2651 C CA . ASN A 1 338 ? 9.326 14.529 -44.664 1.00 60.19 338 ASN A CA 1
ATOM 2652 C C . ASN A 1 338 ? 9.592 15.637 -45.706 1.00 60.19 338 ASN A C 1
ATOM 2654 O O . ASN A 1 338 ? 9.327 15.433 -46.888 1.00 60.19 338 ASN A O 1
ATOM 2658 N N . VAL A 1 339 ? 10.130 16.792 -45.294 1.00 62.31 339 VAL A N 1
ATOM 2659 C CA . VAL A 1 339 ? 10.387 17.960 -46.167 1.00 62.31 339 VAL A CA 1
ATOM 2660 C C . VAL A 1 339 ? 11.864 18.377 -46.225 1.00 62.31 339 VAL A C 1
ATOM 2662 O O . VAL A 1 339 ? 12.209 19.368 -46.868 1.00 62.31 339 VAL A O 1
ATOM 2665 N N . SER A 1 340 ? 12.750 17.638 -45.552 1.00 65.62 340 SER A N 1
ATOM 2666 C CA . SER A 1 340 ? 14.138 18.047 -45.307 1.00 65.62 340 SER A CA 1
ATOM 2667 C C . SER A 1 340 ? 15.148 17.430 -46.295 1.00 65.62 340 SER A C 1
ATOM 2669 O O . SER A 1 340 ? 15.126 16.219 -46.515 1.00 65.62 340 SER A O 1
ATOM 2671 N N . PRO A 1 341 ? 16.102 18.210 -46.853 1.00 73.88 341 PRO A N 1
ATOM 2672 C CA . PRO A 1 341 ? 17.195 17.686 -47.682 1.00 73.88 341 PRO A CA 1
ATOM 2673 C C . PRO A 1 341 ? 18.114 16.688 -46.938 1.00 73.88 341 PRO A C 1
ATOM 2675 O O . PRO A 1 341 ? 18.238 16.770 -45.714 1.00 73.88 341 PRO A O 1
ATOM 2678 N N . PRO A 1 342 ? 18.874 15.818 -47.642 1.00 75.00 342 PRO A N 1
ATOM 2679 C CA . PRO A 1 342 ? 19.747 14.807 -47.019 1.00 75.00 342 PRO A CA 1
ATOM 2680 C C . PRO A 1 342 ? 20.764 15.353 -46.000 1.00 75.00 342 PRO A C 1
ATOM 2682 O O . PRO A 1 342 ? 21.075 14.699 -45.007 1.00 75.00 342 PRO A O 1
ATOM 2685 N N . VAL A 1 343 ? 21.271 16.572 -46.212 1.00 76.50 343 VAL A N 1
ATOM 2686 C CA . VAL A 1 343 ? 22.189 17.251 -45.278 1.00 76.50 343 VAL A CA 1
ATOM 2687 C C . VAL A 1 343 ? 21.500 17.553 -43.944 1.00 76.50 343 VAL A C 1
ATOM 2689 O O . VAL A 1 343 ? 22.086 17.336 -42.885 1.00 76.50 343 VAL A O 1
ATOM 2692 N N . VAL A 1 344 ? 20.242 17.995 -43.992 1.00 77.62 344 VAL A N 1
ATOM 2693 C CA . VAL A 1 344 ? 19.424 18.245 -42.801 1.00 77.62 344 VAL A CA 1
ATOM 2694 C C . VAL A 1 344 ? 19.116 16.926 -42.096 1.00 77.62 344 VAL A C 1
ATOM 2696 O O . VAL A 1 344 ? 19.258 16.849 -40.882 1.00 77.62 344 VAL A O 1
ATOM 2699 N N . MET A 1 345 ? 18.815 15.857 -42.837 1.00 75.12 345 MET A N 1
ATOM 2700 C CA . MET A 1 345 ? 18.586 14.531 -42.248 1.00 75.12 345 MET A CA 1
ATOM 2701 C C . MET A 1 345 ? 19.816 13.963 -41.532 1.00 75.12 345 MET A C 1
ATOM 2703 O O . MET A 1 345 ? 19.671 13.381 -40.462 1.00 75.12 345 MET A O 1
ATOM 2707 N N . ASN A 1 346 ? 21.026 14.192 -42.049 1.00 77.88 346 ASN A N 1
ATOM 2708 C CA . ASN A 1 346 ? 22.260 13.829 -41.343 1.00 77.88 346 ASN A CA 1
ATOM 2709 C C . ASN A 1 346 ? 22.458 14.642 -40.048 1.00 77.88 346 ASN A C 1
ATOM 2711 O O . ASN A 1 346 ? 22.966 14.111 -39.062 1.00 77.88 346 ASN A O 1
ATOM 2715 N N . LEU A 1 347 ? 22.067 15.922 -40.027 1.00 78.31 347 LEU A N 1
ATOM 2716 C CA . LEU A 1 347 ? 22.100 16.748 -38.813 1.00 78.31 347 LEU A CA 1
ATOM 2717 C C . LEU A 1 347 ? 21.051 16.297 -37.791 1.00 78.31 347 LEU A C 1
ATOM 2719 O O . LEU A 1 347 ? 21.360 16.221 -36.606 1.00 78.31 347 LEU A O 1
ATOM 2723 N N . VAL A 1 348 ? 19.843 15.957 -38.245 1.00 75.50 348 VAL A N 1
ATOM 2724 C CA . VAL A 1 348 ? 18.759 15.411 -37.414 1.00 75.50 348 VAL A CA 1
ATOM 2725 C C . VAL A 1 348 ? 19.166 14.063 -36.821 1.00 75.50 348 VAL A C 1
ATOM 2727 O O . VAL A 1 348 ? 19.020 13.852 -35.621 1.00 75.50 348 VAL A O 1
ATOM 2730 N N . GLU A 1 349 ? 19.741 13.172 -37.628 1.00 76.56 349 GLU A N 1
ATOM 2731 C CA . GLU A 1 349 ? 20.263 11.878 -37.184 1.00 76.56 349 GLU A CA 1
ATOM 2732 C C . GLU A 1 349 ? 21.338 12.044 -36.102 1.00 76.56 349 GLU A C 1
ATOM 2734 O O . GLU A 1 349 ? 21.256 11.396 -35.056 1.00 76.56 349 GLU A O 1
ATOM 2739 N N . LYS A 1 350 ? 22.290 12.966 -36.306 1.00 80.06 350 LYS A N 1
ATOM 2740 C CA . LYS A 1 350 ? 23.283 13.327 -35.288 1.00 80.06 350 LYS A CA 1
ATOM 2741 C C . LYS A 1 350 ? 22.620 13.880 -34.034 1.00 80.06 350 LYS A C 1
ATOM 2743 O O . LYS A 1 350 ? 22.907 13.401 -32.949 1.00 80.06 350 LYS A O 1
ATOM 2748 N N . ALA A 1 351 ? 21.713 14.847 -34.154 1.00 79.12 351 ALA A N 1
ATOM 2749 C CA . ALA A 1 351 ? 21.043 15.456 -33.005 1.00 79.12 351 ALA A CA 1
ATOM 2750 C C . ALA A 1 351 ? 20.278 14.418 -32.164 1.00 79.12 351 ALA A C 1
ATOM 2752 O O . ALA A 1 351 ? 20.406 14.395 -30.941 1.00 79.12 351 ALA A O 1
ATOM 2753 N N . ILE A 1 352 ? 19.555 13.508 -32.818 1.00 79.12 352 ILE A N 1
ATOM 2754 C CA . ILE A 1 352 ? 18.837 12.408 -32.163 1.00 79.12 352 ILE A CA 1
ATOM 2755 C C . ILE A 1 352 ? 19.807 11.413 -31.542 1.00 79.12 352 ILE A C 1
ATOM 2757 O O . ILE A 1 352 ? 19.521 10.893 -30.471 1.00 79.12 352 ILE A O 1
ATOM 2761 N N . ALA A 1 353 ? 20.981 11.173 -32.132 1.00 80.81 353 ALA A N 1
ATOM 2762 C CA . ALA A 1 353 ? 21.999 10.360 -31.477 1.00 80.81 353 ALA A CA 1
ATOM 2763 C C . ALA A 1 353 ? 22.356 10.912 -30.089 1.00 80.81 353 ALA A C 1
ATOM 2765 O O . ALA A 1 353 ? 22.639 10.124 -29.195 1.00 80.81 353 ALA A O 1
ATOM 2766 N N . TYR A 1 354 ? 22.273 12.225 -29.850 1.00 81.56 354 TYR A N 1
ATOM 2767 C CA . TYR A 1 354 ? 22.494 12.851 -28.537 1.00 81.56 354 TYR A CA 1
ATOM 2768 C C . TYR A 1 354 ? 21.249 12.979 -27.649 1.00 81.56 354 TYR A C 1
ATOM 2770 O O . TYR A 1 354 ? 21.393 13.362 -26.488 1.00 81.56 354 TYR A O 1
ATOM 2778 N N . SER A 1 355 ? 20.049 12.632 -28.126 1.00 83.00 355 SER A N 1
ATOM 2779 C CA . SER A 1 355 ? 18.840 12.741 -27.306 1.00 83.00 355 SER A CA 1
ATOM 2780 C C . SER A 1 355 ? 18.818 11.696 -26.180 1.00 83.00 355 SER A C 1
ATOM 2782 O O . SER A 1 355 ? 19.210 10.545 -26.412 1.00 83.00 355 SER A O 1
ATOM 2784 N N . PRO A 1 356 ? 18.305 12.045 -24.986 1.00 86.12 356 PRO A N 1
ATOM 2785 C CA . PRO A 1 356 ? 18.033 11.068 -23.940 1.00 86.12 356 PRO A CA 1
ATOM 2786 C C . PRO A 1 356 ? 17.085 9.957 -24.423 1.00 86.12 356 PRO A C 1
ATOM 2788 O O . PRO A 1 356 ? 16.271 10.197 -25.318 1.00 86.12 356 PRO A O 1
ATOM 2791 N N . PRO A 1 357 ? 17.143 8.754 -23.828 1.00 90.62 357 PRO A N 1
ATOM 2792 C CA . PRO A 1 357 ? 16.190 7.693 -24.126 1.00 90.62 357 PRO A CA 1
ATOM 2793 C C . PRO A 1 357 ? 14.762 8.100 -23.764 1.00 90.62 357 PRO A C 1
ATOM 2795 O O . PRO A 1 357 ? 14.538 8.756 -22.744 1.00 90.62 357 PRO A O 1
ATOM 2798 N N . PHE A 1 358 ? 13.794 7.663 -24.563 1.00 89.12 358 PHE A N 1
ATOM 2799 C CA . PHE A 1 358 ? 12.378 7.934 -24.327 1.00 89.12 358 PHE A CA 1
ATOM 2800 C C . PHE A 1 358 ? 11.511 6.716 -24.646 1.00 89.12 358 PHE A C 1
ATOM 2802 O O . PHE A 1 358 ? 11.927 5.791 -25.350 1.00 89.12 358 PHE A O 1
ATOM 2809 N N . ILE A 1 359 ? 10.300 6.706 -24.088 1.00 91.44 359 ILE A N 1
ATOM 2810 C CA . ILE A 1 359 ? 9.314 5.652 -24.332 1.00 91.44 359 ILE A CA 1
ATOM 2811 C C . ILE A 1 359 ? 8.819 5.802 -25.767 1.00 91.44 359 ILE A C 1
ATOM 2813 O O . ILE A 1 359 ? 8.211 6.812 -26.111 1.00 91.44 359 ILE A O 1
ATOM 2817 N N . TYR A 1 360 ? 9.078 4.794 -26.590 1.00 88.25 360 TYR A N 1
ATOM 2818 C CA . TYR A 1 360 ? 8.544 4.720 -27.941 1.00 88.25 360 TYR A CA 1
ATOM 2819 C C . TYR A 1 360 ? 7.101 4.209 -27.927 1.00 88.25 360 TYR A C 1
ATOM 2821 O O . TYR A 1 360 ? 6.222 4.796 -28.550 1.00 88.25 360 TYR A O 1
ATOM 2829 N N . SER A 1 361 ? 6.840 3.135 -27.177 1.00 89.44 361 SER A N 1
ATOM 2830 C CA . SER A 1 361 ? 5.493 2.583 -27.021 1.00 89.44 361 SER A CA 1
ATOM 2831 C C . SER A 1 361 ? 5.356 1.764 -25.739 1.00 89.44 361 SER A C 1
ATOM 2833 O O . SER A 1 361 ? 6.326 1.171 -25.258 1.00 89.44 361 SER A O 1
ATOM 2835 N N . LYS A 1 362 ? 4.130 1.684 -25.212 1.00 93.88 362 LYS A N 1
ATOM 2836 C CA . LYS A 1 362 ? 3.748 0.684 -24.207 1.00 93.88 362 LYS A CA 1
ATOM 2837 C C . LYS A 1 362 ? 3.308 -0.600 -24.919 1.00 93.88 362 LYS A C 1
ATOM 2839 O O . LYS A 1 362 ? 2.662 -0.540 -25.962 1.00 93.88 362 LYS A O 1
ATOM 2844 N N . VAL A 1 363 ? 3.671 -1.745 -24.359 1.00 95.19 363 VAL A N 1
ATOM 2845 C CA . VAL A 1 363 ? 3.296 -3.087 -24.815 1.00 95.19 363 VAL A CA 1
ATOM 2846 C C . VAL A 1 363 ? 2.392 -3.710 -23.758 1.00 95.19 363 VAL A C 1
ATOM 2848 O O . VAL A 1 363 ? 2.698 -3.640 -22.570 1.00 95.19 363 VAL A O 1
ATOM 2851 N N . SER A 1 364 ? 1.287 -4.317 -24.175 1.00 92.56 364 SER A N 1
ATOM 2852 C CA . SER A 1 364 ? 0.337 -5.003 -23.296 1.00 92.56 364 SER A CA 1
ATOM 2853 C C . SER A 1 364 ? -0.295 -6.197 -24.015 1.00 92.56 364 SER A C 1
ATOM 2855 O O . SER A 1 364 ? -0.115 -6.371 -25.221 1.00 92.56 364 SER A O 1
ATOM 2857 N N . GLY A 1 365 ? -1.025 -7.034 -23.273 1.00 89.50 365 GLY A N 1
ATOM 2858 C CA . GLY A 1 365 ? -1.781 -8.158 -23.838 1.00 89.50 365 GLY A CA 1
ATOM 2859 C C . GLY A 1 365 ? -0.950 -9.402 -24.163 1.00 89.50 365 GLY A C 1
ATOM 2860 O O . GLY A 1 365 ? -1.451 -10.305 -24.827 1.00 89.50 365 GLY A O 1
ATOM 2861 N N . ILE A 1 366 ? 0.302 -9.474 -23.702 1.00 94.81 366 ILE A N 1
ATOM 2862 C CA . ILE A 1 366 ? 1.121 -10.680 -23.838 1.00 94.81 366 ILE A CA 1
ATOM 2863 C C . ILE A 1 366 ? 0.778 -11.619 -22.684 1.00 94.81 366 ILE A C 1
ATOM 2865 O O . ILE A 1 366 ? 0.798 -11.208 -21.525 1.00 94.81 366 ILE A O 1
ATOM 2869 N N . ARG A 1 367 ? 0.497 -12.882 -23.004 1.00 95.56 367 ARG A N 1
ATOM 2870 C CA . ARG A 1 367 ? 0.228 -13.936 -22.027 1.00 95.56 367 ARG A CA 1
ATOM 2871 C C . ARG A 1 367 ? 1.073 -15.168 -22.339 1.00 95.56 367 ARG A C 1
ATOM 2873 O O . ARG A 1 367 ? 1.177 -15.572 -23.497 1.00 95.56 367 ARG A O 1
ATOM 2880 N N . SER A 1 368 ? 1.688 -15.745 -21.319 1.00 94.06 368 SER A N 1
ATOM 2881 C CA . SER A 1 368 ? 2.458 -16.983 -21.411 1.00 94.06 368 SER A CA 1
ATOM 2882 C C . SER A 1 368 ? 1.551 -18.225 -21.346 1.00 94.06 368 SER A C 1
ATOM 2884 O O . SER A 1 368 ? 0.396 -18.138 -20.920 1.00 94.06 368 SER A O 1
ATOM 2886 N N . PRO A 1 369 ? 2.056 -19.419 -21.713 1.00 94.12 369 PRO A N 1
ATOM 2887 C CA . PRO A 1 369 ? 1.280 -20.659 -21.630 1.00 94.12 369 PRO A CA 1
ATOM 2888 C C . PRO A 1 369 ? 0.797 -21.025 -20.217 1.00 94.12 369 PRO A C 1
ATOM 2890 O O . PRO A 1 369 ? -0.235 -21.674 -20.085 1.00 94.12 369 PRO A O 1
ATOM 2893 N N . ASN A 1 370 ? 1.512 -20.604 -19.166 1.00 89.44 370 ASN A N 1
ATOM 2894 C CA . ASN A 1 370 ? 1.114 -20.810 -17.767 1.00 89.44 370 ASN A CA 1
ATOM 2895 C C . ASN A 1 370 ? 0.134 -19.738 -17.244 1.00 89.44 370 ASN A C 1
ATOM 2897 O O . ASN A 1 370 ? -0.252 -19.793 -16.083 1.00 89.44 370 ASN A O 1
ATOM 2901 N N . GLY A 1 371 ? -0.289 -18.785 -18.083 1.00 91.25 371 GLY A N 1
ATOM 2902 C CA . GLY A 1 371 ? -1.306 -17.787 -17.744 1.00 91.25 371 GLY A CA 1
ATOM 2903 C C . GLY A 1 371 ? -0.778 -16.465 -17.187 1.00 91.25 371 GLY A C 1
ATOM 2904 O O . GLY A 1 371 ? -1.581 -15.545 -17.025 1.00 91.25 371 GLY A O 1
ATOM 2905 N N . ASP A 1 372 ? 0.532 -16.334 -16.955 1.00 93.62 372 ASP A N 1
ATOM 2906 C CA . ASP A 1 372 ? 1.143 -15.054 -16.584 1.00 93.62 372 ASP A CA 1
ATOM 2907 C C . ASP A 1 372 ? 0.992 -14.035 -17.717 1.00 93.62 372 ASP A C 1
ATOM 2909 O O . ASP A 1 372 ? 1.183 -14.330 -18.898 1.00 93.62 372 ASP A O 1
ATOM 2913 N N . GLU A 1 373 ? 0.667 -12.803 -17.356 1.00 95.62 373 GLU A N 1
ATOM 2914 C CA . GLU A 1 373 ? 0.632 -11.668 -18.266 1.00 95.62 373 GLU A CA 1
ATOM 2915 C C . GLU A 1 373 ? 1.940 -10.887 -18.169 1.00 95.62 373 GLU A C 1
ATOM 2917 O O . GLU A 1 373 ? 2.539 -10.767 -17.096 1.00 95.62 373 GLU A O 1
ATOM 2922 N N . VAL A 1 374 ? 2.373 -10.304 -19.286 1.00 95.25 374 VAL A N 1
ATOM 2923 C CA . VAL A 1 374 ? 3.444 -9.308 -19.277 1.00 95.25 374 VAL A CA 1
ATOM 2924 C C . VAL A 1 374 ? 3.021 -8.036 -19.996 1.00 95.25 374 VAL A C 1
ATOM 2926 O O . VAL A 1 374 ? 2.404 -8.055 -21.064 1.00 95.25 374 VAL A O 1
ATOM 2929 N N . GLU A 1 375 ? 3.388 -6.909 -19.404 1.00 95.81 375 GLU A N 1
ATOM 2930 C CA . GLU A 1 375 ? 3.333 -5.592 -20.030 1.00 95.81 375 GLU A CA 1
ATOM 2931 C C . GLU A 1 375 ? 4.713 -4.941 -19.975 1.00 95.81 375 GLU A C 1
ATOM 2933 O O . GLU A 1 375 ? 5.595 -5.366 -19.229 1.00 95.81 375 GLU A O 1
ATOM 2938 N N . GLY A 1 376 ? 4.949 -3.918 -20.784 1.00 96.75 376 GLY A N 1
ATOM 2939 C CA . GLY A 1 376 ? 6.261 -3.300 -20.791 1.00 96.75 376 GLY A CA 1
ATOM 2940 C C . GLY A 1 376 ? 6.390 -2.088 -21.680 1.00 96.75 376 GLY A C 1
ATOM 2941 O O . GLY A 1 376 ? 5.409 -1.562 -22.205 1.00 96.75 376 GLY A O 1
ATOM 2942 N N . TRP A 1 377 ? 7.629 -1.649 -21.855 1.00 97.44 377 TRP A N 1
ATOM 2943 C CA . TRP A 1 377 ? 7.952 -0.449 -22.618 1.00 97.44 377 TRP A CA 1
ATOM 2944 C C . TRP A 1 377 ? 9.030 -0.736 -23.649 1.00 97.44 377 TRP A C 1
ATOM 2946 O O . TRP A 1 377 ? 10.089 -1.273 -23.323 1.00 97.44 377 TRP A O 1
ATOM 2956 N N . LEU A 1 378 ? 8.784 -0.312 -24.886 1.00 94.50 378 LEU A N 1
ATOM 2957 C CA . LEU A 1 378 ? 9.844 -0.158 -25.869 1.00 94.50 378 LEU A CA 1
ATOM 2958 C C . LEU A 1 378 ? 10.501 1.196 -25.625 1.00 94.50 378 LEU A C 1
ATOM 2960 O O . LEU A 1 378 ? 9.848 2.236 -25.729 1.00 94.50 378 LEU A O 1
ATOM 2964 N N . ILE A 1 379 ? 11.781 1.186 -25.268 1.00 92.94 379 ILE A N 1
ATOM 2965 C CA . ILE A 1 379 ? 12.553 2.397 -24.993 1.00 92.94 379 ILE A CA 1
ATOM 2966 C C . ILE A 1 379 ? 13.529 2.585 -26.139 1.00 92.94 379 ILE A C 1
ATOM 2968 O O . ILE A 1 379 ? 14.405 1.750 -26.359 1.00 92.94 379 ILE A O 1
ATOM 2972 N N . THR A 1 380 ? 13.393 3.682 -26.875 1.00 88.06 380 THR A N 1
ATOM 2973 C CA . THR A 1 380 ? 14.355 3.989 -27.929 1.00 88.06 380 THR A CA 1
ATOM 2974 C C . THR A 1 380 ? 15.545 4.721 -27.335 1.00 88.06 380 THR A C 1
ATOM 2976 O O . THR A 1 380 ? 15.393 5.713 -26.618 1.00 88.06 380 THR A O 1
ATOM 2979 N N . VAL A 1 381 ? 16.744 4.238 -27.641 1.00 83.62 381 VAL A N 1
ATOM 2980 C CA . VAL A 1 381 ? 17.974 5.009 -27.462 1.00 83.62 381 VAL A CA 1
ATOM 2981 C C . VAL A 1 381 ? 18.280 5.704 -28.784 1.00 83.62 381 VAL A C 1
ATOM 2983 O O . VAL A 1 381 ? 18.103 5.127 -29.856 1.00 83.62 381 VAL A O 1
ATOM 2986 N N . GLY A 1 382 ? 18.647 6.981 -28.720 1.00 68.19 382 GLY A N 1
ATOM 2987 C CA . GLY A 1 382 ? 18.937 7.767 -29.912 1.00 68.19 382 GLY A CA 1
ATOM 2988 C C . GLY A 1 382 ? 20.082 7.184 -30.748 1.00 68.19 382 GLY A C 1
ATOM 2989 O O . GLY A 1 382 ? 20.995 6.556 -30.211 1.00 68.19 382 GLY A O 1
ATOM 2990 N N . GLY A 1 383 ? 20.050 7.450 -32.057 1.00 69.81 383 GLY A N 1
ATOM 2991 C CA . GLY A 1 383 ? 21.114 7.101 -33.003 1.00 69.81 383 GLY A CA 1
ATOM 2992 C C . GLY A 1 383 ? 20.791 5.880 -33.864 1.00 69.81 383 GLY A C 1
ATOM 2993 O O . GLY A 1 383 ? 20.261 4.873 -33.402 1.00 69.81 383 GLY A O 1
ATOM 2994 N N . THR A 1 384 ? 21.104 5.978 -35.152 1.00 73.44 384 THR A N 1
ATOM 2995 C CA . THR A 1 384 ? 21.072 4.840 -36.082 1.00 73.44 384 THR A CA 1
ATOM 2996 C C . THR A 1 384 ? 22.303 3.952 -35.866 1.00 73.44 384 THR A C 1
ATOM 2998 O O . THR A 1 384 ? 23.259 4.391 -35.218 1.00 73.44 384 THR A O 1
ATOM 3001 N N . PRO A 1 385 ? 22.359 2.735 -36.447 1.00 74.56 385 PRO A N 1
ATOM 3002 C CA . PRO A 1 385 ? 23.571 1.915 -36.420 1.00 74.56 385 PRO A CA 1
ATOM 3003 C C . PRO A 1 385 ? 24.830 2.683 -36.838 1.00 74.56 385 PRO A C 1
ATOM 3005 O O . PRO A 1 385 ? 25.879 2.510 -36.227 1.00 74.56 385 PRO A O 1
ATOM 3008 N N . ARG A 1 386 ? 24.711 3.586 -37.827 1.00 76.25 386 ARG A N 1
ATOM 3009 C CA . ARG A 1 386 ? 25.826 4.416 -38.298 1.00 76.25 386 ARG A CA 1
ATOM 3010 C C . ARG A 1 386 ? 26.381 5.304 -37.188 1.00 76.25 386 ARG A C 1
ATOM 3012 O O . ARG A 1 386 ? 27.587 5.309 -36.974 1.00 76.25 386 ARG A O 1
ATOM 3019 N N . GLU A 1 387 ? 25.519 6.036 -36.487 1.00 79.75 387 GLU A N 1
ATOM 3020 C CA . GLU A 1 387 ? 25.957 6.930 -35.409 1.00 79.75 387 GLU A CA 1
ATOM 3021 C C . GLU A 1 387 ? 26.440 6.137 -34.189 1.00 79.75 387 GLU A C 1
ATOM 3023 O O . GLU A 1 387 ? 27.464 6.478 -33.610 1.00 79.75 387 GLU A O 1
ATOM 3028 N N . ILE A 1 388 ? 25.784 5.024 -33.843 1.00 78.19 388 ILE A N 1
ATOM 3029 C CA . ILE A 1 388 ? 26.233 4.137 -32.755 1.00 78.19 388 ILE A CA 1
ATOM 3030 C C . ILE A 1 388 ? 27.661 3.629 -33.017 1.00 78.19 388 ILE A C 1
ATOM 3032 O O . ILE A 1 388 ? 28.480 3.622 -32.102 1.00 78.19 388 ILE A O 1
ATOM 3036 N N . MET A 1 389 ? 27.974 3.248 -34.259 1.00 77.06 389 MET A N 1
ATOM 3037 C CA . MET A 1 389 ? 29.308 2.784 -34.662 1.00 77.06 389 MET A CA 1
ATOM 3038 C C . MET A 1 389 ? 30.336 3.915 -34.822 1.00 77.06 389 MET A C 1
ATOM 3040 O O . MET A 1 389 ? 31.535 3.654 -34.776 1.00 77.06 389 MET A O 1
ATOM 3044 N N . ALA A 1 390 ? 29.894 5.161 -35.014 1.00 83.19 390 ALA A N 1
ATOM 3045 C CA . ALA A 1 390 ? 30.773 6.326 -35.134 1.00 83.19 390 ALA A CA 1
ATOM 3046 C C . ALA A 1 390 ? 31.327 6.810 -33.780 1.00 83.19 390 ALA A C 1
ATOM 3048 O O . ALA A 1 390 ? 32.237 7.641 -33.744 1.00 83.19 390 ALA A O 1
ATOM 3049 N N . HIS A 1 391 ? 30.798 6.299 -32.666 1.00 82.19 391 HIS A N 1
ATOM 3050 C CA . HIS A 1 391 ? 31.223 6.645 -31.315 1.00 82.19 391 HIS A CA 1
ATOM 3051 C C . HIS A 1 391 ? 31.891 5.464 -30.599 1.00 82.19 391 HIS A C 1
ATOM 3053 O O . HIS A 1 391 ? 31.672 4.299 -30.919 1.00 82.19 391 HIS A O 1
ATOM 3059 N N . GLY A 1 392 ? 32.714 5.767 -29.591 1.00 83.12 392 GLY A N 1
ATOM 3060 C CA . GLY A 1 392 ? 33.313 4.735 -28.742 1.00 83.12 392 GLY A CA 1
ATOM 3061 C C . GLY A 1 392 ? 32.271 4.008 -27.868 1.00 83.12 392 GLY A C 1
ATOM 3062 O O . GLY A 1 392 ? 31.208 4.570 -27.596 1.00 83.12 392 GLY A O 1
ATOM 3063 N N . PRO A 1 393 ? 32.574 2.803 -27.345 1.00 84.06 393 PRO A N 1
ATOM 3064 C CA . PRO A 1 393 ? 31.613 1.978 -26.598 1.00 84.06 393 PRO A CA 1
ATOM 3065 C C . PRO A 1 393 ? 30.929 2.676 -25.410 1.00 84.06 393 PRO A C 1
ATOM 3067 O O . PRO A 1 393 ? 29.730 2.498 -25.194 1.00 84.06 393 PRO A O 1
ATOM 3070 N N . GLU A 1 394 ? 31.654 3.527 -24.673 1.00 87.19 394 GLU A N 1
ATOM 3071 C CA . GLU A 1 394 ? 31.113 4.261 -23.515 1.00 87.19 394 GLU A CA 1
ATOM 3072 C C . GLU A 1 394 ? 29.968 5.220 -23.885 1.00 87.19 394 GLU A C 1
ATOM 3074 O O . GLU A 1 394 ? 29.054 5.431 -23.086 1.00 87.19 394 GLU A O 1
ATOM 3079 N N . PHE A 1 395 ? 29.944 5.746 -25.114 1.00 87.25 395 PHE A N 1
ATOM 3080 C CA . PHE A 1 395 ? 28.828 6.561 -25.603 1.00 87.25 395 PHE A CA 1
ATOM 3081 C C . PHE A 1 395 ? 27.518 5.764 -25.613 1.00 87.25 395 PHE A C 1
ATOM 3083 O O . PHE A 1 395 ? 26.466 6.265 -25.199 1.00 87.25 395 PHE A O 1
ATOM 3090 N N . THR A 1 396 ? 27.579 4.513 -26.062 1.00 85.56 396 THR A N 1
ATOM 3091 C CA . THR A 1 396 ? 26.421 3.622 -26.121 1.00 85.56 396 THR A CA 1
ATOM 3092 C C . THR A 1 396 ? 26.064 3.103 -24.732 1.00 85.56 396 THR A C 1
ATOM 3094 O O . THR A 1 396 ? 24.889 3.130 -24.363 1.00 85.56 396 THR A O 1
ATOM 3097 N N . TYR A 1 397 ? 27.053 2.740 -23.906 1.00 89.31 397 TYR A N 1
ATOM 3098 C CA . TYR A 1 397 ? 26.812 2.348 -22.511 1.00 89.31 397 TYR A CA 1
ATOM 3099 C C . TYR A 1 397 ? 26.078 3.433 -21.724 1.00 89.31 397 TYR A C 1
ATOM 3101 O O . TYR A 1 397 ? 25.087 3.134 -21.061 1.00 89.31 397 TYR A O 1
ATOM 3109 N N . ALA A 1 398 ? 26.488 4.698 -21.840 1.00 90.19 398 ALA A N 1
ATOM 3110 C CA . ALA A 1 398 ? 25.834 5.802 -21.142 1.00 90.19 398 ALA A CA 1
ATOM 3111 C C . ALA A 1 398 ? 24.334 5.911 -21.476 1.00 90.19 398 ALA A C 1
ATOM 3113 O O . ALA A 1 398 ? 23.523 6.186 -20.590 1.00 90.19 398 ALA A O 1
ATOM 3114 N N . ARG A 1 399 ? 23.945 5.650 -22.730 1.00 90.00 399 ARG A N 1
ATOM 3115 C CA . ARG A 1 399 ? 22.539 5.667 -23.174 1.00 90.00 399 ARG A CA 1
ATOM 3116 C C . ARG A 1 399 ? 21.760 4.464 -22.688 1.00 90.00 399 ARG A C 1
ATOM 3118 O O . ARG A 1 399 ? 20.652 4.632 -22.189 1.00 90.00 399 ARG A O 1
ATOM 3125 N N . LEU A 1 400 ? 22.343 3.273 -22.782 1.00 92.19 400 LEU A N 1
ATOM 3126 C CA . LEU A 1 400 ? 21.721 2.053 -22.271 1.00 92.19 400 LEU A CA 1
ATOM 3127 C C . LEU A 1 400 ? 21.496 2.146 -20.755 1.00 92.19 400 LEU A C 1
ATOM 3129 O O . LEU A 1 400 ? 20.444 1.752 -20.266 1.00 92.19 400 LEU A O 1
ATOM 3133 N N . LEU A 1 401 ? 22.415 2.767 -20.012 1.00 94.75 401 LEU A N 1
ATOM 3134 C CA . LEU A 1 401 ? 22.244 3.022 -18.578 1.00 94.75 401 LEU A CA 1
ATOM 3135 C C . LEU A 1 401 ? 21.167 4.073 -18.279 1.00 94.75 401 LEU A C 1
ATOM 3137 O O . LEU A 1 401 ? 20.451 3.948 -17.286 1.00 94.75 401 LEU A O 1
ATOM 3141 N N . GLN A 1 402 ? 21.008 5.097 -19.121 1.00 95.38 402 GLN A N 1
ATOM 3142 C CA . GLN A 1 402 ? 19.880 6.031 -19.011 1.00 95.38 402 GLN A CA 1
ATOM 3143 C C . GLN A 1 402 ? 18.542 5.342 -19.315 1.00 95.38 402 GLN A C 1
ATOM 3145 O O . GLN A 1 402 ? 17.572 5.563 -18.592 1.00 95.38 402 GLN A O 1
ATOM 3150 N N . ALA A 1 403 ? 18.503 4.467 -20.324 1.00 95.62 403 ALA A N 1
ATOM 31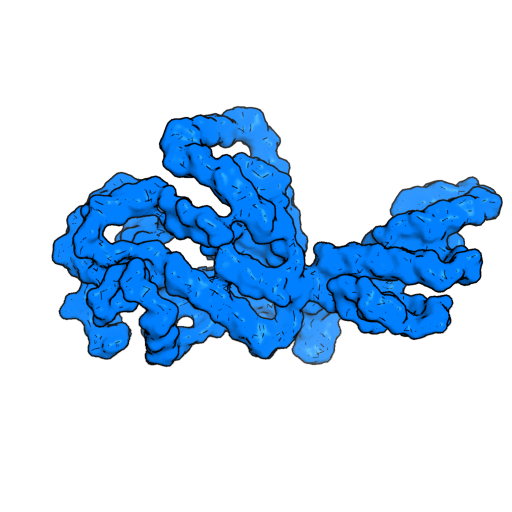51 C CA . ALA A 1 403 ? 17.329 3.668 -20.660 1.00 95.62 403 ALA A CA 1
ATOM 3152 C C . ALA A 1 403 ? 16.969 2.727 -19.506 1.00 95.62 403 ALA A C 1
ATOM 3154 O O . ALA A 1 403 ? 15.809 2.666 -19.113 1.00 95.62 403 ALA A O 1
ATOM 3155 N N . ALA A 1 404 ? 17.968 2.097 -18.882 1.00 97.25 404 ALA A N 1
ATOM 3156 C CA . ALA A 1 404 ? 17.782 1.276 -17.693 1.00 97.25 404 ALA A CA 1
ATOM 3157 C C . ALA A 1 404 ? 17.209 2.092 -16.521 1.00 97.25 404 ALA A C 1
ATOM 3159 O O . ALA A 1 404 ? 16.256 1.676 -15.872 1.00 97.25 404 ALA A O 1
ATOM 3160 N N . LYS A 1 405 ? 17.719 3.305 -16.265 1.00 97.56 405 LYS A N 1
ATOM 3161 C CA . LYS A 1 405 ? 17.150 4.195 -15.234 1.00 97.56 405 LYS A CA 1
ATOM 3162 C C . LYS A 1 405 ? 15.691 4.563 -15.524 1.00 97.56 405 LYS A C 1
ATOM 3164 O O . LYS A 1 405 ? 14.890 4.613 -14.594 1.00 97.56 405 LYS A O 1
ATOM 3169 N N . LEU A 1 406 ? 15.345 4.821 -16.787 1.00 97.62 406 LEU A N 1
ATOM 3170 C CA . LEU A 1 406 ? 13.965 5.079 -17.202 1.00 97.62 406 LEU A CA 1
ATOM 3171 C C . LEU A 1 406 ? 13.082 3.836 -17.004 1.00 97.62 406 LEU A C 1
ATOM 3173 O O . LEU A 1 406 ? 12.043 3.938 -16.361 1.00 97.62 406 LEU A O 1
ATOM 3177 N N . ALA A 1 407 ? 13.527 2.666 -17.468 1.00 98.06 407 ALA A N 1
ATOM 3178 C CA . ALA A 1 407 ? 12.849 1.385 -17.274 1.00 98.06 407 ALA A CA 1
ATOM 3179 C C . ALA A 1 407 ? 12.589 1.094 -15.789 1.00 98.06 407 ALA A C 1
ATOM 3181 O O . ALA A 1 407 ? 11.469 0.745 -15.414 1.00 98.06 407 ALA A O 1
ATOM 3182 N N . LYS A 1 408 ? 13.594 1.321 -14.929 1.00 98.00 408 LYS A N 1
ATOM 3183 C CA . LYS A 1 408 ? 13.455 1.152 -13.480 1.00 98.00 408 LYS A CA 1
ATOM 3184 C C . LYS A 1 408 ? 12.339 2.038 -12.931 1.00 98.00 408 LYS A C 1
ATOM 3186 O O . LYS A 1 408 ? 11.467 1.525 -12.243 1.00 98.00 408 LYS A O 1
ATOM 3191 N N . LYS A 1 409 ? 12.308 3.330 -13.282 1.00 97.38 409 LYS A N 1
ATOM 3192 C CA . LYS A 1 409 ? 11.260 4.276 -12.840 1.00 97.38 409 LYS A CA 1
ATOM 3193 C C . LYS A 1 409 ? 9.854 3.891 -13.303 1.00 97.38 409 LYS A C 1
ATOM 3195 O O . LYS A 1 409 ? 8.876 4.177 -12.617 1.00 97.38 409 LYS A O 1
ATOM 3200 N N . LEU A 1 410 ? 9.744 3.261 -14.468 1.00 97.38 410 LEU A N 1
ATOM 3201 C CA . LEU A 1 410 ? 8.476 2.745 -14.992 1.00 97.38 410 LEU A CA 1
ATOM 3202 C C . LEU A 1 410 ? 8.038 1.453 -14.286 1.00 97.38 410 LEU A C 1
ATOM 3204 O O . LEU A 1 410 ? 6.893 1.042 -14.409 1.00 97.38 410 LEU A O 1
ATOM 3208 N N . GLY A 1 411 ? 8.916 0.848 -13.486 1.00 97.56 411 GLY A N 1
ATOM 3209 C CA . GLY A 1 411 ? 8.657 -0.379 -12.743 1.00 97.56 411 GLY A CA 1
ATOM 3210 C C . GLY A 1 411 ? 8.868 -1.652 -13.561 1.00 97.56 411 GLY A C 1
ATOM 3211 O O . GLY A 1 411 ? 8.288 -2.689 -13.244 1.00 97.56 411 GLY A O 1
ATOM 3212 N N . ALA A 1 412 ? 9.688 -1.589 -14.617 1.00 98.06 412 ALA A N 1
ATOM 3213 C CA . ALA A 1 412 ? 10.160 -2.779 -15.319 1.00 98.06 412 ALA A CA 1
ATOM 3214 C C . ALA A 1 412 ? 11.057 -3.616 -14.396 1.00 98.06 412 ALA A C 1
ATOM 3216 O O . ALA A 1 412 ? 11.996 -3.092 -13.801 1.00 98.06 412 ALA A O 1
ATOM 3217 N N . GLN A 1 413 ? 10.792 -4.914 -14.294 1.00 97.19 413 GLN A N 1
ATOM 3218 C CA . GLN A 1 413 ? 11.587 -5.857 -13.500 1.00 97.19 413 GLN A CA 1
ATOM 3219 C C . GLN A 1 413 ? 12.875 -6.266 -14.217 1.00 97.19 413 GLN A C 1
ATOM 3221 O O . GLN A 1 413 ? 13.851 -6.651 -13.585 1.00 97.19 413 GLN A O 1
ATOM 3226 N N . ILE A 1 414 ? 12.879 -6.175 -15.545 1.00 97.44 414 ILE A N 1
ATOM 3227 C CA . ILE A 1 414 ? 13.986 -6.596 -16.396 1.00 97.44 414 ILE A CA 1
ATOM 3228 C C . ILE A 1 414 ? 14.028 -5.737 -17.657 1.00 97.44 414 ILE A C 1
ATOM 3230 O O . ILE A 1 414 ? 12.980 -5.288 -18.133 1.00 97.44 414 ILE A O 1
ATOM 3234 N N . MET A 1 415 ? 15.220 -5.500 -18.206 1.00 97.50 415 MET A N 1
ATOM 3235 C CA . MET A 1 415 ? 15.379 -4.814 -19.487 1.00 97.50 415 MET A CA 1
ATOM 3236 C C . MET A 1 415 ? 16.211 -5.632 -20.475 1.00 97.50 415 MET A C 1
ATOM 3238 O O . MET A 1 415 ? 17.372 -5.934 -20.217 1.00 97.50 415 MET A O 1
ATOM 3242 N N . GLY A 1 416 ? 15.641 -5.916 -21.645 1.00 95.50 416 GLY A N 1
ATOM 3243 C CA . GLY A 1 416 ? 16.371 -6.529 -22.753 1.00 95.50 416 GLY A CA 1
ATOM 3244 C C . GLY A 1 416 ? 17.126 -5.500 -23.593 1.00 95.50 416 GLY A C 1
ATOM 3245 O O . GLY A 1 416 ? 16.573 -4.451 -23.935 1.00 95.50 416 GLY A O 1
ATOM 3246 N N . LEU A 1 417 ? 18.375 -5.798 -23.963 1.00 90.62 417 LEU A N 1
ATOM 3247 C CA . LEU A 1 417 ? 19.199 -4.915 -24.807 1.00 90.62 417 LEU A CA 1
ATOM 3248 C C . LEU A 1 417 ? 18.964 -5.107 -26.314 1.00 90.62 417 LEU A C 1
ATOM 3250 O O . LEU A 1 417 ? 19.483 -4.340 -27.127 1.00 90.62 417 LEU A O 1
ATOM 3254 N N . GLY A 1 418 ? 18.207 -6.131 -26.709 1.00 83.06 418 GLY A N 1
ATOM 3255 C CA . GLY A 1 418 ? 17.913 -6.419 -28.111 1.00 83.06 418 GLY A CA 1
ATOM 3256 C C . GLY A 1 418 ? 19.179 -6.542 -28.964 1.00 83.06 418 GLY A C 1
ATOM 3257 O O . GLY A 1 418 ? 20.124 -7.246 -28.604 1.00 83.06 418 GLY A O 1
ATOM 3258 N N . ALA A 1 419 ? 19.214 -5.841 -30.100 1.00 75.56 419 ALA A N 1
ATOM 3259 C CA . ALA A 1 419 ? 20.339 -5.886 -31.038 1.00 75.56 419 ALA A CA 1
ATOM 3260 C C . ALA A 1 419 ? 21.646 -5.291 -30.474 1.00 75.56 419 ALA A C 1
ATOM 3262 O O . ALA A 1 419 ? 22.723 -5.596 -30.990 1.00 75.56 419 ALA A O 1
ATOM 3263 N N . PHE A 1 420 ? 21.594 -4.501 -29.394 1.00 74.69 420 PHE A N 1
ATOM 3264 C CA . PHE A 1 420 ? 22.791 -3.911 -28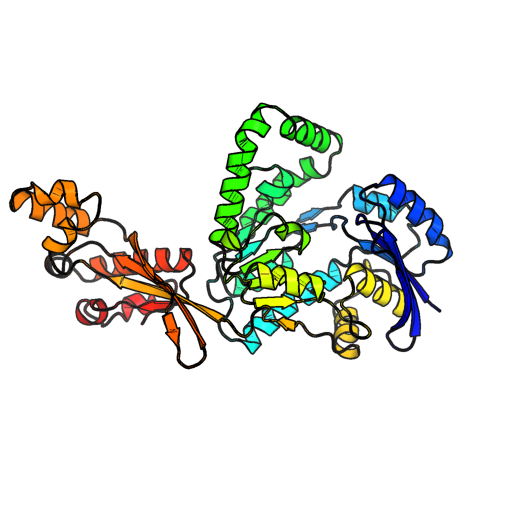.786 1.00 74.69 420 PHE A CA 1
ATOM 3265 C C . PHE A 1 420 ? 23.729 -4.949 -28.165 1.00 74.69 420 PHE A C 1
ATOM 3267 O O . PHE A 1 420 ? 24.928 -4.697 -28.084 1.00 74.69 420 PHE A O 1
ATOM 3274 N N . THR A 1 421 ? 23.228 -6.141 -27.831 1.00 62.66 421 THR A N 1
ATOM 3275 C CA . THR A 1 421 ? 24.067 -7.289 -27.436 1.00 62.66 421 THR A CA 1
ATOM 3276 C C . THR A 1 421 ? 25.073 -7.695 -28.519 1.00 62.66 421 THR A C 1
ATOM 3278 O O . THR A 1 421 ? 26.103 -8.277 -28.213 1.00 62.66 421 THR A O 1
ATOM 3281 N N . LYS A 1 422 ? 24.819 -7.384 -29.795 1.00 65.75 422 LYS A N 1
ATOM 3282 C CA . LYS A 1 422 ? 25.753 -7.671 -30.900 1.00 65.75 422 LYS A CA 1
ATOM 3283 C C . LYS A 1 422 ? 26.568 -6.458 -31.329 1.00 65.75 422 LYS A C 1
ATOM 3285 O O . LYS A 1 422 ? 27.652 -6.612 -31.878 1.00 65.75 422 LYS A O 1
ATOM 3290 N N . VAL A 1 423 ? 26.020 -5.262 -31.127 1.00 60.34 423 VAL A N 1
ATOM 3291 C CA . VAL A 1 423 ? 26.585 -4.006 -31.644 1.00 60.34 423 VAL A CA 1
ATOM 3292 C C . VAL A 1 423 ? 27.575 -3.379 -30.658 1.00 60.34 423 VAL A C 1
ATOM 3294 O O . VAL A 1 423 ? 28.459 -2.635 -31.072 1.00 60.34 423 VAL A O 1
ATOM 3297 N N . VAL A 1 424 ? 27.461 -3.679 -29.361 1.00 61.97 424 VAL A N 1
ATOM 3298 C CA . VAL A 1 424 ? 28.307 -3.086 -28.320 1.00 61.97 424 VAL A CA 1
ATOM 3299 C C . VAL A 1 424 ? 29.315 -4.117 -27.813 1.00 61.97 424 VAL A C 1
ATOM 3301 O O . VAL A 1 424 ? 28.950 -5.244 -27.488 1.00 61.97 424 VAL A O 1
ATOM 3304 N N . GLY A 1 425 ? 30.591 -3.723 -27.798 1.00 65.81 425 GLY A N 1
ATOM 3305 C CA . GLY A 1 425 ? 31.779 -4.588 -27.878 1.00 65.81 425 GLY A CA 1
ATOM 3306 C C . GLY A 1 425 ? 32.043 -5.616 -26.770 1.00 65.81 425 GLY A C 1
ATOM 3307 O O . GLY A 1 425 ? 33.122 -6.199 -26.771 1.00 65.81 425 GLY A O 1
ATOM 3308 N N . ASP A 1 426 ? 31.112 -5.857 -25.847 1.00 80.69 426 ASP A N 1
ATOM 3309 C CA . ASP A 1 426 ? 31.236 -6.873 -24.792 1.00 80.69 426 ASP A CA 1
ATOM 3310 C C . ASP A 1 426 ? 29.956 -7.692 -24.544 1.00 80.69 426 ASP A C 1
ATOM 3312 O O . ASP A 1 426 ? 29.784 -8.280 -23.477 1.00 80.69 426 ASP A O 1
ATOM 3316 N N . ALA A 1 427 ? 29.037 -7.706 -25.510 1.00 78.00 427 ALA A N 1
ATOM 3317 C CA . ALA A 1 427 ? 27.750 -8.390 -25.415 1.00 78.00 427 ALA A CA 1
ATOM 3318 C C . ALA A 1 427 ? 26.830 -7.928 -24.269 1.00 78.00 427 ALA A C 1
ATOM 3320 O O . ALA A 1 427 ? 25.920 -8.649 -23.868 1.00 78.00 427 ALA A O 1
ATOM 3321 N N . GLY A 1 428 ? 27.023 -6.704 -23.765 1.00 83.12 428 GLY A N 1
ATOM 3322 C CA . GLY A 1 428 ? 26.174 -6.111 -22.732 1.00 83.12 428 GLY A CA 1
ATOM 3323 C C . GLY A 1 428 ? 26.636 -6.398 -21.304 1.00 83.12 428 GLY A C 1
ATOM 3324 O O . GLY A 1 428 ? 25.978 -5.945 -20.367 1.00 83.12 428 GLY A O 1
ATOM 3325 N N . ILE A 1 429 ? 27.777 -7.073 -21.113 1.00 88.19 429 ILE A N 1
ATOM 3326 C CA . ILE A 1 429 ? 28.341 -7.396 -19.791 1.00 88.19 429 ILE A CA 1
ATOM 3327 C C . ILE A 1 429 ? 28.537 -6.126 -18.954 1.00 88.19 429 ILE A C 1
ATOM 3329 O O . ILE A 1 429 ? 28.162 -6.082 -17.780 1.00 88.19 429 ILE A O 1
ATOM 3333 N N . THR A 1 430 ? 29.098 -5.070 -19.542 1.00 90.38 430 THR A N 1
ATOM 3334 C CA . THR A 1 430 ? 29.317 -3.792 -18.854 1.00 90.38 430 THR A CA 1
ATOM 3335 C C . THR A 1 430 ? 28.001 -3.140 -18.454 1.00 90.38 430 THR A C 1
ATOM 3337 O O . THR A 1 430 ? 27.898 -2.601 -17.351 1.00 90.38 430 THR A O 1
ATOM 3340 N N . VAL A 1 431 ? 26.977 -3.208 -19.307 1.00 91.50 431 VAL A N 1
ATOM 3341 C CA . VAL A 1 431 ? 25.654 -2.654 -18.993 1.00 91.50 431 VAL A CA 1
ATOM 3342 C C . VAL A 1 431 ? 25.003 -3.453 -17.871 1.00 91.50 431 VAL A C 1
ATOM 3344 O O . VAL A 1 431 ? 24.566 -2.846 -16.902 1.00 91.50 431 VAL A O 1
ATOM 3347 N N . ALA A 1 432 ? 25.020 -4.785 -17.939 1.00 92.44 432 ALA A N 1
ATOM 3348 C CA . ALA A 1 432 ? 24.481 -5.660 -16.899 1.00 92.44 432 ALA A CA 1
ATOM 3349 C C . ALA A 1 432 ? 25.122 -5.412 -15.525 1.00 92.44 432 ALA A C 1
ATOM 3351 O O . ALA A 1 432 ? 24.423 -5.389 -14.518 1.00 92.44 432 ALA A O 1
ATOM 3352 N N . LYS A 1 433 ? 26.435 -5.146 -15.477 1.00 93.50 433 LYS A N 1
ATOM 3353 C CA . LYS A 1 433 ? 27.152 -4.824 -14.228 1.00 93.50 433 LYS A CA 1
ATOM 3354 C C . LYS A 1 433 ? 26.834 -3.440 -13.658 1.00 93.50 433 LYS A C 1
ATOM 3356 O O . LYS A 1 433 ? 26.995 -3.235 -12.460 1.00 93.50 433 LYS A O 1
ATOM 3361 N N . ARG A 1 434 ? 26.477 -2.470 -14.505 1.00 95.44 434 ARG A N 1
ATOM 3362 C CA . ARG A 1 434 ? 26.304 -1.056 -14.114 1.00 95.44 434 ARG A CA 1
ATOM 3363 C C . ARG A 1 434 ? 24.832 -0.625 -14.030 1.00 95.44 434 ARG A C 1
ATOM 3365 O O . ARG A 1 434 ? 24.548 0.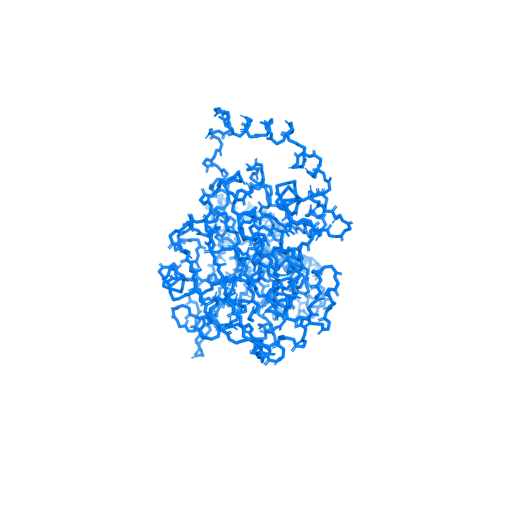441 -13.483 1.00 95.44 434 ARG A O 1
ATOM 3372 N N . ALA A 1 435 ? 23.909 -1.380 -14.622 1.00 96.31 435 ALA A N 1
ATOM 3373 C CA . ALA A 1 435 ? 22.496 -1.031 -14.683 1.00 96.3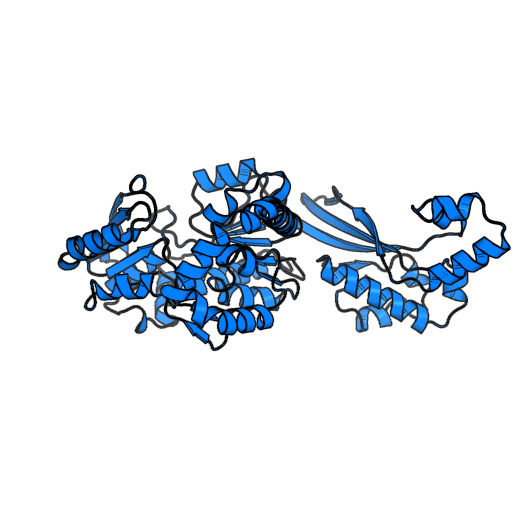1 435 ALA A CA 1
ATOM 3374 C C . ALA A 1 435 ? 21.822 -1.155 -13.306 1.00 96.31 435 ALA A C 1
ATOM 3376 O O . ALA A 1 435 ? 22.174 -2.028 -12.517 1.00 96.31 435 ALA A O 1
ATOM 3377 N N . PRO A 1 436 ? 20.819 -0.311 -13.011 1.00 96.00 436 PRO A N 1
ATOM 3378 C CA . PRO A 1 436 ? 20.112 -0.343 -11.736 1.00 96.00 436 PRO A CA 1
ATOM 3379 C C . PRO A 1 436 ? 18.974 -1.382 -11.700 1.00 96.00 436 PRO A C 1
ATOM 3381 O O . PRO A 1 436 ? 18.197 -1.381 -10.748 1.00 96.00 436 PRO A O 1
ATOM 3384 N N . LEU A 1 437 ? 18.834 -2.205 -12.747 1.00 96.12 437 LEU A N 1
ATOM 3385 C CA . LEU A 1 437 ? 17.905 -3.332 -12.822 1.00 96.12 437 LEU A CA 1
ATOM 3386 C C . LEU A 1 437 ? 18.522 -4.488 -13.640 1.00 96.12 437 LEU A C 1
ATOM 3388 O O . LEU A 1 437 ? 19.458 -4.232 -14.406 1.00 96.12 437 LEU A O 1
ATOM 3392 N N . PRO A 1 438 ? 17.994 -5.722 -13.525 1.00 96.12 438 PRO A N 1
ATOM 3393 C CA . PRO A 1 438 ? 18.428 -6.872 -14.319 1.00 96.12 438 PRO A CA 1
ATOM 3394 C C . PRO A 1 438 ? 18.383 -6.640 -15.837 1.00 96.12 438 PRO A C 1
ATOM 3396 O O . PRO A 1 438 ? 17.458 -6.008 -16.356 1.00 96.12 438 PRO A O 1
ATOM 3399 N N . ILE A 1 439 ? 19.374 -7.194 -16.545 1.00 94.94 439 ILE A N 1
ATOM 3400 C CA . ILE A 1 439 ? 19.587 -7.037 -17.992 1.00 94.94 439 ILE A CA 1
ATOM 3401 C C . ILE A 1 439 ? 19.630 -8.403 -18.691 1.00 94.94 439 ILE A C 1
ATOM 3403 O O . ILE A 1 439 ? 20.216 -9.337 -18.142 1.00 94.94 439 ILE A O 1
ATOM 3407 N N . THR A 1 440 ? 19.067 -8.491 -19.904 1.00 89.19 440 THR A N 1
ATOM 3408 C CA . THR A 1 440 ? 19.134 -9.679 -20.788 1.00 89.19 440 THR A CA 1
ATOM 3409 C C . THR A 1 440 ? 19.616 -9.369 -22.192 1.00 89.19 440 THR A C 1
ATOM 3411 O O . THR A 1 440 ? 19.247 -8.286 -22.719 1.00 89.19 440 THR A O 1
#

Foldseek 3Di:
DAEEEEEECDDQVPWDWDWADAPNDIYIYTYGYPVNDLVSSLVVCLVCLVRHQAYFYYPDDDQFDQPPDTADAPSQVVSCVSRVPHQYYPLLVVVLVLLLQLLVVCCVVVPLQLALFQEEEAACRSCVSNLVSSVVRHQNYWYCCCCVQQLDLDTDRHSVSVSVVCVVCRVQNRDPVSSVVSVVVCPDPVVVVCVVVSVVSVLVSLQLGQEYEDELVSCPPDALNRQANHEYEYEQCDPVNLVVSLRSNHFKYWYSFFDGPHGGDRSSRVLRVLCSVVVHHSVRDDPVSSVVSCVVSVGHTDIDGSNPHEGEAEEEEEDEDQDLVVLLVQPPSVVVSVPDDPVVSVVVLVVQLPDAKDFRDKAFDDADPVGYTYIYTHIYHGHHLVVLLVDALVSVLVRLQSSLVVRSNSSHQEYEHPCCLVSRDPSCPVSCVRHPHHYD

Radius of gyration: 26.41 Å; chains: 1; bounding box: 59×50×81 Å

Organism: NCBI:txid1033846